Protein AF-A0A7V8ZLT6-F1 (afdb_monomer)

Foldseek 3Di:
DDDDDDDDDDPDDPPVVVVVVVVVVVVVVVVVVVVVVVVVVVVVVVVVVVVVLVVVQVLLVVLLLPDPPLQQALVRSQVSSCPPVQNPAPDVVDFARWHDDPNFIKGKAKGKAFAFDPPQFWAKAAARHHFPDNVADDPVLLCQQADQQQDGDDPPSSPPRQQQSSRHDRRRPRGGPPRGHRHTGRTPPPGGDPDHDPCRRFWMKMWMKMGTGRDIDIDIDIDGDPVQSPWKAWPDKDWPPLEAQDDFKIKIKTQIPDFFQWKFKDKVNHTQFTWDGRHGTITITMHTQDDDDPDFQDDDDPSHNAFAKIKMKMWGGHPVRRTHHIDIDIGGYFHAAFHFFPDKFWEDEDQKIKIFTHDTPHPQFQAKWKWKDDVPDDIDTQGPGDNDRMDMRNHDDLDQKMWMKMWTWGAHPVRHIDTGHIHPIYIYGNPQDWAAWWADWDWDQDPQAIKIFTHAGPDAGPDPPKGFFWKWKFKQDDDPVRTPDIGGSVDGMDGDNPPVPDKIWMWMWTAMRNGYTHDIDDTDID

Structure (mmCIF, N/CA/C/O backbone):
data_AF-A0A7V8ZLT6-F1
#
_entry.id   AF-A0A7V8ZLT6-F1
#
loop_
_atom_site.group_PDB
_atom_site.id
_atom_site.type_symbol
_atom_site.label_atom_id
_atom_site.label_alt_id
_atom_site.label_comp_id
_atom_site.label_asym_id
_atom_site.label_entity_id
_atom_site.label_seq_id
_atom_site.pdbx_PDB_ins_code
_atom_site.Cartn_x
_atom_site.Cartn_y
_atom_site.Cartn_z
_atom_site.occupancy
_atom_site.B_iso_or_equiv
_atom_site.auth_seq_id
_atom_site.auth_comp_id
_atom_site.auth_asym_id
_atom_site.auth_atom_id
_atom_site.pdbx_PDB_model_num
ATOM 1 N N . MET A 1 1 ? 41.551 -64.579 -117.688 1.00 36.84 1 MET A N 1
ATOM 2 C CA . MET A 1 1 ? 42.832 -65.202 -117.302 1.00 36.84 1 MET A CA 1
ATOM 3 C C . MET A 1 1 ? 42.989 -65.054 -115.797 1.00 36.84 1 MET A C 1
ATOM 5 O O . MET A 1 1 ? 42.899 -63.939 -115.316 1.00 36.84 1 MET A O 1
ATOM 9 N N . ALA A 1 2 ? 43.165 -66.191 -115.121 1.00 39.53 2 ALA A N 1
ATOM 10 C CA . ALA A 1 2 ? 43.756 -66.386 -113.793 1.00 39.53 2 ALA A CA 1
ATOM 11 C C . ALA A 1 2 ? 43.137 -65.718 -112.539 1.00 39.53 2 ALA A C 1
ATOM 13 O O . ALA A 1 2 ? 43.294 -64.535 -112.267 1.00 39.53 2 ALA A O 1
ATOM 14 N N . PHE A 1 3 ? 42.542 -66.605 -111.734 1.00 50.81 3 PHE A N 1
ATOM 15 C CA . PHE A 1 3 ? 42.422 -66.623 -110.272 1.00 50.81 3 PHE A CA 1
ATOM 16 C C . PHE A 1 3 ? 43.568 -65.970 -109.478 1.00 50.81 3 PHE A C 1
ATOM 18 O O . PHE A 1 3 ? 44.736 -66.182 -109.804 1.00 50.81 3 PHE A O 1
ATOM 25 N N . ARG A 1 4 ? 43.226 -65.408 -108.306 1.00 42.78 4 ARG A N 1
ATOM 26 C CA . ARG A 1 4 ? 43.938 -65.639 -107.028 1.00 42.78 4 ARG A CA 1
ATOM 27 C C . ARG A 1 4 ? 43.075 -65.181 -105.837 1.00 42.78 4 ARG A C 1
ATOM 29 O O . ARG A 1 4 ? 42.644 -64.040 -105.793 1.00 42.78 4 ARG A O 1
ATOM 36 N N . THR A 1 5 ? 42.570 -66.135 -105.048 1.00 47.22 5 THR A N 1
ATOM 37 C CA . THR A 1 5 ? 43.043 -66.559 -103.704 1.00 47.22 5 THR A CA 1
ATOM 38 C C . THR A 1 5 ? 42.457 -65.742 -102.561 1.00 47.22 5 THR A C 1
ATOM 40 O O . THR A 1 5 ? 42.765 -64.567 -102.410 1.00 47.22 5 THR A O 1
ATOM 43 N N . GLY A 1 6 ? 41.651 -66.409 -101.733 1.00 56.22 6 GLY A N 1
ATOM 44 C CA . GLY A 1 6 ? 41.234 -65.889 -100.440 1.00 56.22 6 GLY A CA 1
ATOM 45 C C . GLY A 1 6 ? 42.351 -65.945 -99.401 1.00 56.22 6 GLY A C 1
ATOM 46 O O . GLY A 1 6 ? 43.263 -66.769 -99.490 1.00 56.22 6 GLY A O 1
ATOM 47 N N . THR A 1 7 ? 42.207 -65.110 -98.379 1.00 41.62 7 THR A N 1
ATOM 48 C CA . THR A 1 7 ? 42.836 -65.275 -97.071 1.00 41.62 7 THR A CA 1
ATOM 49 C C . THR A 1 7 ? 41.828 -64.938 -95.980 1.00 41.62 7 THR A C 1
ATOM 51 O O . THR A 1 7 ? 40.993 -64.044 -96.095 1.00 41.62 7 THR A O 1
ATOM 54 N N . ARG A 1 8 ? 41.901 -65.758 -94.939 1.00 50.09 8 ARG A N 1
ATOM 55 C CA . ARG A 1 8 ? 41.089 -65.796 -93.731 1.00 50.09 8 ARG A CA 1
ATOM 56 C C . ARG A 1 8 ? 41.786 -64.927 -92.673 1.00 50.09 8 ARG A C 1
ATOM 58 O O . ARG A 1 8 ? 42.993 -65.058 -92.516 1.00 50.09 8 ARG A O 1
ATOM 65 N N . ASN A 1 9 ? 40.995 -64.117 -91.971 1.00 55.81 9 ASN A N 1
ATOM 66 C CA . ASN A 1 9 ? 41.188 -63.531 -90.636 1.00 55.81 9 ASN A CA 1
ATOM 67 C C . ASN A 1 9 ? 42.498 -62.781 -90.320 1.00 55.81 9 ASN A C 1
ATOM 69 O O . ASN A 1 9 ? 43.540 -63.379 -90.072 1.00 55.81 9 ASN A O 1
ATOM 73 N N . GLY A 1 10 ? 42.363 -61.461 -90.166 1.00 47.38 10 GLY A N 1
ATOM 74 C CA . GLY A 1 10 ? 43.268 -60.605 -89.401 1.00 47.38 10 GLY A CA 1
ATOM 75 C C . GLY A 1 10 ? 42.463 -59.730 -88.438 1.00 47.38 10 GLY A C 1
ATOM 76 O O . GLY A 1 10 ? 42.257 -58.549 -88.697 1.00 47.38 10 GLY A O 1
ATOM 77 N N . GLU A 1 11 ? 41.959 -60.320 -87.353 1.00 59.66 11 GLU A N 1
ATOM 78 C CA . GLU A 1 11 ? 41.588 -59.569 -86.150 1.00 59.66 11 GLU A CA 1
ATOM 79 C C . GLU A 1 11 ? 42.887 -59.020 -85.541 1.00 59.66 11 GLU A C 1
ATOM 81 O O . GLU A 1 11 ? 43.741 -59.790 -85.110 1.00 59.66 11 GLU A O 1
ATOM 86 N N . GLY A 1 12 ? 43.085 -57.701 -85.546 1.00 56.62 12 GLY A N 1
ATOM 87 C CA . GLY A 1 12 ? 44.275 -57.102 -84.934 1.00 56.62 12 GLY A CA 1
ATOM 88 C C . GLY A 1 12 ? 44.612 -55.731 -85.502 1.00 56.62 12 GLY A C 1
ATOM 89 O O . GLY A 1 12 ? 45.411 -55.618 -86.422 1.00 56.62 12 GLY A O 1
ATOM 90 N N . GLY A 1 13 ? 44.001 -54.680 -84.953 1.00 52.41 13 GLY A N 1
ATOM 91 C CA . GLY A 1 13 ? 44.366 -53.299 -85.297 1.00 52.41 13 GLY A CA 1
ATOM 92 C C . GLY A 1 13 ? 43.354 -52.225 -84.902 1.00 52.41 13 GLY A C 1
ATOM 93 O O . GLY A 1 13 ? 43.728 -51.064 -84.807 1.00 52.41 13 GLY A O 1
ATOM 94 N N . PHE A 1 14 ? 42.100 -52.597 -84.620 1.00 55.72 14 PHE A N 1
ATOM 95 C CA . PHE A 1 14 ? 41.045 -51.643 -84.243 1.00 55.72 14 PHE A CA 1
ATOM 96 C C . PHE A 1 14 ? 40.737 -51.589 -82.738 1.00 55.72 14 PHE A C 1
ATOM 98 O O . PHE A 1 14 ? 40.255 -50.566 -82.265 1.00 55.72 14 PHE A O 1
ATOM 105 N N . MET A 1 15 ? 41.109 -52.608 -81.948 1.00 63.31 15 MET A N 1
ATOM 106 C CA . MET A 1 15 ? 40.752 -52.634 -80.520 1.00 63.31 15 MET A CA 1
ATOM 107 C C . MET A 1 15 ? 41.446 -51.554 -79.676 1.00 63.31 15 MET A C 1
ATOM 109 O O . MET A 1 15 ? 40.832 -51.044 -78.747 1.00 63.31 15 MET A O 1
ATOM 113 N N . LEU A 1 16 ? 42.694 -51.164 -79.972 1.00 72.25 16 LEU A N 1
ATOM 114 C CA . LEU A 1 16 ? 43.407 -50.167 -79.154 1.00 72.25 16 LEU A CA 1
ATOM 115 C C . LEU A 1 16 ? 42.870 -48.746 -79.391 1.00 72.25 16 LEU A C 1
ATOM 117 O O . LEU A 1 16 ? 42.651 -48.005 -78.442 1.00 72.25 16 LEU A O 1
ATOM 121 N N . VAL A 1 17 ? 42.632 -48.362 -80.649 1.00 77.38 17 VAL A N 1
ATOM 122 C CA . VAL A 1 17 ? 42.127 -47.018 -80.977 1.00 77.38 17 VAL A CA 1
ATOM 123 C C . VAL A 1 17 ? 40.689 -46.858 -80.490 1.00 77.38 17 VAL A C 1
ATOM 125 O O . VAL A 1 17 ? 40.363 -45.839 -79.894 1.00 77.38 17 VAL A O 1
ATOM 128 N N . GLU A 1 18 ? 39.845 -47.874 -80.666 1.00 79.69 18 GLU A N 1
ATOM 129 C CA . GLU A 1 18 ? 38.453 -47.850 -80.209 1.00 79.69 18 GLU A CA 1
ATOM 130 C C . GLU A 1 18 ? 38.350 -47.840 -78.677 1.00 79.69 18 GLU A C 1
ATOM 132 O O . GLU A 1 18 ? 37.568 -47.067 -78.124 1.00 79.69 18 GLU A O 1
ATOM 137 N N . THR A 1 19 ? 39.205 -48.593 -77.970 1.00 83.69 19 THR A N 1
ATOM 138 C CA . THR A 1 19 ? 39.259 -48.537 -76.497 1.00 83.69 19 THR A CA 1
ATOM 139 C C . THR A 1 19 ? 39.827 -47.217 -75.977 1.00 83.69 19 THR A C 1
ATOM 141 O O . THR A 1 19 ? 39.296 -46.692 -75.001 1.00 83.69 19 THR A O 1
ATOM 144 N N . ILE A 1 20 ? 40.833 -46.624 -76.634 1.00 86.25 20 ILE A N 1
ATOM 145 C CA . ILE A 1 20 ? 41.354 -45.293 -76.273 1.00 86.25 20 ILE A CA 1
ATOM 146 C C . ILE A 1 20 ? 40.307 -44.201 -76.530 1.00 86.25 20 ILE A C 1
ATOM 148 O O . ILE A 1 20 ? 40.121 -43.330 -75.683 1.00 86.25 20 ILE A O 1
ATOM 152 N N . VAL A 1 21 ? 39.592 -44.242 -77.659 1.00 86.81 21 VAL A N 1
ATOM 153 C CA . VAL A 1 21 ? 38.526 -43.275 -77.970 1.00 86.81 21 VAL A CA 1
ATOM 154 C C . VAL A 1 21 ? 37.353 -43.433 -77.002 1.00 86.81 21 VAL A C 1
ATOM 156 O O . VAL A 1 21 ? 36.871 -42.434 -76.473 1.00 86.81 21 VAL A O 1
ATOM 159 N N . ALA A 1 22 ? 36.933 -44.663 -76.696 1.00 86.12 22 ALA A N 1
ATOM 160 C CA . ALA A 1 22 ? 35.900 -44.921 -75.695 1.00 86.12 22 ALA A CA 1
ATOM 161 C C . ALA A 1 22 ? 36.322 -44.435 -74.296 1.00 86.12 22 ALA A C 1
ATOM 163 O O . ALA A 1 22 ? 35.532 -43.788 -73.610 1.00 86.12 22 ALA A O 1
ATOM 164 N N . ALA A 1 23 ? 37.576 -44.671 -73.894 1.00 87.31 23 ALA A N 1
ATOM 165 C CA . ALA A 1 23 ? 38.120 -44.168 -72.634 1.00 87.31 23 ALA A CA 1
ATOM 166 C C . ALA A 1 23 ? 38.183 -42.630 -72.602 1.00 87.31 23 ALA A C 1
ATOM 168 O O . ALA A 1 23 ? 37.809 -42.028 -71.599 1.00 87.31 23 ALA A O 1
ATOM 169 N N . ALA A 1 24 ? 38.585 -41.977 -73.697 1.00 88.62 24 ALA A N 1
ATOM 170 C CA . ALA A 1 24 ? 38.607 -40.518 -73.798 1.00 88.62 24 ALA A CA 1
ATOM 171 C C . ALA A 1 24 ? 37.195 -39.913 -73.713 1.00 88.62 24 ALA A C 1
ATOM 173 O O . ALA A 1 24 ? 36.984 -38.949 -72.980 1.00 88.62 24 ALA A O 1
ATOM 174 N N . LEU A 1 25 ? 36.210 -40.505 -74.398 1.00 90.19 25 LEU A N 1
ATOM 175 C CA . LEU A 1 25 ? 34.810 -40.076 -74.321 1.00 90.19 25 LEU A CA 1
ATOM 176 C C . LEU A 1 25 ? 34.223 -40.276 -72.917 1.00 90.19 25 LEU A C 1
ATOM 178 O O . LEU A 1 25 ? 33.515 -39.397 -72.427 1.00 90.19 25 LEU A O 1
ATOM 182 N N . LEU A 1 26 ? 34.558 -41.380 -72.240 1.00 93.44 26 LEU A N 1
ATOM 183 C CA . LEU A 1 26 ? 34.177 -41.610 -70.844 1.00 93.44 26 LEU A CA 1
ATOM 184 C C . LEU A 1 26 ? 34.807 -40.581 -69.899 1.00 93.44 26 LEU A C 1
ATOM 186 O O . LEU A 1 26 ? 34.111 -40.062 -69.033 1.00 93.44 26 LEU A O 1
ATOM 190 N N . LEU A 1 27 ? 36.087 -40.241 -70.074 1.00 92.94 27 LEU A N 1
ATOM 191 C CA . LEU A 1 27 ? 36.767 -39.234 -69.251 1.00 92.94 27 LEU A CA 1
ATOM 192 C C . LEU A 1 27 ? 36.203 -37.826 -69.463 1.00 92.94 27 LEU A C 1
ATOM 194 O O . LEU A 1 27 ? 36.046 -37.082 -68.494 1.00 92.94 27 LEU A O 1
ATOM 198 N N . VAL A 1 28 ? 35.851 -37.466 -70.700 1.00 91.88 28 VAL A N 1
ATOM 199 C CA . VAL A 1 28 ? 35.180 -36.192 -71.004 1.00 91.88 28 VAL A CA 1
ATOM 200 C C . VAL A 1 28 ? 33.766 -36.179 -70.419 1.00 91.88 28 VAL A C 1
ATOM 202 O O . VAL A 1 28 ? 33.386 -35.203 -69.776 1.00 91.88 28 VAL A O 1
ATOM 205 N N . GLY A 1 29 ? 33.008 -37.272 -70.561 1.00 92.75 29 GLY A N 1
ATOM 206 C CA . GLY A 1 29 ? 31.679 -37.415 -69.962 1.00 92.75 29 GLY A CA 1
ATOM 207 C C . GLY A 1 29 ? 31.707 -37.345 -68.432 1.00 92.75 29 GLY A C 1
ATOM 208 O O . GLY A 1 29 ? 30.913 -36.625 -67.832 1.00 92.75 29 GLY A O 1
ATOM 209 N N . MET A 1 30 ? 32.667 -38.019 -67.795 1.00 92.94 30 MET A N 1
ATOM 210 C CA . MET A 1 30 ? 32.856 -37.998 -66.343 1.00 92.94 30 MET A CA 1
ATOM 211 C C . MET A 1 30 ? 33.284 -36.613 -65.849 1.00 92.94 30 MET A C 1
ATOM 213 O O . MET A 1 30 ? 32.721 -36.119 -64.876 1.00 92.94 30 MET A O 1
ATOM 217 N N . SER A 1 31 ? 34.205 -35.945 -66.551 1.00 89.50 31 SER A N 1
ATOM 218 C CA . SER A 1 31 ? 34.583 -34.554 -66.259 1.00 89.50 31 SER A CA 1
ATOM 219 C C . SER A 1 31 ? 33.388 -33.600 -66.388 1.00 89.50 31 SER A C 1
ATOM 221 O O . SER A 1 31 ? 33.180 -32.736 -65.537 1.00 89.50 31 SER A O 1
ATOM 223 N N . GLY A 1 32 ? 32.547 -33.788 -67.410 1.00 91.44 32 GLY A N 1
ATOM 224 C CA . GLY A 1 32 ? 31.303 -33.034 -67.581 1.00 91.44 32 GLY A CA 1
ATOM 225 C C . GLY A 1 32 ? 30.322 -33.239 -66.423 1.00 91.44 32 GLY A C 1
ATOM 226 O O . GLY A 1 32 ? 29.783 -32.273 -65.893 1.00 91.44 32 GLY A O 1
ATOM 227 N N . ILE A 1 33 ? 30.135 -34.478 -65.962 1.00 92.25 33 ILE A N 1
ATOM 228 C CA . ILE A 1 33 ? 29.250 -34.779 -64.825 1.00 92.25 33 ILE A CA 1
ATOM 229 C C . ILE A 1 33 ? 29.805 -34.206 -63.513 1.00 92.25 33 ILE A C 1
ATOM 231 O O . ILE A 1 33 ? 29.039 -33.641 -62.736 1.00 92.25 33 ILE A O 1
ATOM 235 N N . LEU A 1 34 ? 31.117 -34.300 -63.271 1.00 91.19 34 LEU A N 1
ATOM 236 C CA . LEU A 1 34 ? 31.748 -33.750 -62.065 1.00 91.19 34 LEU A CA 1
ATOM 237 C C . LEU A 1 34 ? 31.601 -32.225 -61.991 1.00 91.19 34 LEU A C 1
ATOM 239 O O . LEU A 1 34 ? 31.199 -31.705 -60.956 1.00 91.19 34 LEU A O 1
ATOM 243 N N . THR A 1 35 ? 31.817 -31.508 -63.099 1.00 90.19 35 THR A N 1
ATOM 244 C CA . THR A 1 35 ? 31.615 -30.045 -63.130 1.00 90.19 35 THR A CA 1
ATOM 245 C C . THR A 1 35 ? 30.152 -29.649 -62.913 1.00 90.19 35 THR A C 1
ATOM 247 O O . THR A 1 35 ? 29.874 -28.662 -62.230 1.00 90.19 35 THR A O 1
ATOM 250 N N . LEU A 1 36 ? 29.195 -30.424 -63.440 1.00 91.00 36 LEU A N 1
ATOM 251 C CA . LEU A 1 36 ? 27.770 -30.220 -63.161 1.00 91.00 36 LEU A CA 1
ATOM 252 C C . LEU A 1 36 ? 27.439 -30.473 -61.684 1.00 91.00 36 LEU A C 1
ATOM 254 O O . LEU A 1 36 ? 26.691 -29.695 -61.090 1.00 91.00 36 LEU A O 1
ATOM 258 N N . LEU A 1 37 ? 28.016 -31.514 -61.078 1.00 92.00 37 LEU A N 1
ATOM 259 C CA . LEU A 1 37 ? 27.819 -31.845 -59.666 1.00 92.00 37 LEU A CA 1
ATOM 260 C C . LEU A 1 37 ? 28.417 -30.780 -58.735 1.00 92.00 37 LEU A C 1
ATOM 262 O O . LEU A 1 37 ? 27.773 -30.403 -57.753 1.00 92.00 37 LEU A O 1
ATOM 266 N N . ASP A 1 38 ? 29.597 -30.251 -59.056 1.00 88.31 38 ASP A N 1
ATOM 267 C CA . ASP A 1 38 ? 30.244 -29.180 -58.292 1.00 88.31 38 ASP A CA 1
ATOM 268 C C . ASP A 1 38 ? 29.445 -27.876 -58.370 1.00 88.31 38 ASP A C 1
ATOM 270 O O . ASP A 1 38 ? 29.202 -27.232 -57.345 1.00 88.31 38 ASP A O 1
ATOM 274 N N . ASN A 1 39 ? 28.953 -27.518 -59.560 1.00 87.94 39 ASN A N 1
ATOM 275 C CA . ASN A 1 39 ? 28.085 -26.354 -59.744 1.00 87.94 39 ASN A CA 1
ATOM 276 C C . ASN A 1 39 ? 26.751 -26.512 -58.997 1.00 87.94 39 ASN A C 1
ATOM 278 O O . ASN A 1 39 ? 26.308 -25.581 -58.317 1.00 87.94 39 ASN A O 1
ATOM 282 N N . ALA A 1 40 ? 26.131 -27.694 -59.060 1.00 85.12 40 ALA A N 1
ATOM 283 C CA . ALA A 1 40 ? 24.901 -27.993 -58.328 1.00 85.12 40 ALA A CA 1
ATOM 284 C C . ALA A 1 40 ? 25.117 -27.933 -56.803 1.00 85.12 40 ALA A C 1
ATOM 286 O O . ALA A 1 40 ? 24.325 -27.321 -56.079 1.00 85.12 40 ALA A O 1
ATOM 287 N N . SER A 1 41 ? 26.226 -28.491 -56.312 1.00 86.69 41 SER A N 1
ATOM 288 C CA . SER A 1 41 ? 26.592 -28.482 -54.889 1.00 86.69 41 SER A CA 1
ATOM 289 C C . SER A 1 41 ? 26.954 -27.078 -54.395 1.00 86.69 41 SER A C 1
ATOM 291 O O . SER A 1 41 ? 26.605 -26.700 -53.277 1.00 86.69 41 SER A O 1
ATOM 293 N N . SER A 1 42 ? 27.630 -26.274 -55.219 1.00 86.19 42 SER A N 1
ATOM 294 C CA . SER A 1 42 ? 27.934 -24.865 -54.938 1.00 86.19 42 SER A CA 1
ATOM 295 C C . SER A 1 42 ? 26.658 -24.023 -54.832 1.00 86.19 42 SER A C 1
ATOM 297 O O . SER A 1 42 ? 26.455 -23.320 -53.842 1.00 86.19 42 SER A O 1
ATOM 299 N N . THR A 1 43 ? 25.740 -24.178 -55.790 1.00 86.56 43 THR A N 1
ATOM 300 C CA . THR A 1 43 ? 24.445 -23.476 -55.799 1.00 86.56 43 THR A CA 1
ATOM 301 C C . THR A 1 43 ? 23.591 -23.860 -54.588 1.00 86.56 43 THR A C 1
ATOM 303 O O . THR A 1 43 ? 22.999 -22.994 -53.939 1.00 86.56 43 THR A O 1
ATOM 306 N N . THR A 1 44 ? 23.568 -25.150 -54.238 1.00 87.88 44 THR A N 1
ATOM 307 C CA . THR A 1 44 ? 22.833 -25.658 -53.070 1.00 87.88 44 THR A CA 1
ATOM 308 C C . THR A 1 44 ? 23.391 -25.079 -51.772 1.00 87.88 44 THR A C 1
ATOM 310 O O . THR A 1 44 ? 22.628 -24.549 -50.967 1.00 87.88 44 THR A O 1
ATOM 313 N N . ARG A 1 45 ? 24.720 -25.101 -51.590 1.00 85.69 45 ARG A N 1
ATOM 314 C CA . ARG A 1 45 ? 25.376 -24.488 -50.423 1.00 85.69 45 ARG A CA 1
ATOM 315 C C . ARG A 1 45 ? 25.094 -22.991 -50.339 1.00 85.69 45 ARG A C 1
ATOM 317 O O . ARG A 1 45 ? 24.665 -22.527 -49.293 1.00 85.69 45 ARG A O 1
ATOM 324 N N . SER A 1 46 ? 25.238 -22.256 -51.444 1.00 87.12 46 SER A N 1
ATOM 325 C CA . SER A 1 46 ? 24.942 -20.817 -51.490 1.00 87.12 46 SER A CA 1
ATOM 326 C C . SER A 1 46 ? 23.494 -20.511 -51.091 1.00 87.12 46 SER A C 1
ATOM 328 O O . SER A 1 46 ? 23.246 -19.591 -50.311 1.00 87.12 46 SER A O 1
ATOM 330 N N . THR A 1 47 ? 22.536 -21.315 -51.561 1.00 87.62 47 THR A N 1
ATOM 331 C CA . THR A 1 47 ? 21.117 -21.171 -51.201 1.00 87.62 47 THR A CA 1
ATOM 332 C C . THR A 1 47 ? 20.897 -21.429 -49.710 1.00 87.62 47 THR A C 1
ATOM 334 O O . THR A 1 47 ? 20.288 -20.605 -49.034 1.00 87.62 47 THR A O 1
ATOM 337 N N . GLN A 1 48 ? 21.472 -22.504 -49.163 1.00 89.19 48 GLN A N 1
ATOM 338 C CA . GLN A 1 48 ? 21.385 -22.810 -47.731 1.00 89.19 48 GLN A CA 1
ATOM 339 C C . GLN A 1 48 ? 22.032 -21.728 -46.854 1.00 89.19 48 GLN A C 1
ATOM 341 O O . GLN A 1 48 ? 21.481 -21.388 -45.807 1.00 89.19 48 GLN A O 1
ATOM 346 N N . THR A 1 49 ? 23.166 -21.155 -47.270 1.00 91.25 49 THR A N 1
ATOM 347 C CA . THR A 1 49 ? 23.812 -20.039 -46.562 1.00 91.25 49 THR A CA 1
ATOM 348 C C . THR A 1 49 ? 22.933 -18.787 -46.588 1.00 91.25 49 THR A C 1
ATOM 350 O O . THR A 1 49 ? 22.788 -18.131 -45.560 1.00 91.25 49 THR A O 1
ATOM 353 N N . ARG A 1 50 ? 22.276 -18.479 -47.716 1.00 90.69 50 ARG A N 1
ATOM 354 C CA . ARG A 1 50 ? 21.322 -17.355 -47.821 1.00 90.69 50 ARG A CA 1
ATOM 355 C C . ARG A 1 50 ? 20.093 -17.544 -46.930 1.00 90.69 50 ARG A C 1
ATOM 357 O O . ARG A 1 50 ? 19.654 -16.595 -46.276 1.00 90.69 50 ARG A O 1
ATOM 364 N N . GLU A 1 51 ? 19.549 -18.757 -46.881 1.00 91.88 51 GLU A N 1
ATOM 365 C CA . GLU A 1 51 ? 18.446 -19.105 -45.979 1.00 91.88 51 GLU A CA 1
ATOM 366 C C . GLU A 1 51 ? 18.860 -18.957 -44.511 1.00 91.88 51 GLU A C 1
ATOM 368 O O . GLU A 1 51 ? 18.136 -18.337 -43.731 1.00 91.88 51 GLU A O 1
ATOM 373 N N . ALA A 1 52 ? 20.045 -19.461 -44.149 1.00 91.62 52 ALA A N 1
ATOM 374 C CA . ALA A 1 52 ? 20.594 -19.341 -42.801 1.00 91.62 52 ALA A CA 1
ATOM 375 C C . ALA A 1 52 ? 20.850 -17.877 -42.410 1.00 91.62 52 ALA A C 1
ATOM 377 O O . ALA A 1 52 ? 20.452 -17.474 -41.321 1.00 91.62 52 ALA A O 1
ATOM 378 N N . GLY A 1 53 ? 21.418 -17.064 -43.307 1.00 91.50 53 GLY A N 1
ATOM 379 C CA . GLY A 1 53 ? 21.626 -15.631 -43.078 1.00 91.50 53 GLY A CA 1
ATOM 380 C C . GLY A 1 53 ? 20.313 -14.871 -42.893 1.00 91.50 53 GLY A C 1
ATOM 381 O O . GLY A 1 53 ? 20.196 -14.039 -42.001 1.00 91.50 53 GLY A O 1
ATOM 382 N N . THR A 1 54 ? 19.279 -15.208 -43.669 1.00 91.81 54 THR A N 1
ATOM 383 C CA . THR A 1 54 ? 17.943 -14.604 -43.519 1.00 91.81 54 THR A CA 1
ATOM 384 C C . THR A 1 54 ? 17.255 -15.028 -42.220 1.00 91.81 54 THR A C 1
ATOM 386 O O . THR A 1 54 ? 16.555 -14.227 -41.602 1.00 91.81 54 THR A O 1
ATOM 389 N N . ALA A 1 55 ? 17.436 -16.276 -41.786 1.00 91.31 55 ALA A N 1
ATOM 390 C CA . ALA A 1 55 ? 16.935 -16.738 -40.495 1.00 91.31 55 ALA A CA 1
ATOM 391 C C . ALA A 1 55 ? 17.661 -16.044 -39.330 1.00 91.31 55 ALA A C 1
ATOM 393 O O . ALA A 1 55 ? 17.000 -15.546 -38.421 1.00 91.31 55 ALA A O 1
ATOM 394 N N . LEU A 1 56 ? 18.992 -15.938 -39.407 1.00 94.38 56 LEU A N 1
ATOM 395 C CA . LEU A 1 56 ? 19.824 -15.248 -38.421 1.00 94.38 56 LEU A CA 1
ATOM 396 C C . LEU A 1 56 ? 19.464 -13.761 -38.319 1.00 94.38 56 LEU A C 1
ATOM 398 O O . LEU A 1 56 ? 19.321 -13.241 -37.221 1.00 94.38 56 LEU A O 1
ATOM 402 N N . GLN A 1 57 ? 19.219 -13.091 -39.448 1.00 94.44 57 GLN A N 1
ATOM 403 C CA . GLN A 1 57 ? 18.756 -11.701 -39.470 1.00 94.44 57 GLN A CA 1
ATOM 404 C C . GLN A 1 57 ? 17.469 -11.503 -38.650 1.00 94.44 57 GLN A C 1
ATOM 406 O O . GLN A 1 57 ? 17.356 -10.552 -37.875 1.00 94.44 57 GLN A O 1
ATOM 411 N N . ARG A 1 58 ? 16.497 -12.413 -38.800 1.00 92.06 58 ARG A N 1
ATOM 412 C CA . ARG A 1 58 ? 15.244 -12.368 -38.031 1.00 92.06 58 ARG A CA 1
ATOM 413 C C . ARG A 1 58 ? 15.493 -12.616 -36.548 1.00 92.06 58 ARG A C 1
ATOM 415 O O . ARG A 1 58 ? 14.941 -11.898 -35.726 1.00 92.06 58 ARG A O 1
ATOM 422 N N . GLU A 1 59 ? 16.339 -13.590 -36.220 1.00 94.31 59 GLU A N 1
ATOM 423 C CA . GLU A 1 59 ? 16.737 -13.895 -34.842 1.00 94.31 59 GLU A CA 1
ATOM 424 C C . GLU A 1 59 ? 17.360 -12.669 -34.154 1.00 94.31 59 GLU A C 1
ATOM 426 O O . GLU A 1 59 ? 16.955 -12.319 -33.048 1.00 94.31 59 GLU A O 1
ATOM 431 N N . VAL A 1 60 ? 18.264 -11.957 -34.836 1.00 93.94 60 VAL A N 1
ATOM 432 C CA . VAL A 1 60 ? 18.907 -10.727 -34.340 1.00 93.94 60 VAL A CA 1
ATOM 433 C C . VAL A 1 60 ? 17.886 -9.613 -34.078 1.00 93.94 60 VAL A C 1
ATOM 435 O O . VAL A 1 60 ? 17.940 -8.960 -33.035 1.00 93.94 60 VAL A O 1
ATOM 438 N N . ILE A 1 61 ? 16.923 -9.404 -34.981 1.00 92.25 61 ILE A N 1
ATOM 439 C CA . ILE A 1 61 ? 15.873 -8.390 -34.796 1.00 92.25 61 ILE A CA 1
ATOM 440 C C . ILE A 1 61 ? 14.919 -8.747 -33.651 1.00 92.25 61 ILE A C 1
ATOM 442 O O . ILE A 1 61 ? 14.571 -7.875 -32.854 1.00 92.25 61 ILE A O 1
ATOM 446 N N . GLU A 1 62 ? 14.511 -10.009 -33.529 1.00 91.06 62 GLU A N 1
ATOM 447 C CA . GLU A 1 62 ? 13.658 -10.448 -32.419 1.00 91.06 62 GLU A CA 1
ATOM 448 C C . GLU A 1 62 ? 14.400 -10.377 -31.076 1.00 91.06 62 GLU A C 1
ATOM 450 O O . GLU A 1 62 ? 13.847 -9.922 -30.071 1.00 91.06 62 GLU A O 1
ATOM 455 N N . ALA A 1 63 ? 15.691 -10.710 -31.063 1.00 92.44 63 ALA A N 1
ATOM 456 C CA . ALA A 1 63 ? 16.554 -10.509 -29.908 1.00 92.44 63 ALA A CA 1
ATOM 457 C C . ALA A 1 63 ? 16.628 -9.029 -29.503 1.00 92.44 63 ALA A C 1
ATOM 459 O O . ALA A 1 63 ? 16.479 -8.721 -28.318 1.00 92.44 63 ALA A O 1
ATOM 460 N N . ALA A 1 64 ? 16.772 -8.111 -30.462 1.00 90.94 64 ALA A N 1
ATOM 461 C CA . ALA A 1 64 ? 16.765 -6.674 -30.201 1.00 90.94 64 ALA A CA 1
ATOM 462 C C . ALA A 1 64 ? 15.421 -6.180 -29.637 1.00 90.94 64 ALA A C 1
ATOM 464 O O . ALA A 1 64 ? 15.410 -5.385 -28.702 1.00 90.94 64 ALA A O 1
ATOM 465 N N . ARG A 1 65 ? 14.286 -6.693 -30.135 1.00 87.88 65 ARG A N 1
ATOM 466 C CA . ARG A 1 65 ? 12.939 -6.369 -29.619 1.00 87.88 65 ARG A CA 1
ATOM 467 C C . ARG A 1 65 ? 12.695 -6.857 -28.192 1.00 87.88 65 ARG A C 1
ATOM 469 O O . ARG A 1 65 ? 11.861 -6.299 -27.489 1.00 87.88 65 ARG A O 1
ATOM 476 N N . SER A 1 66 ? 13.420 -7.885 -27.757 1.00 84.81 66 SER A N 1
ATOM 477 C CA . SER A 1 66 ? 13.362 -8.393 -26.382 1.00 84.81 66 SER A CA 1
ATOM 478 C C . SER A 1 66 ? 14.240 -7.614 -25.391 1.00 84.81 66 SER A C 1
ATOM 480 O O . SER A 1 66 ? 14.283 -7.955 -24.204 1.00 84.81 66 SER A O 1
ATOM 482 N N . VAL A 1 67 ? 14.992 -6.609 -25.857 1.00 85.50 67 VAL A N 1
ATOM 483 C CA . VAL A 1 67 ? 15.760 -5.706 -24.991 1.00 85.50 67 VAL A CA 1
ATOM 484 C C . VAL A 1 67 ? 14.807 -4.649 -24.422 1.00 85.50 67 VAL A C 1
ATOM 486 O O . VAL A 1 67 ? 14.061 -4.039 -25.188 1.00 85.50 67 VAL A O 1
ATOM 489 N N . PRO A 1 68 ? 14.806 -4.403 -23.097 1.00 83.56 68 PRO A N 1
ATOM 490 C CA . PRO A 1 68 ? 13.997 -3.339 -22.510 1.00 83.56 68 PRO A CA 1
ATOM 491 C C . PRO A 1 68 ? 14.283 -1.991 -23.181 1.00 83.56 68 PRO A C 1
ATOM 493 O O . PRO A 1 68 ? 15.450 -1.644 -23.360 1.00 83.56 68 PRO A O 1
ATOM 496 N N . TYR A 1 69 ? 13.239 -1.219 -23.504 1.00 78.88 69 TYR A N 1
ATOM 497 C CA . TYR A 1 69 ? 13.359 0.026 -24.277 1.00 78.88 69 TYR A CA 1
ATOM 498 C C . TYR A 1 69 ? 14.428 0.974 -23.714 1.00 78.88 69 TYR A C 1
ATOM 500 O O . TYR A 1 69 ? 15.255 1.482 -24.465 1.00 78.88 69 TYR A O 1
ATOM 508 N N . GLU A 1 70 ? 14.489 1.152 -22.393 1.00 75.19 70 GLU A N 1
ATOM 509 C CA . GLU A 1 70 ? 15.476 2.011 -21.717 1.00 75.19 70 GLU A CA 1
ATOM 510 C C . GLU A 1 70 ? 16.930 1.544 -21.900 1.00 75.19 70 GLU A C 1
ATOM 512 O O . GLU A 1 70 ? 17.846 2.359 -21.952 1.00 75.19 70 GLU A O 1
ATOM 517 N N . GLN A 1 71 ? 17.153 0.239 -22.066 1.00 80.88 71 GLN A N 1
ATOM 518 C CA . GLN A 1 71 ? 18.481 -0.349 -22.265 1.00 80.88 71 GLN A CA 1
ATOM 519 C C . GLN A 1 71 ? 18.908 -0.385 -23.736 1.00 80.88 71 GLN A C 1
ATOM 521 O O . GLN A 1 71 ? 20.049 -0.739 -24.029 1.00 80.88 71 GLN A O 1
ATOM 526 N N . MET A 1 72 ? 18.027 -0.028 -24.674 1.00 85.44 72 MET A N 1
ATOM 527 C CA . MET A 1 72 ? 18.351 0.060 -26.099 1.00 85.44 72 MET A CA 1
ATOM 528 C C . MET A 1 72 ? 19.100 1.366 -26.395 1.00 85.44 72 MET A C 1
ATOM 530 O O . MET A 1 72 ? 18.520 2.314 -26.923 1.00 85.44 72 MET A O 1
ATOM 534 N N . THR A 1 73 ? 20.372 1.451 -26.022 1.00 86.12 73 THR A N 1
ATOM 535 C CA . THR A 1 73 ? 21.234 2.601 -26.341 1.00 86.12 73 THR A CA 1
ATOM 536 C C . THR A 1 73 ? 22.276 2.201 -27.390 1.00 86.12 73 THR A C 1
ATOM 538 O O . THR A 1 73 ? 22.575 1.006 -27.502 1.00 86.12 73 THR A O 1
ATOM 541 N N . PRO A 1 74 ? 22.849 3.161 -28.143 1.00 85.25 74 PRO A N 1
ATOM 542 C CA . PRO A 1 74 ? 23.874 2.872 -29.149 1.00 85.25 74 PRO A CA 1
ATOM 543 C C . PRO A 1 74 ? 25.030 2.014 -28.617 1.00 85.25 74 PRO A C 1
ATOM 545 O O . PRO A 1 74 ? 25.467 1.096 -29.296 1.00 85.25 74 PRO A O 1
ATOM 548 N N . ASN A 1 75 ? 25.449 2.245 -27.368 1.00 81.38 75 ASN A N 1
ATOM 549 C CA . ASN A 1 75 ? 26.608 1.577 -26.767 1.00 81.38 75 ASN A CA 1
ATOM 550 C C . ASN A 1 75 ? 26.280 0.227 -26.108 1.00 81.38 75 ASN A C 1
ATOM 552 O O . ASN A 1 75 ? 27.184 -0.523 -25.753 1.00 81.38 75 ASN A O 1
ATOM 556 N N . THR A 1 76 ? 25.003 -0.076 -25.862 1.00 86.25 76 THR A N 1
ATOM 557 C CA . THR A 1 76 ? 24.599 -1.263 -25.082 1.00 86.25 76 THR A CA 1
ATOM 558 C C . THR A 1 76 ? 23.938 -2.337 -25.931 1.00 86.25 76 THR A C 1
ATOM 560 O O . THR A 1 76 ? 24.004 -3.512 -25.572 1.00 86.25 76 THR A O 1
ATOM 563 N N . LEU A 1 77 ? 23.298 -1.970 -27.047 1.00 92.62 77 LEU A N 1
ATOM 564 C CA . LEU A 1 77 ? 22.457 -2.901 -27.798 1.00 92.62 77 LEU A CA 1
ATOM 565 C C . LEU A 1 77 ? 23.241 -4.104 -28.343 1.00 92.62 77 LEU A C 1
ATOM 567 O O . LEU A 1 77 ? 22.805 -5.235 -28.138 1.00 92.62 77 LEU A O 1
ATOM 571 N N . ALA A 1 78 ? 24.394 -3.882 -28.981 1.00 93.25 78 ALA A N 1
ATOM 572 C CA . ALA A 1 78 ? 25.210 -4.961 -29.546 1.00 93.25 78 ALA A CA 1
ATOM 573 C C . ALA A 1 78 ? 25.641 -5.975 -28.472 1.00 93.25 78 ALA A C 1
ATOM 575 O O . ALA A 1 78 ? 25.425 -7.178 -28.627 1.00 93.25 78 ALA A O 1
ATOM 576 N N . GLY A 1 79 ? 26.139 -5.488 -27.330 1.00 90.94 79 GLY A N 1
ATOM 577 C CA . GLY A 1 79 ? 26.539 -6.332 -26.202 1.00 90.94 79 GLY A CA 1
ATOM 578 C C . GLY A 1 79 ? 25.381 -7.100 -25.553 1.00 90.94 79 GLY A C 1
ATOM 579 O O . GLY A 1 79 ? 25.562 -8.237 -25.127 1.00 90.94 79 GLY A O 1
ATOM 580 N N . LEU A 1 80 ? 24.180 -6.516 -25.489 1.00 92.38 80 LEU A N 1
ATOM 581 C CA . LEU A 1 80 ? 22.994 -7.186 -24.937 1.00 92.38 80 LEU A CA 1
ATOM 582 C C . LEU A 1 80 ? 22.418 -8.243 -25.889 1.00 92.38 80 LEU A C 1
ATOM 584 O O . LEU A 1 80 ? 21.898 -9.265 -25.437 1.00 92.38 80 LEU A O 1
ATOM 588 N N . VAL A 1 81 ? 22.486 -8.007 -27.201 1.00 95.12 81 VAL A N 1
ATOM 589 C CA . VAL A 1 81 ? 21.982 -8.944 -28.215 1.00 95.12 81 VAL A CA 1
ATOM 590 C C . VAL A 1 81 ? 22.940 -10.120 -28.404 1.00 95.12 81 VAL A C 1
ATOM 592 O O . VAL A 1 81 ? 22.475 -11.257 -28.471 1.00 95.12 81 VAL A O 1
ATOM 595 N N . SER A 1 82 ? 24.256 -9.891 -28.411 1.00 93.06 82 SER A N 1
ATOM 596 C CA . SER A 1 82 ? 25.250 -10.967 -28.547 1.00 93.06 82 SER A CA 1
ATOM 597 C C . SER A 1 82 ? 25.239 -11.951 -27.370 1.00 93.06 82 SER A C 1
ATOM 599 O O . SER A 1 82 ? 25.601 -13.112 -27.523 1.00 93.06 82 SER A O 1
ATOM 601 N N . GLN A 1 83 ? 24.744 -11.543 -26.199 1.00 91.94 83 GLN A N 1
ATOM 602 C CA . GLN A 1 83 ? 24.577 -12.427 -25.038 1.00 91.94 83 GLN A CA 1
ATOM 603 C C . GLN A 1 83 ? 23.349 -13.348 -25.124 1.00 91.94 83 GLN A C 1
ATOM 605 O O . GLN A 1 83 ? 23.159 -14.206 -24.256 1.00 91.94 83 GLN A O 1
ATOM 610 N N . ARG A 1 84 ? 22.485 -13.195 -26.136 1.00 92.25 84 ARG A N 1
ATOM 611 C CA . ARG A 1 84 ? 21.316 -14.067 -26.286 1.00 92.25 84 ARG A CA 1
ATOM 612 C C . ARG A 1 84 ? 21.744 -15.480 -26.703 1.00 92.25 84 ARG A C 1
ATOM 614 O O . ARG A 1 84 ? 22.700 -15.635 -27.467 1.00 92.25 84 ARG A O 1
ATOM 621 N N . PRO A 1 85 ? 21.038 -16.529 -26.238 1.00 90.44 85 PRO A N 1
ATOM 622 C CA . PRO A 1 85 ? 21.346 -17.902 -26.623 1.00 90.44 85 PRO A CA 1
ATOM 623 C C . PRO A 1 85 ? 21.404 -18.053 -28.147 1.00 90.44 85 PRO A C 1
ATOM 625 O O . PRO A 1 85 ? 20.459 -17.688 -28.833 1.00 90.44 85 PRO A O 1
ATOM 628 N N . GLY A 1 86 ? 22.515 -18.584 -28.664 1.00 87.38 86 GLY A N 1
ATOM 629 C CA . GLY A 1 86 ? 22.726 -18.779 -30.102 1.00 87.38 86 GLY A CA 1
ATOM 630 C C . GLY A 1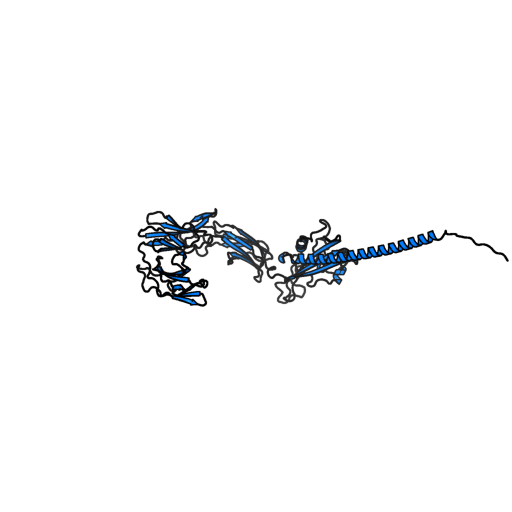 86 ? 23.357 -17.594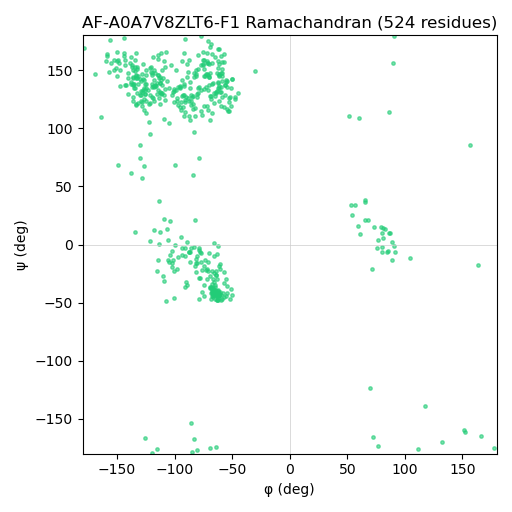 -30.843 1.00 87.38 86 GLY A C 1
ATOM 631 O O . GLY A 1 86 ? 23.831 -17.800 -31.959 1.00 87.38 86 GLY A O 1
ATOM 632 N N . LEU A 1 87 ? 23.433 -16.402 -30.245 1.00 93.06 87 LEU A N 1
ATOM 633 C CA . LEU A 1 87 ? 23.997 -15.192 -30.864 1.00 93.06 87 LEU A CA 1
ATOM 634 C C . LEU A 1 87 ? 25.382 -14.800 -30.325 1.00 93.06 87 LEU A C 1
ATOM 636 O O . LEU A 1 87 ? 25.930 -13.779 -30.737 1.00 93.06 87 LEU A O 1
ATOM 640 N N . GLY A 1 88 ? 25.955 -15.611 -29.434 1.00 91.12 88 GLY A N 1
ATOM 641 C CA . GLY A 1 88 ? 27.308 -15.410 -28.918 1.00 91.12 88 GLY A CA 1
ATOM 642 C C . GLY A 1 88 ? 28.361 -15.423 -30.020 1.00 91.12 88 GLY A C 1
ATOM 643 O O . GLY A 1 88 ? 28.220 -16.144 -31.010 1.00 91.12 88 GLY A O 1
ATOM 644 N N . ASP A 1 89 ? 29.420 -14.639 -29.821 1.00 90.56 89 ASP A N 1
ATOM 645 C CA . ASP A 1 89 ? 30.528 -14.577 -30.766 1.00 90.56 89 ASP A CA 1
ATOM 646 C C . ASP A 1 89 ? 31.219 -15.943 -30.904 1.00 90.56 89 ASP A C 1
ATOM 648 O O . ASP A 1 89 ? 31.664 -16.553 -29.928 1.00 90.56 89 ASP A O 1
ATOM 652 N N . SER A 1 90 ? 31.278 -16.435 -32.138 1.00 89.25 90 SER A N 1
ATOM 653 C CA . SER A 1 90 ? 31.840 -17.735 -32.493 1.00 89.25 90 SER A CA 1
ATOM 654 C C . SER A 1 90 ? 33.365 -17.727 -32.598 1.00 89.25 90 SER A C 1
ATOM 656 O O . SER A 1 90 ? 33.978 -18.796 -32.572 1.00 89.25 90 SER A O 1
ATOM 658 N N . GLN A 1 91 ? 33.984 -16.546 -32.687 1.00 85.50 91 GLN A N 1
ATOM 659 C CA . GLN A 1 91 ? 35.430 -16.379 -32.822 1.00 85.50 91 GLN A CA 1
ATOM 660 C C . GLN A 1 91 ? 35.975 -15.431 -31.750 1.00 85.50 91 GLN A C 1
ATOM 662 O O . GLN A 1 91 ? 36.477 -14.356 -32.055 1.00 85.50 91 GLN A O 1
ATOM 667 N N . ILE A 1 92 ? 35.935 -15.866 -30.487 1.00 71.44 92 ILE A N 1
ATOM 668 C CA . ILE A 1 92 ? 36.420 -15.079 -29.343 1.00 71.44 92 ILE A CA 1
ATOM 669 C C . ILE A 1 92 ? 37.880 -14.634 -29.566 1.00 71.44 92 ILE A C 1
ATOM 671 O O . ILE A 1 92 ? 38.786 -15.465 -29.642 1.00 71.44 92 ILE A O 1
ATOM 675 N N . GLY A 1 93 ? 38.104 -13.316 -29.642 1.00 66.00 93 GLY A N 1
ATOM 676 C CA . GLY A 1 93 ? 39.414 -12.700 -29.915 1.00 66.00 93 GLY A CA 1
ATOM 677 C C . GLY A 1 93 ? 39.733 -12.482 -31.402 1.00 66.00 93 GLY A C 1
ATOM 678 O O . GLY A 1 93 ? 40.827 -12.018 -31.725 1.00 66.00 93 GLY A O 1
ATOM 679 N N . GLY A 1 94 ? 38.802 -12.822 -32.296 1.00 71.12 94 GLY A N 1
ATOM 680 C CA . GLY A 1 94 ? 38.797 -12.435 -33.704 1.00 71.12 94 GLY A CA 1
ATOM 681 C C . GLY A 1 94 ? 38.338 -10.988 -33.912 1.00 71.12 94 GLY A C 1
ATOM 682 O O . GLY A 1 94 ? 38.045 -10.267 -32.961 1.00 71.12 94 GLY A O 1
ATOM 683 N N . LEU A 1 95 ? 38.312 -10.550 -35.172 1.00 75.88 95 LEU A N 1
ATOM 684 C CA . LEU A 1 95 ? 37.801 -9.231 -35.550 1.00 75.88 95 LEU A CA 1
ATOM 685 C C . LEU A 1 95 ? 36.302 -9.336 -35.869 1.00 75.88 95 LEU A C 1
ATOM 687 O O . LEU A 1 95 ? 35.932 -10.092 -36.769 1.00 75.88 95 LEU A O 1
ATOM 691 N N . GLY A 1 96 ? 35.465 -8.546 -35.194 1.00 85.06 96 GLY A N 1
ATOM 692 C CA . GLY A 1 96 ? 34.021 -8.497 -35.440 1.00 85.06 96 GLY A CA 1
ATOM 693 C C . GLY A 1 96 ? 33.205 -9.487 -34.619 1.00 85.06 96 GLY A C 1
ATOM 694 O O . GLY A 1 96 ? 33.682 -10.545 -34.219 1.00 85.06 96 GLY A O 1
ATOM 695 N N . TRP A 1 97 ? 31.927 -9.166 -34.427 1.00 93.31 97 TRP A N 1
ATOM 696 C CA . TRP A 1 97 ? 30.951 -10.100 -33.873 1.00 93.31 97 TRP A CA 1
ATOM 697 C C . TRP A 1 97 ? 30.546 -11.125 -34.940 1.00 93.31 97 TRP A C 1
ATOM 699 O O . TRP A 1 97 ? 29.898 -10.793 -35.940 1.00 93.31 97 TRP A O 1
ATOM 709 N N . THR A 1 98 ? 30.942 -12.386 -34.740 1.00 93.94 98 THR A N 1
ATOM 710 C CA . THR A 1 98 ? 30.712 -13.463 -35.710 1.00 93.94 98 THR A CA 1
ATOM 711 C C . THR A 1 98 ? 29.838 -14.579 -35.160 1.00 93.94 98 THR A C 1
ATOM 713 O O . THR A 1 98 ? 29.870 -14.882 -33.975 1.00 93.94 98 THR A O 1
ATOM 716 N N . VAL A 1 99 ? 29.078 -15.251 -36.019 1.00 93.69 99 VAL A N 1
ATOM 717 C CA . VAL A 1 99 ? 28.261 -16.411 -35.646 1.00 93.69 99 VAL A CA 1
ATOM 718 C C . VAL A 1 99 ? 28.408 -17.506 -36.702 1.00 93.69 99 VAL A C 1
ATOM 720 O O . VAL A 1 99 ? 28.172 -17.261 -37.884 1.00 93.69 99 VAL A O 1
ATOM 723 N N . ASP A 1 100 ? 28.746 -18.733 -36.291 1.00 91.69 100 ASP A N 1
ATOM 724 C CA . ASP A 1 100 ? 28.727 -19.906 -37.176 1.00 91.69 100 ASP A CA 1
ATOM 725 C C . ASP A 1 100 ? 27.311 -20.497 -37.254 1.00 91.69 100 ASP A C 1
ATOM 727 O O . ASP A 1 100 ? 26.660 -20.789 -36.239 1.00 91.69 100 ASP A O 1
ATOM 731 N N . ARG A 1 101 ? 26.824 -20.688 -38.483 1.00 90.00 101 ARG A N 1
ATOM 732 C CA . ARG A 1 101 ? 25.645 -21.504 -38.775 1.00 90.00 101 ARG A CA 1
ATOM 733 C C . ARG A 1 101 ? 25.957 -22.450 -39.920 1.00 90.00 101 ARG A C 1
ATOM 735 O O . ARG A 1 101 ? 26.206 -22.025 -41.046 1.00 90.00 101 ARG A O 1
ATOM 742 N N . ARG A 1 102 ? 25.819 -23.753 -39.656 1.00 81.94 102 ARG A N 1
ATOM 743 C CA . ARG A 1 102 ? 25.936 -24.814 -40.672 1.00 81.94 102 ARG A CA 1
ATOM 744 C C . ARG A 1 102 ? 27.287 -24.777 -41.416 1.00 81.94 102 ARG A C 1
ATOM 746 O O . ARG A 1 102 ? 27.330 -25.106 -42.599 1.00 81.94 102 ARG A O 1
ATOM 753 N N . GLY A 1 103 ? 28.373 -24.393 -40.733 1.00 82.88 103 GLY A N 1
ATOM 754 C CA . GLY A 1 103 ? 29.723 -24.337 -41.305 1.00 82.88 103 GLY A CA 1
ATOM 755 C C . GLY A 1 103 ? 29.990 -23.102 -42.170 1.00 82.88 103 GLY A C 1
ATOM 756 O O . GLY A 1 103 ? 30.946 -23.097 -42.944 1.00 82.88 103 GLY A O 1
ATOM 757 N N . ALA A 1 104 ? 29.139 -22.076 -42.071 1.00 88.25 104 ALA A N 1
ATOM 758 C CA . ALA A 1 104 ? 29.357 -20.755 -42.644 1.00 88.25 104 ALA A CA 1
ATOM 759 C C . ALA A 1 104 ? 29.423 -19.715 -41.520 1.00 88.25 104 ALA A C 1
ATOM 761 O O . ALA A 1 104 ? 28.593 -19.725 -40.609 1.00 88.25 104 ALA A O 1
ATOM 762 N N . VAL A 1 105 ? 30.399 -18.811 -41.610 1.00 91.19 105 VAL A N 1
ATOM 763 C CA . VAL A 1 105 ? 30.588 -17.716 -40.655 1.00 91.19 105 VAL A CA 1
ATOM 764 C C . VAL A 1 105 ? 29.842 -16.484 -41.150 1.00 91.19 105 VAL A C 1
ATOM 766 O O . VAL A 1 105 ? 30.006 -16.065 -42.299 1.00 91.19 105 VAL A O 1
ATOM 769 N N . PHE A 1 106 ? 29.028 -15.918 -40.268 1.00 92.69 106 PHE A N 1
ATOM 770 C CA . PHE A 1 106 ? 28.279 -14.692 -40.491 1.00 92.69 106 PHE A CA 1
ATOM 771 C C . PHE A 1 106 ? 28.852 -13.584 -39.615 1.00 92.69 106 PHE A C 1
ATOM 773 O O . PHE A 1 106 ? 29.110 -13.821 -38.441 1.00 92.69 106 PHE A O 1
ATOM 780 N N . THR A 1 107 ? 29.013 -12.379 -40.153 1.00 92.88 107 THR A N 1
ATOM 781 C CA . THR A 1 107 ? 29.386 -11.189 -39.373 1.00 92.88 107 THR A CA 1
ATOM 782 C C . THR A 1 107 ? 28.147 -10.345 -39.133 1.00 92.88 107 THR A C 1
ATOM 784 O O . THR A 1 107 ? 27.410 -10.063 -40.083 1.00 92.88 107 THR A O 1
ATOM 787 N N . ILE A 1 108 ? 27.923 -9.944 -37.885 1.00 94.62 108 ILE A N 1
ATOM 788 C CA . ILE A 1 108 ? 26.732 -9.210 -37.462 1.00 94.62 108 ILE A CA 1
ATOM 789 C C . ILE A 1 108 ? 27.145 -7.836 -36.945 1.00 94.62 108 ILE A C 1
ATOM 791 O O . ILE A 1 108 ? 28.098 -7.715 -36.184 1.00 94.62 108 ILE A O 1
ATOM 795 N N . SER A 1 109 ? 26.387 -6.817 -37.326 1.00 94.88 109 SER A N 1
ATOM 796 C CA . SER A 1 109 ? 26.420 -5.501 -36.696 1.00 94.88 109 SER A CA 1
ATOM 797 C C . SER A 1 109 ? 25.000 -5.029 -36.406 1.00 94.88 109 SER A C 1
ATOM 799 O O . SER A 1 109 ? 24.065 -5.299 -37.171 1.00 94.88 109 SER A O 1
ATOM 801 N N . ILE A 1 110 ? 24.812 -4.346 -35.278 1.00 96.12 110 ILE A N 1
ATOM 802 C CA . ILE A 1 110 ? 23.518 -3.796 -34.874 1.00 96.12 110 ILE A CA 1
ATOM 803 C C . ILE A 1 110 ? 23.672 -2.440 -34.190 1.00 96.12 110 ILE A C 1
ATOM 805 O O . ILE A 1 110 ? 24.535 -2.240 -33.346 1.00 96.12 110 ILE A O 1
ATOM 809 N N . GLY A 1 111 ? 22.802 -1.499 -34.531 1.00 94.94 111 GLY A N 1
ATOM 810 C CA . GLY A 1 111 ? 22.750 -0.185 -33.908 1.00 94.94 111 GLY A CA 1
ATOM 811 C C . GLY A 1 111 ? 21.327 0.257 -33.646 1.00 94.94 111 GLY A C 1
ATOM 812 O O . GLY A 1 111 ? 20.370 -0.256 -34.232 1.00 94.94 111 GLY A O 1
ATOM 813 N N . VAL A 1 112 ? 21.197 1.235 -32.758 1.00 93.94 112 VAL A N 1
ATOM 814 C CA . VAL A 1 112 ? 19.930 1.888 -32.448 1.00 93.94 112 VAL A CA 1
ATOM 815 C C . VAL A 1 112 ? 20.118 3.389 -32.360 1.00 93.94 112 VAL A C 1
ATOM 817 O O . VAL A 1 112 ? 21.144 3.866 -31.883 1.00 93.94 112 VAL A O 1
ATOM 820 N N . CYS A 1 113 ? 19.114 4.122 -32.814 1.00 91.00 113 CYS A N 1
ATOM 821 C CA . CYS A 1 113 ? 19.008 5.559 -32.639 1.00 91.00 113 CYS A CA 1
ATOM 822 C C . CYS A 1 113 ? 17.544 5.945 -32.407 1.00 91.00 113 CYS A C 1
ATOM 824 O O . CYS A 1 113 ? 16.629 5.190 -32.742 1.00 91.00 113 CYS A O 1
ATOM 826 N N . THR A 1 114 ? 17.326 7.107 -31.812 1.00 88.56 114 THR A N 1
ATOM 827 C CA . THR A 1 114 ? 15.997 7.665 -31.552 1.00 88.56 114 THR A CA 1
ATOM 828 C C . THR A 1 114 ? 15.503 8.455 -32.763 1.00 88.56 114 THR A C 1
ATOM 830 O O . THR A 1 114 ? 16.286 9.164 -33.398 1.00 88.56 114 THR A O 1
ATOM 833 N N . VAL A 1 115 ? 14.221 8.331 -33.093 1.00 87.31 115 VAL A N 1
ATOM 834 C CA . VAL A 1 115 ? 13.557 9.078 -34.163 1.00 87.31 115 VAL A CA 1
ATOM 835 C C . VAL A 1 115 ? 12.463 9.957 -33.571 1.00 87.31 115 VAL A C 1
ATOM 837 O O . VAL A 1 115 ? 11.699 9.485 -32.733 1.00 87.31 115 VAL A O 1
ATOM 840 N N . ASP A 1 116 ? 12.432 11.187 -34.072 1.00 82.94 116 ASP A N 1
ATOM 841 C CA . ASP A 1 116 ? 11.420 12.226 -33.867 1.00 82.94 116 ASP A CA 1
ATOM 842 C C . ASP A 1 116 ? 10.354 12.101 -34.982 1.00 82.94 116 ASP A C 1
ATOM 844 O O . ASP A 1 116 ? 10.714 12.049 -36.172 1.00 82.94 116 ASP A O 1
ATOM 848 N N . ASP A 1 117 ? 9.075 11.925 -34.630 1.00 80.69 117 ASP A N 1
ATOM 849 C CA . ASP A 1 117 ? 7.954 11.816 -35.569 1.00 80.69 117 ASP A CA 1
ATOM 850 C C . ASP A 1 117 ? 7.499 13.217 -36.008 1.00 80.69 117 ASP A C 1
ATOM 852 O O . ASP A 1 117 ? 6.809 13.912 -35.276 1.00 80.69 117 ASP A O 1
ATOM 856 N N . PRO A 1 118 ? 7.712 13.618 -37.274 1.00 76.62 118 PRO A N 1
ATOM 857 C CA . PRO A 1 118 ? 7.363 14.962 -37.742 1.00 76.62 118 PRO A CA 1
ATOM 858 C C . PRO A 1 118 ? 5.858 15.310 -37.685 1.00 76.62 118 PRO A C 1
ATOM 860 O O . PRO A 1 118 ? 5.464 16.395 -38.124 1.00 76.62 118 PRO A O 1
ATOM 863 N N . ARG A 1 119 ? 4.988 14.384 -37.258 1.00 75.88 119 ARG A N 1
ATOM 864 C CA . ARG A 1 119 ? 3.535 14.575 -37.148 1.00 75.88 119 ARG A CA 1
ATOM 865 C C . ARG A 1 119 ? 3.099 15.348 -35.905 1.00 75.88 119 ARG A C 1
ATOM 867 O O . ARG A 1 119 ? 2.048 15.986 -35.988 1.00 75.88 119 ARG A O 1
ATOM 874 N N . ASP A 1 120 ? 3.830 15.290 -34.797 1.00 70.38 120 ASP A N 1
ATOM 875 C CA . ASP A 1 120 ? 3.531 16.059 -33.575 1.00 70.38 120 ASP A CA 1
ATOM 876 C C . ASP A 1 120 ? 4.485 17.242 -33.360 1.00 70.38 120 ASP A C 1
ATOM 878 O O . ASP A 1 120 ? 4.149 18.197 -32.657 1.00 70.38 120 ASP A O 1
ATOM 882 N N . GLY A 1 121 ? 5.581 17.275 -34.104 1.00 72.44 121 GLY A N 1
ATOM 883 C CA . GLY A 1 121 ? 6.428 18.438 -34.294 1.00 72.44 121 GLY A CA 1
ATOM 884 C C . GLY A 1 121 ? 7.844 17.979 -34.581 1.00 72.44 121 GLY A C 1
ATOM 885 O O . GLY A 1 121 ? 8.045 16.872 -35.044 1.00 72.44 121 GLY A O 1
ATOM 886 N N . ILE A 1 122 ? 8.818 18.867 -34.406 1.00 76.31 122 ILE A N 1
ATOM 887 C CA . ILE A 1 122 ? 10.234 18.489 -34.386 1.00 76.31 122 ILE A CA 1
ATOM 888 C C . ILE A 1 122 ? 10.864 19.226 -33.212 1.00 76.31 122 ILE A C 1
ATOM 890 O O . ILE A 1 122 ? 10.605 20.426 -33.022 1.00 76.31 122 ILE A O 1
ATOM 894 N N . GLY A 1 123 ? 11.662 18.515 -32.424 1.00 75.94 123 GLY A N 1
ATOM 895 C CA . GLY A 1 123 ? 12.304 19.016 -31.219 1.00 75.94 123 GLY A CA 1
ATOM 896 C C . GLY A 1 123 ? 13.835 19.066 -31.296 1.00 75.94 123 GLY A C 1
ATOM 897 O O . GLY A 1 123 ? 14.456 18.836 -32.341 1.00 75.94 123 GLY A O 1
ATOM 898 N N . PRO A 1 124 ? 14.492 19.436 -30.184 1.00 77.00 124 PRO A N 1
ATOM 899 C CA . PRO A 1 124 ? 15.945 19.404 -30.073 1.00 77.00 124 PRO A CA 1
ATOM 900 C C . PRO A 1 124 ? 16.474 17.964 -30.031 1.00 77.00 124 PRO A C 1
ATOM 902 O O . PRO A 1 124 ? 15.971 17.121 -29.295 1.00 77.00 124 PRO A O 1
ATOM 905 N N . HIS A 1 125 ? 17.556 17.699 -30.764 1.00 81.44 125 HIS A N 1
ATOM 906 C CA . HIS A 1 125 ? 18.198 16.383 -30.817 1.00 81.44 125 HIS A CA 1
ATOM 907 C C . HIS A 1 125 ? 19.470 16.351 -29.962 1.00 81.44 125 HIS A C 1
ATOM 909 O O . HIS A 1 125 ? 20.378 17.166 -30.149 1.00 81.44 125 HIS A O 1
ATOM 915 N N . GLU A 1 126 ? 19.582 15.363 -29.076 1.00 81.31 126 GLU A N 1
ATOM 916 C CA . GLU A 1 126 ? 20.804 15.086 -28.313 1.00 81.31 126 GLU A CA 1
ATOM 917 C C . GLU A 1 126 ? 21.894 14.426 -29.184 1.00 81.31 126 GLU A C 1
ATOM 919 O O . GLU A 1 126 ? 21.615 13.614 -30.073 1.00 81.31 126 GLU A O 1
ATOM 924 N N . ALA A 1 127 ? 23.159 14.765 -28.905 1.00 82.75 127 ALA A N 1
ATOM 925 C CA . ALA A 1 127 ? 24.324 14.154 -29.540 1.00 82.75 127 ALA A CA 1
ATOM 926 C C . ALA A 1 127 ? 24.402 12.651 -29.237 1.00 82.75 127 ALA A C 1
ATOM 928 O O . ALA A 1 127 ? 24.275 12.228 -28.095 1.00 82.75 127 ALA A O 1
ATOM 929 N N . GLY A 1 128 ? 24.667 11.841 -30.255 1.00 81.25 128 GLY A N 1
ATOM 930 C CA . GLY A 1 128 ? 24.873 10.401 -30.127 1.00 81.25 128 GLY A CA 1
ATOM 931 C C . GLY A 1 128 ? 23.597 9.591 -29.909 1.00 81.25 128 GLY A C 1
ATOM 932 O O . GLY A 1 128 ? 23.680 8.372 -29.904 1.00 81.25 128 GLY A O 1
ATOM 933 N N . VAL A 1 129 ? 22.426 10.223 -29.782 1.00 84.38 129 VAL A N 1
ATOM 934 C CA . VAL A 1 129 ? 21.157 9.535 -29.485 1.00 84.38 129 VAL A CA 1
ATOM 935 C C . VAL A 1 129 ? 20.241 9.486 -30.706 1.00 84.38 129 VAL A C 1
ATOM 937 O O . VAL A 1 129 ? 19.724 8.426 -31.057 1.00 84.38 129 VAL A O 1
ATOM 940 N N . PHE A 1 130 ? 20.049 10.621 -31.375 1.00 86.94 130 PHE A N 1
ATOM 941 C CA . PHE A 1 130 ? 19.077 10.758 -32.460 1.00 86.94 130 PHE A CA 1
ATOM 942 C C . PHE A 1 130 ? 19.612 10.277 -33.801 1.00 86.94 130 PHE A C 1
ATOM 944 O O . PHE A 1 130 ? 20.781 10.485 -34.119 1.00 86.94 130 PHE A O 1
ATOM 951 N N . CYS A 1 131 ? 18.755 9.670 -34.617 1.00 89.06 131 CYS A N 1
ATOM 952 C CA . CYS A 1 131 ? 19.125 9.180 -35.936 1.00 89.06 131 CYS A CA 1
ATOM 953 C C . CYS A 1 131 ? 19.573 10.322 -36.851 1.00 89.06 131 CYS A C 1
ATOM 955 O O . CYS A 1 131 ? 18.956 11.386 -36.901 1.00 89.06 131 CYS A O 1
ATOM 957 N N . ARG A 1 132 ? 20.616 10.075 -37.652 1.00 86.56 132 ARG A N 1
ATOM 958 C CA . ARG A 1 132 ? 21.039 11.019 -38.701 1.00 86.56 132 ARG A CA 1
ATOM 959 C C . ARG A 1 132 ? 19.988 11.174 -39.806 1.00 86.56 132 ARG A C 1
ATOM 961 O O . ARG A 1 132 ? 19.867 12.244 -40.394 1.00 86.56 132 ARG A O 1
ATOM 968 N N . SER A 1 133 ? 19.247 10.103 -40.082 1.00 80.19 133 SER A N 1
ATOM 969 C CA . SER A 1 133 ? 18.122 10.061 -41.015 1.00 80.19 133 SER A CA 1
ATOM 970 C C . SER A 1 133 ? 16.950 9.324 -40.369 1.00 80.19 133 SER A C 1
ATOM 972 O O . SER A 1 133 ? 17.136 8.247 -39.802 1.00 80.19 133 SER A O 1
ATOM 974 N N . ALA A 1 134 ? 15.739 9.870 -40.478 1.00 67.00 134 ALA A N 1
ATOM 975 C CA . ALA A 1 134 ? 14.527 9.197 -40.005 1.00 67.00 134 ALA A CA 1
ATOM 976 C C . ALA A 1 134 ? 14.132 8.007 -40.904 1.00 67.00 134 ALA A C 1
ATOM 978 O O . ALA A 1 134 ? 13.566 7.025 -40.435 1.00 67.00 134 ALA A O 1
ATOM 979 N N . THR A 1 135 ? 14.461 8.068 -42.198 1.00 71.50 135 THR A N 1
ATOM 980 C CA . THR A 1 135 ? 14.014 7.105 -43.223 1.00 71.50 135 THR A CA 1
ATOM 981 C C . THR A 1 135 ? 15.081 6.083 -43.622 1.00 71.50 135 THR A C 1
ATOM 983 O O . THR A 1 135 ? 14.748 5.046 -44.194 1.00 71.50 135 THR A O 1
ATOM 986 N N . GLY A 1 136 ? 16.350 6.336 -43.285 1.00 82.19 136 GLY A N 1
ATOM 987 C CA . GLY A 1 136 ? 17.484 5.485 -43.650 1.00 82.19 136 GLY A CA 1
ATOM 988 C C . GLY A 1 136 ? 17.932 5.629 -45.112 1.00 82.19 136 GLY A C 1
ATOM 989 O O . GLY A 1 136 ? 17.465 6.497 -45.849 1.00 82.19 136 GLY A O 1
ATOM 990 N N . ALA A 1 137 ? 18.868 4.776 -45.532 1.00 86.88 137 ALA A N 1
ATOM 991 C CA . ALA A 1 137 ? 19.412 4.725 -46.886 1.00 86.88 137 ALA A CA 1
ATOM 992 C C . ALA A 1 137 ? 18.735 3.613 -47.702 1.00 86.88 137 ALA A C 1
ATOM 994 O O . ALA A 1 137 ? 18.316 2.585 -47.172 1.00 86.88 137 ALA A O 1
ATOM 995 N N . SER A 1 138 ? 18.635 3.803 -49.017 1.00 86.44 138 SER A N 1
ATOM 996 C CA . SER A 1 138 ? 18.080 2.793 -49.923 1.00 86.44 138 SER A CA 1
ATOM 997 C C . SER A 1 138 ? 19.029 1.604 -50.116 1.00 86.44 138 SER A C 1
ATOM 999 O O . SER A 1 138 ? 20.251 1.735 -50.036 1.00 86.44 138 SER A O 1
ATOM 1001 N N . THR A 1 139 ? 18.478 0.446 -50.489 1.00 82.38 139 THR A N 1
ATOM 1002 C CA . THR A 1 139 ? 19.256 -0.764 -50.814 1.00 82.38 139 THR A CA 1
ATOM 1003 C C . THR A 1 139 ? 20.314 -0.508 -51.893 1.00 82.38 139 THR A C 1
ATOM 1005 O O . THR A 1 139 ? 21.412 -1.050 -51.816 1.00 82.38 139 THR A O 1
ATOM 1008 N N . ALA A 1 140 ? 20.016 0.351 -52.875 1.00 85.69 140 ALA A N 1
ATOM 1009 C CA . ALA A 1 140 ? 20.958 0.719 -53.931 1.00 85.69 140 ALA A CA 1
ATOM 1010 C C . ALA A 1 140 ? 22.140 1.551 -53.404 1.00 85.69 140 ALA A C 1
ATOM 1012 O O . ALA A 1 140 ? 23.265 1.365 -53.860 1.00 85.69 140 ALA A O 1
ATOM 1013 N N . GLN A 1 141 ? 21.899 2.438 -52.432 1.00 89.06 141 GLN A N 1
ATOM 1014 C CA . GLN A 1 141 ? 22.960 3.193 -51.762 1.00 89.06 141 GLN A CA 1
ATOM 1015 C C . GLN A 1 141 ? 23.821 2.261 -50.908 1.00 89.06 141 GLN A C 1
ATOM 1017 O O . GLN A 1 141 ? 25.041 2.275 -51.032 1.00 89.06 141 GLN A O 1
ATOM 1022 N N . CYS A 1 142 ? 23.200 1.389 -50.110 1.00 89.56 142 CYS A N 1
ATOM 1023 C CA . CYS A 1 142 ? 23.940 0.456 -49.261 1.00 89.56 142 CYS A CA 1
ATOM 1024 C C . CYS A 1 142 ? 24.723 -0.595 -50.051 1.00 89.56 142 CYS A C 1
ATOM 1026 O O . CYS A 1 142 ? 25.804 -0.986 -49.625 1.00 89.56 142 CYS A O 1
ATOM 1028 N N . GLY A 1 143 ? 24.254 -0.976 -51.243 1.00 88.19 143 GLY A N 1
ATOM 1029 C CA . GLY A 1 143 ? 24.996 -1.843 -52.159 1.00 88.19 143 GLY A CA 1
ATOM 1030 C C . GLY A 1 143 ? 26.375 -1.300 -52.555 1.00 88.19 143 GLY A C 1
ATOM 1031 O O . GLY A 1 143 ? 27.251 -2.091 -52.879 1.00 88.19 143 GLY A O 1
ATOM 1032 N N . GLN A 1 144 ? 26.603 0.018 -52.473 1.00 89.44 144 GLN A N 1
ATOM 1033 C CA . GLN A 1 144 ? 27.900 0.637 -52.783 1.00 89.44 144 GLN A CA 1
ATOM 1034 C C . GLN A 1 144 ? 28.982 0.346 -51.736 1.00 89.44 144 GLN A C 1
ATOM 1036 O O . GLN A 1 144 ? 30.156 0.570 -52.009 1.00 89.44 144 GLN A O 1
ATOM 1041 N N . TRP A 1 145 ? 28.609 -0.147 -50.551 1.00 88.00 145 TRP A N 1
ATOM 1042 C CA . TRP A 1 145 ? 29.562 -0.598 -49.534 1.00 88.00 145 TRP A CA 1
ATOM 1043 C C . TRP A 1 145 ? 30.096 -2.006 -49.795 1.00 88.00 145 TRP A C 1
ATOM 1045 O O . TRP A 1 145 ? 31.041 -2.421 -49.128 1.00 88.00 145 TRP A O 1
ATOM 1055 N N . PHE A 1 146 ? 29.517 -2.736 -50.751 1.00 87.50 146 PHE A N 1
ATOM 1056 C CA . PHE A 1 146 ? 29.831 -4.139 -50.984 1.00 87.50 146 PHE A CA 1
ATOM 1057 C C . PHE A 1 146 ? 30.408 -4.373 -52.378 1.00 87.50 146 PHE A C 1
ATOM 1059 O O . PHE A 1 146 ? 29.969 -3.793 -53.372 1.00 87.50 146 PHE A O 1
ATOM 1066 N N . SER A 1 147 ? 31.385 -5.270 -52.466 1.00 83.25 147 SER A N 1
ATOM 1067 C CA . SER A 1 147 ? 31.878 -5.787 -53.740 1.00 83.25 147 SER A CA 1
ATOM 1068 C C . SER A 1 147 ? 30.825 -6.674 -54.426 1.00 83.25 147 SER A C 1
ATOM 1070 O O . SER A 1 147 ? 29.840 -7.103 -53.820 1.00 83.25 147 SER A O 1
ATOM 1072 N N . ALA A 1 148 ? 31.066 -7.051 -55.688 1.00 73.56 148 ALA A N 1
ATOM 1073 C CA . ALA A 1 148 ? 30.248 -8.057 -56.378 1.00 73.56 148 ALA A CA 1
ATOM 1074 C C . ALA A 1 148 ? 30.269 -9.440 -55.684 1.00 73.56 148 ALA A C 1
ATOM 1076 O O . ALA A 1 148 ? 29.357 -10.239 -55.889 1.00 73.56 148 ALA A O 1
ATOM 1077 N N . SER A 1 149 ? 31.285 -9.714 -54.855 1.00 69.75 149 SER A N 1
ATOM 1078 C CA . SER A 1 149 ? 31.385 -10.903 -53.998 1.00 69.75 149 SER A CA 1
ATOM 1079 C C . SER A 1 149 ? 30.751 -10.716 -52.610 1.00 69.75 149 SER A C 1
ATOM 1081 O O . SER A 1 149 ? 30.771 -11.649 -51.811 1.00 69.75 149 SER A O 1
ATOM 1083 N N . GLY A 1 150 ? 30.147 -9.557 -52.319 1.00 69.94 150 GLY A N 1
ATOM 1084 C CA . GLY A 1 150 ? 29.453 -9.273 -51.057 1.00 69.94 150 GLY A CA 1
ATOM 1085 C C . GLY A 1 150 ? 30.369 -8.891 -49.890 1.00 69.94 150 GLY A C 1
ATOM 1086 O O . GLY A 1 150 ? 29.902 -8.810 -48.757 1.00 69.94 150 GLY A O 1
ATOM 1087 N N . GLU A 1 151 ? 31.654 -8.654 -50.147 1.00 78.81 151 GLU A N 1
ATOM 1088 C CA . GLU A 1 151 ? 32.625 -8.233 -49.132 1.00 78.81 151 GLU A CA 1
ATOM 1089 C C . GLU A 1 151 ? 32.559 -6.723 -48.906 1.00 78.81 151 GLU A C 1
ATOM 1091 O O . GLU A 1 151 ? 32.286 -5.966 -49.838 1.00 78.81 151 GLU A O 1
ATOM 1096 N N . LEU A 1 152 ? 32.830 -6.281 -47.675 1.00 82.94 152 LEU A N 1
ATOM 1097 C CA . LEU A 1 152 ? 32.863 -4.857 -47.345 1.00 82.94 152 LEU A CA 1
ATOM 1098 C C . LEU A 1 152 ? 34.059 -4.184 -48.027 1.00 82.94 152 LEU A C 1
ATOM 1100 O O . LEU A 1 152 ? 35.197 -4.632 -47.891 1.00 82.94 152 LEU A O 1
ATOM 1104 N N . LEU A 1 153 ? 33.798 -3.099 -48.748 1.00 82.25 153 LEU A N 1
ATOM 1105 C CA . LEU A 1 153 ? 34.835 -2.296 -49.382 1.00 82.25 153 LEU A CA 1
ATOM 1106 C C . LEU A 1 153 ? 35.549 -1.404 -48.356 1.00 82.25 153 LEU A C 1
ATOM 1108 O O . LEU A 1 153 ? 34.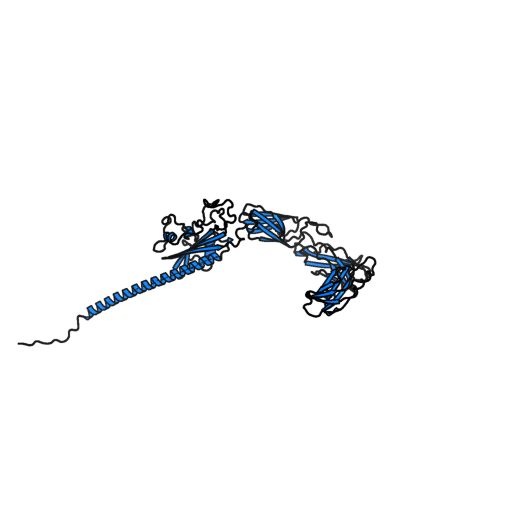990 -1.034 -47.325 1.00 82.25 153 LEU A O 1
ATOM 1112 N N . ALA A 1 154 ? 36.796 -1.033 -48.658 1.00 74.31 154 ALA A N 1
ATOM 1113 C CA . ALA A 1 154 ? 37.597 -0.189 -47.777 1.00 74.31 154 ALA A CA 1
ATOM 1114 C C . ALA A 1 154 ? 36.913 1.171 -47.500 1.00 74.31 154 ALA A C 1
ATOM 1116 O O . ALA A 1 154 ? 36.298 1.742 -48.417 1.00 74.31 154 ALA A O 1
ATOM 1117 N N . PRO A 1 155 ? 37.063 1.728 -46.281 1.00 64.50 155 PRO A N 1
ATOM 1118 C CA . PRO A 1 155 ? 36.503 3.029 -45.924 1.00 64.50 155 PRO A CA 1
ATOM 1119 C C . PRO A 1 155 ? 36.897 4.117 -46.939 1.00 64.50 155 PRO A C 1
ATOM 1121 O O . PRO A 1 155 ? 38.074 4.283 -47.252 1.00 64.50 155 PRO A O 1
ATOM 1124 N N . GLY A 1 156 ? 35.910 4.847 -47.474 1.00 63.53 156 GLY A N 1
ATOM 1125 C CA . GLY A 1 156 ? 36.112 5.944 -48.438 1.00 63.53 156 GLY A CA 1
ATOM 1126 C C . GLY A 1 156 ? 35.773 5.626 -49.902 1.00 63.53 156 GLY A C 1
ATOM 1127 O O . GLY A 1 156 ? 35.647 6.550 -50.702 1.00 63.53 156 GLY A O 1
ATOM 1128 N N . THR A 1 157 ? 35.552 4.356 -50.256 1.00 65.00 157 THR A N 1
ATOM 1129 C CA . THR A 1 157 ? 35.081 3.947 -51.602 1.00 65.00 157 THR A CA 1
ATOM 1130 C C . THR A 1 157 ? 33.611 4.302 -51.876 1.00 65.00 157 THR A C 1
ATOM 1132 O O . THR A 1 157 ? 33.206 4.453 -53.025 1.00 65.00 157 THR A O 1
ATOM 1135 N N . SER A 1 158 ? 32.836 4.513 -50.816 1.00 65.12 158 SER A N 1
ATOM 1136 C CA . SER A 1 158 ? 31.399 4.814 -50.771 1.00 65.12 158 SER A CA 1
ATOM 1137 C C . SER A 1 158 ? 31.134 6.233 -50.233 1.00 65.12 158 SER A C 1
ATOM 1139 O O . SER A 1 158 ? 30.205 6.472 -49.457 1.00 65.12 158 SER A O 1
ATOM 1141 N N . ALA A 1 159 ? 31.993 7.194 -50.596 1.00 68.50 159 ALA A N 1
ATOM 1142 C CA . ALA A 1 159 ? 31.934 8.568 -50.100 1.00 68.50 159 ALA A CA 1
ATOM 1143 C C . ALA A 1 159 ? 30.537 9.195 -50.295 1.00 68.50 159 ALA A C 1
ATOM 1145 O O . ALA A 1 159 ? 30.023 9.275 -51.409 1.00 68.50 159 ALA A O 1
ATOM 1146 N N . GLY A 1 160 ? 29.928 9.652 -49.197 1.00 71.75 160 GLY A N 1
ATOM 1147 C CA . GLY A 1 160 ? 28.585 10.242 -49.192 1.00 71.75 160 GLY A CA 1
ATOM 1148 C C . GLY A 1 160 ? 27.437 9.256 -48.934 1.00 71.75 160 GLY A C 1
ATOM 1149 O O . GLY A 1 160 ? 26.308 9.703 -48.739 1.00 71.75 160 GLY A O 1
ATOM 1150 N N . VAL A 1 161 ? 27.697 7.945 -48.864 1.00 81.94 161 VAL A N 1
ATOM 1151 C CA . VAL A 1 161 ? 26.705 6.956 -48.415 1.00 81.94 161 VAL A CA 1
ATOM 1152 C C . VAL A 1 161 ? 26.721 6.866 -46.882 1.00 81.94 161 VAL A C 1
ATOM 1154 O O . VAL A 1 161 ? 27.789 6.644 -46.306 1.00 81.94 161 VAL A O 1
ATOM 1157 N N . PRO A 1 162 ? 25.576 7.007 -46.188 1.00 85.00 162 PRO A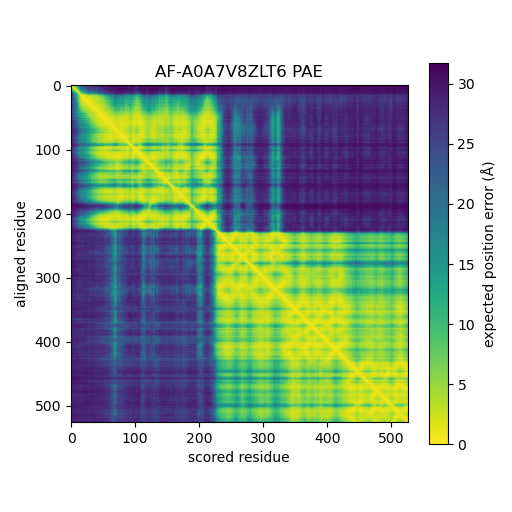 N 1
ATOM 1158 C CA . PRO A 1 162 ? 25.550 6.953 -44.729 1.00 85.00 162 PRO A CA 1
ATOM 1159 C C . PRO A 1 162 ? 25.849 5.534 -44.219 1.00 85.00 162 PRO A C 1
ATOM 1161 O O . PRO A 1 162 ? 25.007 4.644 -44.321 1.00 85.00 162 PRO A O 1
ATOM 1164 N N . ALA A 1 163 ? 27.047 5.330 -43.661 1.00 88.31 163 ALA A N 1
ATOM 1165 C CA . ALA A 1 163 ? 27.496 4.052 -43.094 1.00 88.31 163 ALA A CA 1
ATOM 1166 C C . ALA A 1 163 ? 26.484 3.487 -42.081 1.00 88.31 163 ALA A C 1
ATOM 1168 O O . ALA A 1 163 ? 26.060 2.336 -42.195 1.00 88.31 163 ALA A O 1
ATOM 1169 N N . GLY A 1 164 ? 26.007 4.343 -41.175 1.00 89.69 164 GLY A N 1
ATOM 1170 C CA . GLY A 1 164 ? 25.082 3.940 -40.125 1.00 89.69 164 GLY A CA 1
ATOM 1171 C C . GLY A 1 164 ? 23.727 3.467 -40.637 1.00 89.69 164 GLY A C 1
ATOM 1172 O O . GLY A 1 164 ? 23.207 2.451 -40.186 1.00 89.69 164 GLY A O 1
ATOM 1173 N N . ASP A 1 165 ? 23.172 4.131 -41.652 1.00 91.62 165 ASP A N 1
ATOM 1174 C CA . ASP A 1 165 ? 21.902 3.689 -42.234 1.00 91.62 165 ASP A CA 1
ATOM 1175 C C . ASP A 1 165 ? 22.014 2.348 -42.969 1.00 91.62 165 ASP A C 1
ATOM 1177 O O . ASP A 1 165 ? 21.014 1.647 -43.121 1.00 91.62 165 ASP A O 1
ATOM 1181 N N . CYS A 1 166 ? 23.226 1.992 -43.391 1.00 92.19 166 CYS A N 1
ATOM 1182 C CA . CYS A 1 166 ? 23.546 0.735 -44.051 1.00 92.19 166 CYS A CA 1
ATOM 1183 C C . CYS A 1 166 ? 24.040 -0.354 -43.091 1.00 92.19 166 CYS A C 1
ATOM 1185 O O . CYS A 1 166 ? 24.436 -1.425 -43.550 1.00 92.19 166 CYS A O 1
ATOM 1187 N N . GLY A 1 167 ? 24.010 -0.101 -41.777 1.00 92.25 167 GLY A N 1
ATOM 1188 C CA . GLY A 1 167 ? 24.442 -1.057 -40.761 1.00 92.25 167 GLY A CA 1
ATOM 1189 C C . GLY A 1 167 ? 25.946 -1.328 -40.775 1.00 92.25 167 GLY A C 1
ATOM 1190 O O . GLY A 1 167 ? 26.367 -2.388 -40.328 1.00 92.25 167 GLY A O 1
ATOM 1191 N N . ILE A 1 168 ? 26.756 -0.429 -41.334 1.00 92.50 168 ILE A N 1
ATOM 1192 C CA . ILE A 1 168 ? 28.196 -0.650 -41.456 1.00 92.50 168 ILE A CA 1
ATOM 1193 C C . ILE A 1 168 ? 28.864 -0.484 -40.093 1.00 92.50 168 ILE A C 1
ATOM 1195 O O . ILE A 1 168 ? 28.603 0.476 -39.377 1.00 92.50 168 ILE A O 1
ATOM 1199 N N . ASP A 1 169 ? 29.730 -1.438 -39.797 1.00 90.81 169 ASP A N 1
ATOM 1200 C CA . ASP A 1 169 ? 30.594 -1.517 -38.629 1.00 90.81 169 ASP A CA 1
ATOM 1201 C C . ASP A 1 169 ? 32.029 -1.608 -39.168 1.00 90.81 169 ASP A C 1
ATOM 1203 O O . ASP A 1 169 ? 32.393 -2.599 -39.819 1.00 90.81 169 ASP A O 1
ATOM 1207 N N . VAL A 1 170 ? 32.772 -0.507 -39.059 1.00 86.19 170 VAL A N 1
ATOM 1208 C CA . VAL A 1 170 ? 34.119 -0.343 -39.617 1.00 86.19 170 VAL A CA 1
ATOM 1209 C C . VAL A 1 170 ? 35.178 -0.752 -38.602 1.00 86.19 170 VAL A C 1
ATOM 1211 O O . VAL A 1 170 ? 36.206 -1.300 -39.009 1.00 86.19 170 VAL A O 1
ATOM 1214 N N . ASP A 1 171 ? 34.957 -0.480 -37.316 1.00 86.25 171 ASP A N 1
ATOM 1215 C CA . ASP A 1 171 ? 35.887 -0.829 -36.239 1.00 86.25 171 ASP A CA 1
ATOM 1216 C C . ASP A 1 171 ? 35.692 -2.254 -35.693 1.00 86.25 171 ASP A C 1
ATOM 1218 O O . ASP A 1 171 ? 36.571 -2.769 -34.996 1.00 86.25 171 ASP A O 1
ATOM 1222 N N . LEU A 1 172 ? 34.644 -2.936 -36.159 1.00 87.00 172 LEU A N 1
ATOM 1223 C CA . LEU A 1 172 ? 34.343 -4.343 -35.927 1.00 87.00 172 LEU A CA 1
ATOM 1224 C C . LEU A 1 172 ? 34.038 -4.643 -34.455 1.00 87.00 172 LEU A C 1
ATOM 1226 O O . LEU A 1 172 ? 34.406 -5.708 -33.948 1.00 87.00 172 LEU A O 1
ATOM 1230 N N . ASP A 1 173 ? 33.360 -3.724 -33.770 1.00 87.12 173 ASP A N 1
ATOM 1231 C CA . ASP A 1 173 ? 32.906 -3.902 -32.388 1.00 87.12 173 ASP A CA 1
ATOM 1232 C C . ASP A 1 173 ? 31.486 -4.508 -32.282 1.00 87.12 173 ASP A C 1
ATOM 1234 O O . ASP A 1 173 ? 31.009 -4.838 -31.191 1.00 87.12 173 ASP A O 1
ATOM 1238 N N . GLY A 1 174 ? 30.823 -4.730 -33.424 1.00 90.25 174 GLY A N 1
ATOM 1239 C CA . GLY A 1 174 ? 29.455 -5.230 -33.529 1.00 90.25 174 GLY A CA 1
ATOM 1240 C C . GLY A 1 174 ? 28.384 -4.138 -33.426 1.00 90.25 174 GLY A C 1
ATOM 1241 O O . GLY A 1 174 ? 27.199 -4.437 -33.627 1.00 90.25 174 GLY A O 1
ATOM 1242 N N . ALA A 1 175 ? 28.761 -2.893 -33.136 1.00 92.75 175 ALA A N 1
ATOM 1243 C CA . ALA A 1 175 ? 27.904 -1.721 -33.185 1.00 92.75 175 ALA A CA 1
ATOM 1244 C C . ALA A 1 175 ? 27.940 -1.076 -34.578 1.00 92.75 175 ALA A C 1
ATOM 1246 O O . ALA A 1 175 ? 28.851 -1.252 -35.375 1.00 92.75 175 ALA A O 1
ATOM 1247 N N . VAL A 1 176 ? 26.874 -0.357 -34.926 1.00 93.44 176 VAL A N 1
ATOM 1248 C CA . VAL A 1 176 ? 26.788 0.324 -36.224 1.00 93.44 176 VAL A CA 1
ATOM 1249 C C . VAL A 1 176 ? 27.350 1.739 -36.120 1.00 93.44 176 VAL A C 1
ATOM 1251 O O . VAL A 1 176 ? 26.855 2.562 -35.344 1.00 93.44 176 VAL A O 1
ATOM 1254 N N . ASP A 1 177 ? 28.289 2.059 -37.002 1.00 89.69 177 ASP A N 1
ATOM 1255 C CA . ASP A 1 177 ? 28.999 3.330 -37.013 1.00 89.69 177 ASP A CA 1
ATOM 1256 C C . ASP A 1 177 ? 28.181 4.484 -37.585 1.00 89.69 177 ASP A C 1
ATOM 1258 O O . ASP A 1 177 ? 27.621 4.428 -38.682 1.00 89.69 177 ASP A O 1
ATOM 1262 N N . GLY A 1 178 ? 28.182 5.616 -36.879 1.00 87.88 178 GLY A N 1
ATOM 1263 C CA . GLY A 1 178 ? 27.645 6.875 -37.401 1.00 87.88 178 GLY A CA 1
ATOM 1264 C C . GLY A 1 178 ? 26.134 6.874 -37.664 1.00 87.88 178 GLY A C 1
ATOM 1265 O O . GLY A 1 178 ? 25.659 7.709 -38.440 1.00 87.88 178 GLY A O 1
ATOM 1266 N N . LEU A 1 179 ? 25.388 5.961 -37.029 1.00 90.56 179 LEU A N 1
ATOM 1267 C CA . LEU A 1 179 ? 23.925 5.880 -37.103 1.00 90.56 179 LEU A CA 1
ATOM 1268 C C . LEU A 1 179 ? 23.241 7.092 -36.446 1.00 90.56 179 LEU A C 1
ATOM 1270 O O . LEU A 1 179 ? 22.248 7.610 -36.967 1.00 90.56 179 LEU A O 1
ATOM 1274 N N . ALA A 1 180 ? 23.804 7.577 -35.339 1.00 89.75 180 ALA A N 1
ATOM 1275 C CA . ALA A 1 180 ? 23.319 8.759 -34.641 1.00 89.75 180 ALA A CA 1
ATOM 1276 C C . ALA A 1 180 ? 24.030 10.055 -35.085 1.00 89.75 180 ALA A C 1
ATOM 1278 O O . ALA A 1 180 ? 25.143 10.040 -35.628 1.00 89.75 180 ALA A O 1
ATOM 1279 N N . VAL A 1 181 ? 23.382 11.201 -34.863 1.00 85.06 181 VAL A N 1
ATOM 1280 C CA . VAL A 1 181 ? 23.979 12.527 -35.074 1.00 85.06 181 VAL A CA 1
ATOM 1281 C C . VAL A 1 181 ? 25.125 12.744 -34.079 1.00 85.06 181 VAL A C 1
ATOM 1283 O O . VAL A 1 181 ? 24.938 12.529 -32.889 1.00 85.06 181 VAL A O 1
ATOM 1286 N N . PRO A 1 182 ? 26.322 13.174 -34.509 1.00 80.94 182 PRO A N 1
ATOM 1287 C CA . PRO A 1 182 ? 27.474 13.294 -33.609 1.00 80.94 182 PRO A CA 1
ATOM 1288 C C . PRO A 1 182 ? 27.417 14.539 -32.712 1.00 80.94 182 PRO A C 1
ATOM 1290 O O . PRO A 1 182 ? 28.170 14.650 -31.751 1.00 80.94 182 PRO A O 1
ATOM 1293 N N . THR A 1 183 ? 26.550 15.496 -33.036 1.00 79.56 183 THR A N 1
ATOM 1294 C CA . THR A 1 183 ? 26.441 16.783 -32.350 1.00 79.56 183 THR A CA 1
ATOM 1295 C C . THR A 1 183 ? 25.000 17.050 -31.967 1.00 79.56 183 THR A C 1
ATOM 1297 O O . THR A 1 183 ? 24.089 16.801 -32.760 1.00 79.56 183 THR A O 1
ATOM 1300 N N . ALA A 1 184 ? 24.809 17.612 -30.775 1.00 75.88 184 ALA A N 1
ATOM 1301 C CA . ALA A 1 184 ? 23.504 18.071 -30.343 1.00 75.88 184 ALA A CA 1
ATOM 1302 C C . ALA A 1 184 ? 23.040 19.170 -31.299 1.00 75.88 184 ALA A C 1
ATOM 1304 O O . ALA A 1 184 ? 23.815 20.059 -31.664 1.00 75.88 184 ALA A O 1
ATOM 1305 N N . THR A 1 185 ? 21.788 19.092 -31.723 1.00 69.38 185 THR A N 1
ATOM 1306 C CA . THR A 1 185 ? 21.208 20.069 -32.635 1.00 69.38 185 THR A CA 1
ATOM 1307 C C . THR A 1 185 ? 20.054 20.741 -31.917 1.00 69.38 185 THR A C 1
ATOM 1309 O O . THR A 1 185 ? 19.139 20.063 -31.461 1.00 69.38 185 THR A O 1
ATOM 1312 N N . ALA A 1 186 ? 20.091 22.074 -31.818 1.00 61.62 186 ALA A N 1
ATOM 1313 C CA . ALA A 1 186 ? 19.010 22.839 -31.197 1.00 61.62 186 ALA A CA 1
ATOM 1314 C C . ALA A 1 186 ? 17.659 22.566 -31.879 1.00 61.62 186 ALA A C 1
ATOM 1316 O O . ALA A 1 186 ? 16.651 22.567 -31.192 1.00 61.62 186 ALA A O 1
ATOM 1317 N N . CYS A 1 187 ? 17.698 22.317 -33.196 1.00 63.50 187 CYS A N 1
ATOM 1318 C CA . CYS A 1 187 ? 16.658 21.804 -34.090 1.00 63.50 187 CYS A CA 1
ATOM 1319 C C . CYS A 1 187 ? 17.325 21.448 -35.437 1.00 63.50 187 CYS A C 1
ATOM 1321 O O . CYS A 1 187 ? 18.245 22.177 -35.833 1.00 63.50 187 CYS A O 1
ATOM 1323 N N . PRO A 1 188 ? 16.888 20.425 -36.197 1.00 57.59 188 PRO A N 1
ATOM 1324 C CA . PRO A 1 188 ? 17.354 20.221 -37.572 1.00 57.59 188 PRO A CA 1
ATOM 1325 C C . PRO A 1 188 ? 17.235 21.518 -38.407 1.00 57.59 188 PRO A C 1
ATOM 1327 O O . PRO A 1 188 ? 16.264 22.265 -38.223 1.00 57.59 188 PRO A O 1
ATOM 1330 N N . PRO A 1 189 ? 18.187 21.834 -39.315 1.00 46.06 189 PRO A N 1
ATOM 1331 C CA . PRO A 1 189 ? 18.183 23.099 -40.053 1.00 46.06 189 PRO A CA 1
ATOM 1332 C C . PRO A 1 189 ? 16.844 23.358 -40.764 1.00 46.06 189 PRO A C 1
ATOM 1334 O O . PRO A 1 189 ? 16.461 22.620 -41.667 1.00 46.06 189 PRO A O 1
ATOM 1337 N N . GLY A 1 190 ? 16.131 24.412 -40.343 1.00 56.62 190 GLY A N 1
ATOM 1338 C CA . GLY A 1 190 ? 14.881 24.884 -40.956 1.00 56.62 190 GLY A CA 1
ATOM 1339 C C . GLY A 1 190 ? 13.573 24.245 -40.467 1.00 56.62 190 GLY A C 1
ATOM 1340 O O . GLY A 1 190 ? 12.549 24.486 -41.098 1.00 56.62 190 GLY A O 1
ATOM 1341 N N . SER A 1 191 ? 13.580 23.449 -39.389 1.00 62.47 191 SER A N 1
ATOM 1342 C CA . SER A 1 191 ? 12.460 22.528 -39.100 1.00 62.47 191 SER A CA 1
ATOM 1343 C C . SER A 1 191 ? 11.636 22.798 -37.832 1.00 62.47 191 SER A C 1
ATOM 1345 O O . SER A 1 191 ? 10.541 22.263 -37.712 1.00 62.47 191 SER A O 1
ATOM 1347 N N . CYS A 1 192 ? 12.086 23.644 -36.904 1.00 61.19 192 CYS A N 1
ATOM 1348 C CA . CYS A 1 192 ? 11.271 23.972 -35.730 1.00 61.19 192 CYS A CA 1
ATOM 1349 C C . CYS A 1 192 ? 10.336 25.151 -36.003 1.00 61.19 192 CYS A C 1
ATOM 1351 O O . CYS A 1 192 ? 10.781 26.245 -36.355 1.00 61.19 192 CYS A O 1
ATOM 1353 N N . GLY A 1 193 ? 9.034 24.928 -35.809 1.00 61.34 193 GLY A N 1
ATOM 1354 C CA . GLY A 1 193 ? 8.043 25.999 -35.728 1.00 61.34 193 GLY A CA 1
ATOM 1355 C C . GLY A 1 193 ? 8.195 26.835 -34.449 1.00 61.34 193 GLY A C 1
ATOM 1356 O O . GLY A 1 193 ? 9.090 26.618 -33.635 1.00 61.34 193 GLY A O 1
ATOM 1357 N N . SER A 1 194 ? 7.281 27.784 -34.222 1.00 63.00 194 SER A N 1
ATOM 1358 C CA . SER A 1 194 ? 7.244 28.597 -32.990 1.00 63.00 194 SER A CA 1
ATOM 1359 C C . SER A 1 194 ? 6.922 27.795 -31.718 1.00 63.00 194 SER A C 1
ATOM 1361 O O . SER A 1 194 ? 7.048 28.321 -30.614 1.00 63.00 194 SER A O 1
ATOM 1363 N N . THR A 1 195 ? 6.513 26.534 -31.866 1.00 64.56 195 THR A N 1
ATOM 1364 C CA . THR A 1 195 ? 6.287 25.557 -30.794 1.00 64.56 195 THR A CA 1
ATOM 1365 C C . THR A 1 195 ? 7.028 24.265 -31.157 1.00 64.56 195 THR A C 1
ATOM 1367 O O . THR A 1 195 ? 6.435 23.411 -31.814 1.00 64.56 195 THR A O 1
ATOM 1370 N N . PRO A 1 196 ? 8.328 24.152 -30.827 1.00 67.62 196 PRO A N 1
ATOM 1371 C CA . PRO A 1 196 ? 9.096 22.928 -31.037 1.00 67.62 196 PRO A CA 1
ATOM 1372 C C . PRO A 1 196 ? 8.465 21.763 -30.287 1.00 67.62 196 PRO A C 1
ATOM 1374 O O . PRO A 1 196 ? 7.907 21.977 -29.201 1.00 67.62 196 PRO A O 1
ATOM 1377 N N . ASP A 1 197 ? 8.587 20.565 -30.854 1.00 69.38 197 ASP A N 1
ATOM 1378 C CA . ASP A 1 197 ? 8.226 19.371 -30.116 1.00 69.38 197 ASP A CA 1
ATOM 1379 C C . ASP A 1 197 ? 9.132 19.235 -28.884 1.00 69.38 197 ASP A C 1
ATOM 1381 O O . ASP A 1 197 ? 10.308 19.614 -28.834 1.00 69.38 197 ASP A O 1
ATOM 1385 N N . ARG A 1 198 ? 8.465 18.833 -27.824 1.00 67.75 198 ARG A N 1
ATOM 1386 C CA . ARG A 1 198 ? 8.884 18.831 -26.444 1.00 67.75 198 ARG A CA 1
ATOM 1387 C C . ARG A 1 198 ? 9.231 17.410 -25.990 1.00 67.75 198 ARG A C 1
ATOM 1389 O O . ARG A 1 198 ? 9.939 17.273 -24.990 1.00 67.75 198 ARG A O 1
ATOM 1396 N N . GLU A 1 199 ? 8.815 16.403 -26.758 1.00 66.88 199 GLU A N 1
ATOM 1397 C CA . GLU A 1 199 ? 9.108 14.986 -26.564 1.00 66.88 199 GLU A CA 1
ATOM 1398 C C . GLU A 1 199 ? 9.674 14.337 -27.847 1.00 66.88 199 GLU A C 1
ATOM 1400 O O . GLU A 1 199 ? 9.161 13.304 -28.255 1.00 66.88 199 GLU A O 1
ATOM 1405 N N . PRO A 1 200 ? 10.797 14.824 -28.428 1.00 75.25 200 PRO A N 1
ATOM 1406 C CA . PRO A 1 200 ? 11.255 14.389 -29.763 1.00 75.25 200 PRO A CA 1
ATOM 1407 C C . PRO A 1 200 ? 11.682 12.912 -29.848 1.00 75.25 200 PRO A C 1
ATOM 1409 O O . PRO A 1 200 ? 12.176 12.437 -30.864 1.00 75.25 200 PRO A O 1
ATOM 1412 N N . ALA A 1 201 ? 11.582 12.164 -28.751 1.00 77.94 201 ALA A N 1
ATOM 1413 C CA . ALA A 1 201 ? 12.001 10.779 -28.640 1.00 77.94 201 ALA A CA 1
ATOM 1414 C C . ALA A 1 201 ? 10.828 9.790 -28.768 1.00 77.94 201 ALA A C 1
ATOM 1416 O O . ALA A 1 201 ? 10.512 9.070 -27.815 1.00 77.94 201 ALA A O 1
ATOM 1417 N N . ASP A 1 202 ? 10.242 9.682 -29.959 1.00 76.12 202 ASP A N 1
ATOM 1418 C CA . ASP A 1 202 ? 9.011 8.911 -30.188 1.00 76.12 202 ASP A CA 1
ATOM 1419 C C . ASP A 1 202 ? 9.224 7.403 -30.290 1.00 76.12 202 ASP A C 1
ATOM 1421 O O . ASP A 1 202 ? 8.517 6.585 -29.684 1.00 76.12 202 ASP A O 1
ATOM 1425 N N . TYR A 1 203 ? 10.217 6.998 -31.077 1.00 84.19 203 TYR A N 1
ATOM 1426 C CA . TYR A 1 203 ? 10.533 5.590 -31.274 1.00 84.19 203 TYR A CA 1
ATOM 1427 C C . TYR A 1 203 ? 12.019 5.367 -31.507 1.00 84.19 203 TYR A C 1
ATOM 1429 O O . TYR A 1 203 ? 12.763 6.228 -31.973 1.00 84.19 203 TYR A O 1
ATOM 1437 N N . LYS A 1 204 ? 12.469 4.152 -31.203 1.00 88.50 204 LYS A N 1
ATOM 1438 C CA . LYS A 1 204 ? 13.823 3.700 -31.504 1.00 88.50 204 LYS A CA 1
ATOM 1439 C C . LYS A 1 204 ? 13.841 2.984 -32.839 1.00 88.50 204 LYS A C 1
ATOM 1441 O O . LYS A 1 204 ? 13.091 2.035 -33.056 1.00 88.50 204 LYS A O 1
ATOM 1446 N N . ARG A 1 205 ? 14.733 3.400 -33.728 1.00 91.31 205 ARG A N 1
ATOM 1447 C CA . ARG A 1 205 ? 15.042 2.702 -34.971 1.00 91.31 205 ARG A CA 1
ATOM 1448 C C . ARG A 1 205 ? 16.252 1.812 -34.744 1.00 91.31 205 ARG A C 1
ATOM 1450 O O . ARG A 1 205 ? 17.342 2.296 -34.460 1.00 91.31 205 ARG A O 1
ATOM 1457 N N . VAL A 1 206 ? 16.054 0.512 -34.910 1.00 94.12 206 VAL A N 1
ATOM 1458 C CA . VAL A 1 206 ? 17.123 -0.485 -34.914 1.00 94.12 206 VAL A CA 1
ATOM 1459 C C . VAL A 1 206 ? 17.536 -0.748 -36.358 1.00 94.12 206 VAL A C 1
ATOM 1461 O O . VAL A 1 206 ? 16.681 -0.920 -37.233 1.00 94.12 206 VAL A O 1
ATOM 1464 N N . VAL A 1 207 ? 18.841 -0.785 -36.609 1.00 94.62 207 VAL A N 1
ATOM 1465 C CA . VAL A 1 207 ? 19.452 -1.165 -37.888 1.00 94.62 207 VAL A CA 1
ATOM 1466 C C . VAL A 1 207 ? 20.366 -2.347 -37.623 1.00 94.62 207 VAL A C 1
ATOM 1468 O O . VAL A 1 207 ? 21.185 -2.291 -36.716 1.00 94.62 207 VAL A O 1
ATOM 1471 N N . SER A 1 208 ? 20.220 -3.419 -38.392 1.00 94.81 208 SER A N 1
ATOM 1472 C CA . SER A 1 208 ? 21.027 -4.631 -38.236 1.00 94.81 208 SER A CA 1
ATOM 1473 C C . SER A 1 208 ? 21.449 -5.172 -39.591 1.00 94.81 208 SER A C 1
ATOM 1475 O O . SER A 1 208 ? 20.636 -5.223 -40.517 1.00 94.81 208 SER A O 1
ATOM 1477 N N . LEU A 1 209 ? 22.699 -5.600 -39.689 1.00 94.44 209 LEU A N 1
ATOM 1478 C CA . LEU A 1 209 ? 23.298 -6.119 -40.907 1.00 94.44 209 LEU A CA 1
ATOM 1479 C C . LEU A 1 209 ? 23.949 -7.473 -40.612 1.00 94.44 209 LEU A C 1
ATOM 1481 O O . LEU A 1 209 ? 24.834 -7.575 -39.767 1.00 94.44 209 LEU A O 1
ATOM 1485 N N . VAL A 1 210 ? 23.525 -8.505 -41.338 1.00 94.06 210 VAL A N 1
ATOM 1486 C CA . VAL A 1 210 ? 24.154 -9.831 -41.340 1.00 94.06 210 VAL A CA 1
ATOM 1487 C C . VAL A 1 210 ? 24.863 -10.033 -42.675 1.00 94.06 210 VAL A C 1
ATOM 1489 O O . VAL A 1 210 ? 24.249 -9.932 -43.738 1.00 94.06 210 VAL A O 1
ATOM 1492 N N . ARG A 1 211 ? 26.162 -10.337 -42.637 1.00 91.81 211 ARG A N 1
ATOM 1493 C CA . ARG A 1 211 ? 27.022 -10.522 -43.819 1.00 91.81 211 ARG A CA 1
ATOM 1494 C C . ARG A 1 211 ? 27.610 -11.922 -43.861 1.00 91.81 211 ARG A C 1
ATOM 1496 O O . ARG A 1 211 ? 27.912 -12.490 -42.818 1.00 91.81 211 ARG A O 1
ATOM 1503 N N . TRP A 1 212 ? 27.812 -12.455 -45.061 1.00 90.25 212 TRP A N 1
ATOM 1504 C CA . TRP A 1 212 ? 28.508 -13.719 -45.305 1.00 90.25 212 TRP A CA 1
ATOM 1505 C C . TRP A 1 212 ? 29.204 -13.684 -46.677 1.00 90.25 212 TRP A C 1
ATOM 1507 O O . TRP A 1 212 ? 28.889 -12.835 -47.513 1.00 90.25 212 TRP A O 1
ATOM 1517 N N . PRO A 1 213 ? 30.129 -14.611 -46.971 1.00 84.50 213 PRO A N 1
ATOM 1518 C CA . PRO A 1 213 ? 30.742 -14.682 -48.295 1.00 84.50 213 PRO A CA 1
ATOM 1519 C C . PRO A 1 213 ? 29.685 -14.850 -49.403 1.00 84.50 213 PRO A C 1
ATOM 1521 O O . PRO A 1 213 ? 28.949 -15.838 -49.431 1.00 84.50 213 PRO A O 1
ATOM 1524 N N . GLY A 1 214 ? 29.592 -13.892 -50.328 1.00 80.88 214 GLY A N 1
ATOM 1525 C CA . GLY A 1 214 ? 28.617 -13.922 -51.424 1.00 80.88 214 GLY A CA 1
ATOM 1526 C C . GLY A 1 214 ? 27.236 -13.334 -51.105 1.00 80.88 214 GLY A C 1
ATOM 1527 O O . GLY A 1 214 ? 26.318 -13.505 -51.920 1.00 80.88 214 GLY A O 1
ATOM 1528 N N . GLY A 1 215 ? 27.044 -12.663 -49.960 1.00 88.31 215 GLY A N 1
ATOM 1529 C CA . GLY A 1 215 ? 25.787 -11.968 -49.678 1.00 88.31 215 GLY A CA 1
ATOM 1530 C C . GLY A 1 215 ? 25.707 -11.213 -48.351 1.00 88.31 215 GLY A C 1
ATOM 1531 O O . GLY A 1 215 ? 26.540 -11.337 -47.460 1.00 88.31 215 GLY A O 1
ATOM 1532 N N . TRP A 1 216 ? 24.657 -10.412 -48.229 1.00 91.06 216 TRP A N 1
ATOM 1533 C CA . TRP A 1 216 ? 24.345 -9.639 -47.034 1.00 91.06 216 TRP A CA 1
ATOM 1534 C C . TRP A 1 216 ? 22.832 -9.470 -46.909 1.00 91.06 216 TRP A C 1
ATOM 1536 O O . TRP A 1 216 ? 22.089 -9.602 -47.886 1.00 91.06 216 TRP A O 1
ATOM 1546 N N . ASN A 1 217 ? 22.376 -9.187 -45.696 1.00 91.25 217 ASN A N 1
ATOM 1547 C CA . ASN A 1 217 ? 20.993 -8.876 -45.383 1.00 91.25 217 ASN A CA 1
ATOM 1548 C C . ASN A 1 217 ? 20.971 -7.677 -44.433 1.00 91.25 217 ASN A C 1
ATOM 1550 O O . ASN A 1 217 ? 21.622 -7.706 -43.396 1.00 91.25 217 ASN A O 1
ATOM 1554 N N . LEU A 1 218 ? 20.270 -6.613 -44.819 1.00 91.56 218 LEU A N 1
ATOM 1555 C CA . LEU A 1 218 ? 20.105 -5.399 -44.024 1.00 91.56 218 LEU A CA 1
ATOM 1556 C C . LEU A 1 218 ? 18.637 -5.294 -43.629 1.00 91.56 218 LEU A C 1
ATOM 1558 O O . LEU A 1 218 ? 17.761 -5.279 -44.496 1.00 91.56 218 LEU A O 1
ATOM 1562 N N . GLN A 1 219 ? 18.373 -5.165 -42.333 1.00 91.50 219 GLN A N 1
ATOM 1563 C CA . GLN A 1 219 ? 17.025 -4.977 -41.820 1.00 91.50 219 GLN A CA 1
ATOM 1564 C C . GLN A 1 219 ? 16.967 -3.794 -40.861 1.00 91.50 219 GLN A C 1
ATOM 1566 O O . GLN A 1 219 ? 17.864 -3.576 -40.045 1.00 91.50 219 GLN A O 1
ATOM 1571 N N . THR A 1 220 ? 15.857 -3.063 -40.931 1.00 89.75 220 THR A N 1
ATOM 1572 C CA . THR A 1 220 ? 15.512 -2.025 -39.966 1.00 89.75 220 THR A CA 1
ATOM 1573 C C . THR A 1 220 ? 14.135 -2.287 -39.362 1.00 89.75 220 THR A C 1
ATOM 1575 O O . THR A 1 220 ? 13.251 -2.835 -40.023 1.00 89.75 220 THR A O 1
ATOM 1578 N N . THR A 1 221 ? 13.955 -1.935 -38.090 1.00 89.50 221 THR A N 1
ATOM 1579 C CA . THR A 1 221 ? 12.658 -1.965 -37.402 1.00 89.50 221 THR A CA 1
ATOM 1580 C C . THR A 1 221 ? 12.537 -0.754 -36.492 1.00 89.50 221 THR A C 1
ATOM 1582 O O . THR A 1 221 ? 13.528 -0.312 -35.913 1.00 89.50 221 THR A O 1
ATOM 1585 N N . ALA A 1 222 ? 11.316 -0.257 -36.329 1.00 88.50 222 ALA A N 1
ATOM 1586 C CA . ALA A 1 222 ? 10.980 0.664 -35.254 1.00 88.50 222 ALA A CA 1
ATOM 1587 C C . ALA A 1 222 ? 10.559 -0.123 -34.003 1.00 88.50 222 ALA A C 1
ATOM 1589 O O . ALA A 1 222 ? 9.997 -1.219 -34.109 1.00 88.50 222 ALA A O 1
ATOM 1590 N N . VAL A 1 223 ? 10.846 0.440 -32.836 1.00 85.19 223 VAL A N 1
ATOM 1591 C CA . VAL A 1 223 ? 10.363 0.019 -31.523 1.00 85.19 223 VAL A CA 1
ATOM 1592 C C . VAL A 1 223 ? 9.749 1.253 -30.881 1.00 85.19 223 VAL A C 1
ATOM 1594 O O . VAL A 1 223 ? 10.451 2.236 -30.659 1.00 85.19 223 VAL A O 1
ATOM 1597 N N . ASN A 1 224 ? 8.445 1.223 -30.627 1.00 79.31 224 ASN A N 1
ATOM 1598 C CA . ASN A 1 224 ? 7.730 2.373 -30.077 1.00 79.31 224 ASN A CA 1
ATOM 1599 C C . ASN A 1 224 ? 8.125 2.617 -28.618 1.00 79.31 224 ASN A C 1
ATOM 1601 O O . ASN A 1 224 ? 8.323 1.661 -27.861 1.00 79.31 224 ASN A O 1
ATOM 1605 N N . SER A 1 225 ? 8.187 3.889 -28.223 1.00 65.50 225 SER A N 1
ATOM 1606 C CA . SER A 1 225 ? 8.275 4.268 -26.817 1.00 65.50 225 SER A CA 1
ATOM 1607 C C . SER A 1 225 ? 7.040 3.774 -26.063 1.00 65.50 225 SER A C 1
ATOM 1609 O O . SER A 1 225 ? 5.909 3.912 -26.526 1.00 65.50 225 SER A O 1
ATOM 1611 N N . THR A 1 226 ? 7.228 3.203 -24.873 1.00 57.03 226 THR A N 1
ATOM 1612 C CA . THR A 1 226 ? 6.118 2.814 -23.986 1.00 57.03 226 THR A CA 1
ATOM 1613 C C . THR A 1 226 ? 5.594 3.990 -23.149 1.00 57.03 226 THR A C 1
ATOM 1615 O O . THR A 1 226 ? 5.003 3.770 -22.095 1.00 57.03 226 THR A O 1
ATOM 1618 N N . GLY A 1 227 ? 5.831 5.239 -23.572 1.00 49.91 227 GLY A N 1
ATOM 1619 C CA . GLY A 1 227 ? 5.275 6.469 -22.984 1.00 49.91 227 GLY A CA 1
ATOM 1620 C C . GLY A 1 227 ? 5.822 6.880 -21.609 1.00 49.91 227 GLY A C 1
ATOM 1621 O O . GLY A 1 227 ? 5.755 8.044 -21.260 1.00 49.91 227 GLY A O 1
ATOM 1622 N N . SER A 1 228 ? 6.407 5.970 -20.822 1.00 53.19 228 SER A N 1
ATOM 1623 C CA . SER A 1 228 ? 7.004 6.284 -19.502 1.00 53.19 228 SER A CA 1
ATOM 1624 C C . SER A 1 228 ? 8.528 6.115 -19.440 1.00 53.19 228 SER A C 1
ATOM 1626 O O . SER A 1 228 ? 9.123 6.332 -18.392 1.00 53.19 228 SER A O 1
ATOM 1628 N N . ALA A 1 229 ? 9.170 5.714 -20.541 1.00 53.66 229 ALA A N 1
ATOM 1629 C CA . ALA A 1 229 ? 10.588 5.334 -20.571 1.00 53.66 229 ALA A CA 1
ATOM 1630 C C . ALA A 1 229 ? 11.559 6.493 -20.894 1.00 53.66 229 ALA A C 1
ATOM 1632 O O . ALA A 1 229 ? 12.771 6.313 -20.802 1.00 53.66 229 ALA A O 1
ATO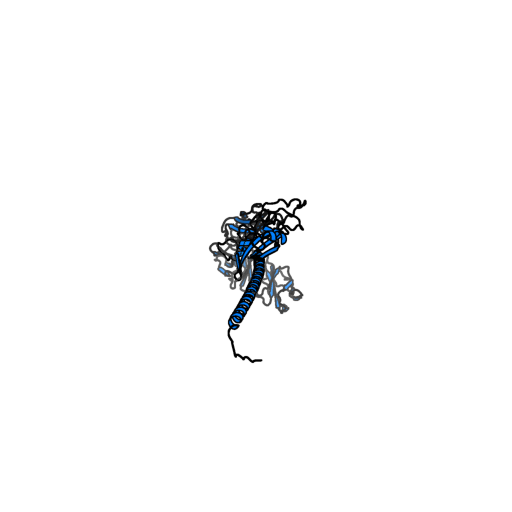M 1633 N N . ALA A 1 230 ? 11.047 7.660 -21.306 1.00 62.69 230 ALA A N 1
ATOM 1634 C CA . ALA A 1 230 ? 11.848 8.866 -21.559 1.00 62.69 230 ALA A CA 1
ATOM 1635 C C . ALA A 1 230 ? 11.841 9.848 -20.372 1.00 62.69 230 ALA A C 1
ATOM 1637 O O . ALA A 1 230 ? 12.754 10.666 -20.238 1.00 62.69 230 ALA A O 1
ATOM 1638 N N . ALA A 1 231 ? 10.841 9.748 -19.492 1.00 74.94 231 ALA A N 1
ATOM 1639 C CA . ALA A 1 231 ? 10.766 10.558 -18.288 1.00 74.94 231 ALA A CA 1
ATOM 1640 C C . ALA A 1 231 ? 11.866 10.150 -17.283 1.00 74.94 231 ALA A C 1
ATOM 1642 O O . ALA A 1 231 ? 12.225 8.971 -17.199 1.00 74.94 231 ALA A O 1
ATOM 1643 N N . PRO A 1 232 ? 12.394 11.095 -16.485 1.00 85.06 232 PRO A N 1
ATOM 1644 C CA . PRO A 1 232 ? 13.378 10.827 -15.444 1.00 85.06 232 PRO A CA 1
ATOM 1645 C C . PRO A 1 232 ? 12.984 9.645 -14.556 1.00 85.06 232 PRO A C 1
ATOM 1647 O O . PRO A 1 232 ? 11.897 9.603 -13.981 1.00 85.06 232 PRO A O 1
ATOM 1650 N N . ALA A 1 233 ? 13.890 8.684 -14.423 1.00 86.62 233 ALA A N 1
ATOM 1651 C CA . ALA A 1 233 ? 13.692 7.478 -13.639 1.00 86.62 233 ALA A CA 1
ATOM 1652 C C . ALA A 1 233 ? 14.582 7.485 -12.394 1.00 86.62 233 ALA A C 1
ATOM 1654 O O . ALA A 1 233 ? 15.687 8.033 -12.379 1.00 86.62 233 ALA A O 1
ATOM 1655 N N . VAL A 1 234 ? 14.104 6.829 -11.340 1.00 90.38 234 VAL A N 1
ATOM 1656 C CA . VAL A 1 234 ? 14.860 6.557 -10.120 1.00 90.38 234 VAL A CA 1
ATOM 1657 C C . VAL A 1 234 ? 15.487 5.170 -10.239 1.00 90.38 234 VAL A C 1
ATOM 1659 O O . VAL A 1 234 ? 14.787 4.159 -10.282 1.00 90.38 234 VAL A O 1
ATOM 1662 N N . SER A 1 235 ? 16.816 5.090 -10.263 1.00 87.44 235 SER A N 1
ATOM 1663 C CA . SER A 1 235 ? 17.534 3.811 -10.332 1.00 87.44 235 SER A CA 1
ATOM 1664 C C . SER A 1 235 ? 17.829 3.239 -8.945 1.00 87.44 235 SER A C 1
ATOM 1666 O O . SER A 1 235 ? 17.719 2.024 -8.756 1.00 87.44 235 SER A O 1
ATOM 1668 N N . SER A 1 236 ? 18.107 4.103 -7.963 1.00 93.00 236 SER A N 1
ATOM 1669 C CA . SER A 1 236 ? 18.356 3.739 -6.563 1.00 93.00 236 SER A CA 1
ATOM 1670 C C . SER A 1 236 ? 17.632 4.682 -5.598 1.00 93.00 236 SER A C 1
ATOM 1672 O O . SER A 1 236 ? 17.416 5.852 -5.914 1.00 93.00 236 SER A O 1
ATOM 1674 N N . LEU A 1 237 ? 17.262 4.170 -4.424 1.00 96.00 237 LEU A N 1
ATOM 1675 C CA . LEU A 1 237 ? 16.743 4.953 -3.305 1.00 96.00 237 LEU A CA 1
ATOM 1676 C C . LEU A 1 237 ? 17.326 4.393 -2.008 1.00 96.00 237 LEU A C 1
ATOM 1678 O O . LEU A 1 237 ? 17.263 3.190 -1.770 1.00 96.00 237 LEU A O 1
ATOM 1682 N N . ILE A 1 238 ? 17.878 5.272 -1.180 1.00 96.31 238 ILE A N 1
ATOM 1683 C CA . ILE A 1 238 ? 18.448 4.954 0.127 1.00 96.31 238 ILE A CA 1
ATOM 1684 C C . ILE A 1 238 ? 17.771 5.849 1.164 1.00 96.31 238 ILE A C 1
ATOM 1686 O O . ILE A 1 238 ? 17.667 7.061 0.969 1.00 96.31 238 ILE A O 1
ATOM 1690 N N . ALA A 1 239 ? 17.336 5.248 2.270 1.00 97.19 239 ALA A N 1
ATOM 1691 C CA . ALA A 1 239 ? 16.874 5.952 3.459 1.00 97.19 239 ALA A CA 1
ATOM 1692 C C . ALA A 1 239 ? 17.866 5.717 4.603 1.00 97.19 239 ALA A C 1
ATOM 1694 O O . ALA A 1 239 ? 18.250 4.576 4.866 1.00 97.19 239 ALA A O 1
ATOM 1695 N N . SER A 1 240 ? 18.298 6.792 5.261 1.00 96.06 240 SER A N 1
ATOM 1696 C CA . SER A 1 240 ? 19.280 6.741 6.341 1.00 96.06 240 SER A CA 1
ATOM 1697 C C . SER A 1 240 ? 18.835 7.578 7.550 1.00 96.06 240 SER A C 1
ATOM 1699 O O . SER A 1 240 ? 18.660 8.793 7.414 1.00 96.06 240 SER A O 1
ATOM 1701 N N . PRO A 1 241 ? 18.679 6.967 8.736 1.00 95.94 241 PRO A N 1
ATOM 1702 C CA . PRO A 1 241 ? 18.743 5.523 8.969 1.00 95.94 241 PRO A CA 1
ATOM 1703 C C . PRO A 1 241 ? 17.509 4.801 8.387 1.00 95.94 241 PRO A C 1
ATOM 1705 O O . PRO A 1 241 ? 16.447 5.400 8.234 1.00 95.94 241 PRO A O 1
ATOM 1708 N N . SER A 1 242 ? 17.634 3.507 8.079 1.00 92.38 242 SER A N 1
ATOM 1709 C CA . SER A 1 242 ? 16.498 2.661 7.662 1.00 92.38 242 SER A CA 1
ATOM 1710 C C . SER A 1 242 ? 15.665 2.149 8.845 1.00 92.38 242 SER A C 1
ATOM 1712 O O . SER A 1 242 ? 14.537 1.705 8.654 1.00 92.38 242 SER A O 1
ATOM 1714 N N . THR A 1 243 ? 16.213 2.232 10.060 1.00 94.56 243 THR A N 1
ATOM 1715 C CA . THR A 1 243 ? 15.516 1.976 11.325 1.00 94.56 243 THR A CA 1
ATOM 1716 C C . THR A 1 243 ? 15.737 3.168 12.246 1.00 94.56 243 THR A C 1
ATOM 1718 O O . THR A 1 243 ? 16.875 3.489 12.587 1.00 94.56 243 THR A O 1
ATOM 1721 N N . VAL A 1 244 ? 14.659 3.835 12.642 1.00 95.69 244 VAL A N 1
ATOM 1722 C CA . VAL A 1 244 ? 14.687 5.037 13.472 1.00 95.69 244 VAL A CA 1
ATOM 1723 C C . VAL A 1 244 ? 14.252 4.677 14.882 1.00 95.69 244 VAL A C 1
ATOM 1725 O O . VAL A 1 244 ? 13.065 4.507 15.138 1.00 95.69 244 VAL A O 1
ATOM 1728 N N . THR A 1 245 ? 15.209 4.600 15.802 1.00 94.75 245 THR A N 1
ATOM 1729 C CA . THR A 1 245 ? 14.928 4.366 17.229 1.00 94.75 245 THR A CA 1
ATOM 1730 C C . THR A 1 245 ? 14.996 5.636 18.070 1.00 94.75 245 THR A C 1
ATOM 1732 O O . THR A 1 245 ? 14.598 5.654 19.229 1.00 94.75 245 THR A O 1
ATOM 1735 N N . SER A 1 246 ? 15.547 6.709 17.504 1.00 89.19 246 SER A N 1
ATOM 1736 C CA . SER A 1 246 ? 15.626 8.033 18.111 1.00 89.19 246 SER A CA 1
ATOM 1737 C C . SER A 1 246 ? 15.824 9.098 17.028 1.00 89.19 246 SER A C 1
ATOM 1739 O O . SER A 1 246 ? 16.215 8.798 15.898 1.00 89.19 246 SER A O 1
ATOM 1741 N N . GLY A 1 247 ? 15.545 10.356 17.373 1.00 87.75 247 GLY A N 1
ATOM 1742 C CA . GLY A 1 247 ? 15.654 11.491 16.457 1.00 87.75 247 GLY A CA 1
ATOM 1743 C C . GLY A 1 247 ? 14.368 11.801 15.687 1.00 87.75 247 GLY A C 1
ATOM 1744 O O . GLY A 1 247 ? 13.328 11.160 15.851 1.00 87.75 247 GLY A O 1
ATOM 1745 N N . SER A 1 248 ? 14.450 12.842 14.858 1.00 91.38 248 SER A N 1
ATOM 1746 C CA . SER A 1 248 ? 13.286 13.434 14.182 1.00 91.38 248 SER A CA 1
ATOM 1747 C C . SER A 1 248 ? 13.396 13.432 12.663 1.00 91.38 248 SER A C 1
ATOM 1749 O O . SER A 1 248 ? 12.524 13.984 12.010 1.00 91.38 248 SER A O 1
ATOM 1751 N N . ASN A 1 249 ? 14.453 12.861 12.080 1.00 94.69 249 ASN A N 1
ATOM 1752 C CA . ASN A 1 249 ? 14.694 12.977 10.644 1.00 94.69 249 ASN A CA 1
ATOM 1753 C C . ASN A 1 249 ? 15.209 11.679 10.028 1.00 94.69 249 ASN A C 1
ATOM 1755 O O . ASN A 1 249 ? 16.058 11.004 10.611 1.00 94.69 249 ASN A O 1
ATOM 1759 N N . VAL A 1 250 ? 14.761 11.416 8.802 1.00 97.50 250 VAL A N 1
ATOM 1760 C CA . VAL A 1 250 ? 15.311 10.401 7.901 1.00 97.50 250 VAL A CA 1
ATOM 1761 C C . VAL A 1 250 ? 15.817 11.099 6.646 1.00 97.50 250 VAL A C 1
ATOM 1763 O O . VAL A 1 250 ? 15.085 11.844 5.990 1.00 97.50 250 VAL A O 1
ATOM 1766 N N . TRP A 1 251 ? 17.078 10.865 6.303 1.00 97.12 251 TRP A N 1
ATOM 1767 C CA . TRP A 1 251 ? 17.684 11.379 5.082 1.00 97.12 251 TRP A CA 1
ATOM 1768 C C . TRP A 1 251 ? 17.396 10.437 3.922 1.00 97.12 251 TRP A C 1
ATOM 1770 O O . TRP A 1 251 ? 17.634 9.235 4.013 1.00 97.12 251 TRP A O 1
ATOM 1780 N N . LEU A 1 252 ? 16.894 10.993 2.827 1.00 97.69 252 LEU A N 1
ATOM 1781 C CA . LEU A 1 252 ? 16.506 10.266 1.629 1.00 97.69 252 LEU A CA 1
ATOM 1782 C C . LEU A 1 252 ? 17.444 10.652 0.499 1.00 97.69 252 LEU A C 1
ATOM 1784 O O . LEU A 1 252 ? 17.704 11.831 0.280 1.00 97.69 252 LEU A O 1
ATOM 1788 N N . THR A 1 253 ? 17.982 9.667 -0.207 1.00 96.81 253 THR A N 1
ATOM 1789 C CA . THR A 1 253 ? 18.885 9.889 -1.339 1.00 96.81 253 THR A CA 1
ATOM 1790 C C . THR A 1 253 ? 18.462 9.000 -2.493 1.00 96.81 253 THR A C 1
ATOM 1792 O O . THR A 1 253 ? 18.440 7.779 -2.358 1.00 96.81 253 THR A O 1
ATOM 1795 N N . ALA A 1 254 ? 18.116 9.610 -3.621 1.00 95.62 254 ALA A N 1
ATOM 1796 C CA . ALA A 1 254 ? 17.754 8.927 -4.853 1.00 95.62 254 ALA A CA 1
ATOM 1797 C C . ALA A 1 254 ? 18.839 9.129 -5.914 1.00 95.62 254 ALA A C 1
ATOM 1799 O O . ALA A 1 254 ? 19.411 10.212 -6.023 1.00 95.62 254 ALA A O 1
ATOM 1800 N N . THR A 1 255 ? 19.097 8.109 -6.729 1.00 93.62 255 THR A N 1
ATOM 1801 C CA . THR A 1 255 ? 19.8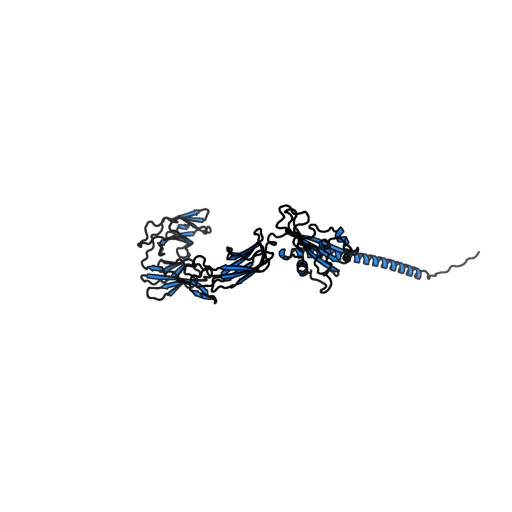59 8.267 -7.976 1.00 93.62 255 THR A CA 1
ATOM 1802 C C . THR A 1 255 ? 18.887 8.389 -9.139 1.00 93.62 255 THR A C 1
ATOM 1804 O O . THR A 1 255 ? 18.056 7.500 -9.329 1.00 93.62 255 THR A O 1
ATOM 1807 N N . VAL A 1 256 ? 18.990 9.479 -9.898 1.00 89.06 256 VAL A N 1
ATOM 1808 C CA . VAL A 1 256 ? 18.037 9.855 -10.949 1.00 89.06 256 VAL A CA 1
ATOM 1809 C C . VAL A 1 256 ? 18.727 10.088 -12.289 1.00 89.06 256 VAL A C 1
ATOM 1811 O O . VAL A 1 256 ? 19.802 10.689 -12.341 1.00 89.06 256 VAL A O 1
ATOM 1814 N N . ALA A 1 257 ? 18.119 9.604 -13.368 1.00 80.81 257 ALA A N 1
ATOM 1815 C CA . ALA A 1 257 ? 18.549 9.862 -14.742 1.00 80.81 257 ALA A CA 1
ATOM 1816 C C . ALA A 1 257 ? 17.373 9.661 -15.721 1.00 80.81 257 ALA A C 1
ATOM 1818 O O . ALA A 1 257 ? 16.543 8.787 -15.466 1.00 80.81 257 ALA A O 1
ATOM 1819 N N . PRO A 1 258 ? 17.307 10.399 -16.846 1.00 77.75 258 PRO A N 1
ATOM 1820 C CA . PRO A 1 258 ? 18.088 11.604 -17.175 1.00 77.75 258 PRO A CA 1
ATOM 1821 C C . PRO A 1 258 ? 17.789 12.783 -16.220 1.00 77.75 258 PRO A C 1
ATOM 1823 O O . PRO A 1 258 ? 17.119 12.606 -15.203 1.00 77.75 258 PRO A O 1
ATOM 1826 N N . SER A 1 259 ? 18.342 13.974 -16.486 1.00 82.81 259 SER A N 1
ATOM 1827 C CA . SER A 1 259 ? 18.179 15.165 -15.634 1.00 82.81 259 SER A CA 1
ATOM 1828 C C . SER A 1 259 ? 16.703 15.446 -15.310 1.00 82.81 259 SER A C 1
ATOM 1830 O O . SER A 1 259 ? 15.928 15.710 -16.230 1.00 82.81 259 SER A O 1
ATOM 1832 N N . PRO A 1 260 ? 16.294 15.442 -14.029 1.00 85.69 260 PRO A N 1
ATOM 1833 C CA . PRO A 1 260 ? 14.905 15.688 -13.666 1.00 85.69 260 PRO A CA 1
ATOM 1834 C C . PRO A 1 260 ? 14.573 17.179 -13.632 1.00 85.69 260 PRO A C 1
ATOM 1836 O O . PRO A 1 260 ? 15.392 17.986 -13.201 1.00 85.69 260 PRO A O 1
ATOM 1839 N N . ALA A 1 261 ? 13.346 17.558 -13.982 1.00 84.25 261 ALA A N 1
ATOM 1840 C CA . ALA A 1 261 ? 12.817 18.886 -13.667 1.00 84.25 261 ALA A CA 1
ATOM 1841 C C . ALA A 1 261 ? 12.371 18.993 -12.198 1.00 84.25 261 ALA A C 1
ATOM 1843 O O . ALA A 1 261 ? 12.442 20.071 -11.612 1.00 84.25 261 ALA A O 1
ATOM 1844 N N . ALA A 1 262 ? 11.954 17.882 -11.584 1.00 89.69 262 ALA A N 1
ATOM 1845 C CA . ALA A 1 262 ? 11.672 17.804 -10.153 1.00 89.69 262 ALA A CA 1
ATOM 1846 C C . ALA A 1 262 ? 11.922 16.393 -9.609 1.00 89.69 262 ALA A C 1
ATOM 1848 O O . ALA A 1 262 ? 11.774 15.406 -10.321 1.00 89.69 262 ALA A O 1
ATOM 1849 N N . VAL A 1 263 ? 12.263 16.281 -8.326 1.00 94.81 263 VAL A N 1
ATOM 1850 C CA . VAL A 1 263 ? 12.321 14.997 -7.614 1.00 94.81 263 VAL A CA 1
ATOM 1851 C C . VAL A 1 263 ? 11.468 15.117 -6.362 1.00 94.81 263 VAL A C 1
ATOM 1853 O O . VAL A 1 263 ? 11.698 16.017 -5.556 1.00 94.81 263 VAL A O 1
ATOM 1856 N N . SER A 1 264 ? 10.512 14.211 -6.178 1.00 95.75 264 SER A N 1
ATOM 1857 C CA . SER A 1 264 ? 9.686 14.147 -4.971 1.00 95.75 264 SER A CA 1
ATOM 1858 C C . SER A 1 264 ? 9.961 12.865 -4.209 1.00 95.75 264 SER A C 1
ATOM 1860 O O . SER A 1 264 ? 9.940 11.771 -4.775 1.00 95.75 264 SER A O 1
ATOM 1862 N N . PHE A 1 265 ? 10.145 13.007 -2.902 1.00 97.00 265 PHE A N 1
ATOM 1863 C CA . PHE A 1 265 ? 10.165 11.900 -1.962 1.00 97.00 265 PHE A CA 1
ATOM 1864 C C . PHE A 1 265 ? 8.823 11.819 -1.257 1.00 97.00 265 PHE A C 1
ATOM 1866 O O . PHE A 1 265 ? 8.306 12.831 -0.776 1.00 97.00 265 PHE A O 1
ATOM 1873 N N . LEU A 1 266 ? 8.262 10.618 -1.196 1.00 94.19 266 LEU A N 1
ATOM 1874 C CA . LEU A 1 266 ? 6.933 10.376 -0.669 1.00 94.19 266 LEU A CA 1
ATOM 1875 C C . LEU A 1 266 ? 6.970 9.295 0.401 1.00 94.19 266 LEU A C 1
ATOM 1877 O O . LEU A 1 266 ? 7.670 8.299 0.249 1.00 94.19 266 LEU A O 1
ATOM 1881 N N . VAL A 1 267 ? 6.159 9.464 1.436 1.00 92.12 267 VAL A N 1
ATOM 1882 C CA . VAL A 1 267 ? 5.864 8.436 2.435 1.00 92.12 267 VAL A CA 1
ATOM 1883 C C . VAL A 1 267 ? 4.404 8.071 2.259 1.00 92.12 267 VAL A C 1
ATOM 1885 O O . VAL A 1 267 ? 3.550 8.954 2.290 1.00 92.12 267 VAL A O 1
ATOM 1888 N N . GLU A 1 268 ? 4.132 6.797 1.973 1.00 85.25 268 GLU A N 1
ATOM 1889 C CA . GLU A 1 268 ? 2.762 6.290 1.770 1.00 85.25 268 GLU A CA 1
ATOM 1890 C C . GLU A 1 268 ? 1.977 7.100 0.716 1.00 85.25 268 GLU A C 1
ATOM 1892 O O . GLU A 1 268 ? 0.773 7.317 0.810 1.00 85.25 268 GLU A O 1
ATOM 1897 N N . GLY A 1 269 ? 2.687 7.589 -0.307 1.00 78.94 269 GLY A N 1
ATOM 1898 C CA . GLY A 1 269 ? 2.117 8.386 -1.396 1.00 78.94 269 GLY A CA 1
ATOM 1899 C C . GLY A 1 269 ? 1.977 9.886 -1.115 1.00 78.94 269 GLY A C 1
ATOM 1900 O O . GLY A 1 269 ? 1.687 10.635 -2.047 1.00 78.94 269 GLY A O 1
ATOM 1901 N N . ARG A 1 270 ? 2.244 10.365 0.107 1.00 85.75 270 ARG A N 1
ATOM 1902 C CA . ARG A 1 270 ? 2.276 11.798 0.439 1.00 85.75 270 ARG A CA 1
ATOM 1903 C C . ARG A 1 270 ? 3.693 12.346 0.310 1.00 85.75 270 ARG A C 1
ATOM 1905 O O . ARG A 1 270 ? 4.618 11.807 0.907 1.00 85.75 270 ARG A O 1
ATOM 1912 N N . GLN A 1 271 ? 3.874 13.441 -0.426 1.00 93.12 271 GLN A N 1
ATOM 1913 C CA . GLN A 1 271 ? 5.182 14.089 -0.545 1.00 93.12 271 GLN A CA 1
ATOM 1914 C C . GLN A 1 271 ? 5.646 14.657 0.805 1.00 93.12 271 GLN A C 1
ATOM 1916 O O . GLN A 1 271 ? 4.919 15.414 1.448 1.00 93.12 271 GLN A O 1
ATOM 1921 N N . VAL A 1 272 ? 6.866 14.298 1.207 1.00 94.38 272 VAL A N 1
ATOM 1922 C CA . VAL A 1 272 ? 7.505 14.745 2.458 1.00 94.38 272 VAL A CA 1
ATOM 1923 C C . VAL A 1 272 ? 8.749 15.594 2.219 1.00 94.38 272 VAL A C 1
ATOM 1925 O O . VAL A 1 272 ? 9.124 16.373 3.087 1.00 94.38 272 VAL A O 1
ATOM 1928 N N . ALA A 1 273 ? 9.383 15.462 1.050 1.00 95.69 273 ALA A N 1
ATOM 1929 C CA . ALA A 1 273 ? 10.558 16.240 0.685 1.00 95.69 273 ALA A CA 1
ATOM 1930 C C . ALA A 1 273 ? 10.672 16.404 -0.833 1.00 95.69 273 ALA A C 1
ATOM 1932 O O . ALA A 1 273 ? 10.141 15.601 -1.605 1.00 95.69 273 ALA A O 1
ATOM 1933 N N . THR A 1 274 ? 11.424 17.422 -1.242 1.00 94.56 274 THR A N 1
ATOM 1934 C CA . THR A 1 274 ? 11.788 17.684 -2.637 1.00 94.56 274 THR A CA 1
ATOM 1935 C C . THR A 1 274 ? 13.303 17.565 -2.775 1.00 94.56 274 THR A C 1
ATOM 1937 O O . THR A 1 274 ? 14.032 18.052 -1.913 1.00 94.56 274 THR A O 1
ATOM 1940 N N . GLY A 1 275 ? 13.765 16.902 -3.832 1.00 91.44 275 GLY A N 1
ATOM 1941 C CA . GLY A 1 275 ? 15.181 16.780 -4.170 1.00 91.44 275 GLY A CA 1
ATOM 1942 C C . GLY A 1 275 ? 15.688 17.877 -5.109 1.00 91.44 275 GLY A C 1
ATOM 1943 O O . GLY A 1 275 ? 14.932 18.723 -5.585 1.00 91.44 275 GLY A O 1
ATOM 1944 N N . SER A 1 276 ? 16.987 17.848 -5.403 1.00 86.81 276 SER A N 1
ATOM 1945 C CA . SER A 1 276 ? 17.625 18.695 -6.415 1.00 86.81 276 SER A CA 1
ATOM 1946 C C . SER A 1 276 ? 17.146 18.354 -7.834 1.00 86.81 276 SER A C 1
ATOM 1948 O O . SER A 1 276 ? 17.021 17.176 -8.179 1.00 86.81 276 SER A O 1
ATOM 1950 N N . ALA A 1 277 ? 16.922 19.393 -8.644 1.00 84.12 277 ALA A N 1
ATOM 1951 C CA . ALA A 1 277 ? 16.525 19.328 -10.052 1.00 84.12 277 ALA A CA 1
ATOM 1952 C C . ALA A 1 277 ? 17.675 19.735 -10.996 1.00 84.12 277 ALA A C 1
ATOM 1954 O O . ALA A 1 277 ? 18.661 20.335 -10.569 1.00 84.12 277 ALA A O 1
ATOM 1955 N N . GLY A 1 278 ? 17.534 19.435 -12.288 1.00 70.06 278 GLY A N 1
ATOM 1956 C CA . GLY A 1 278 ? 18.390 19.902 -13.384 1.00 70.06 278 GLY A CA 1
ATOM 1957 C C . GLY A 1 278 ? 19.716 19.159 -13.560 1.00 70.06 278 GLY A C 1
ATOM 1958 O O . GLY A 1 278 ? 20.415 19.406 -14.539 1.00 70.06 278 GLY A O 1
ATOM 1959 N N . VAL A 1 279 ? 20.063 18.245 -12.651 1.00 73.62 279 VAL A N 1
ATOM 1960 C CA . VAL A 1 279 ? 21.328 17.498 -12.678 1.00 73.62 279 VAL A CA 1
ATOM 1961 C C . VAL A 1 279 ? 21.033 16.001 -12.542 1.00 73.62 279 VAL A C 1
ATOM 1963 O O . VAL A 1 279 ? 20.314 15.620 -11.614 1.00 73.62 279 VAL A O 1
ATOM 1966 N N . PRO A 1 280 ? 21.555 15.139 -13.434 1.00 72.19 280 PRO A N 1
ATOM 1967 C CA . PRO A 1 280 ? 21.450 13.697 -13.267 1.00 72.19 280 PRO A CA 1
ATOM 1968 C C . PRO A 1 280 ? 22.418 13.237 -12.167 1.00 72.19 280 PRO A C 1
ATOM 1970 O O . PRO A 1 280 ? 23.472 13.839 -11.954 1.00 72.19 280 PRO A O 1
ATOM 1973 N N . GLY A 1 281 ? 22.089 12.154 -11.467 1.00 83.56 281 GLY A N 1
ATOM 1974 C CA . GLY A 1 281 ? 22.908 11.618 -10.378 1.00 83.56 281 GLY A CA 1
ATOM 1975 C C . GLY A 1 281 ? 22.191 11.636 -9.032 1.00 83.56 281 GLY A C 1
ATOM 1976 O O . GLY A 1 281 ? 21.030 11.253 -8.945 1.00 83.56 281 GLY A O 1
ATOM 1977 N N . SER A 1 282 ? 22.902 11.989 -7.961 1.00 89.75 282 SER A N 1
ATOM 1978 C CA . SER A 1 282 ? 22.363 11.928 -6.597 1.00 89.75 282 SER A CA 1
ATOM 1979 C C . SER A 1 282 ? 21.491 13.144 -6.278 1.00 89.75 282 SER A C 1
ATOM 1981 O O . SER A 1 282 ? 21.941 14.281 -6.403 1.00 89.75 282 SER A O 1
ATOM 1983 N N . SER A 1 283 ? 20.264 12.900 -5.825 1.00 92.38 283 SER A N 1
ATOM 1984 C CA . SER A 1 283 ? 19.311 13.910 -5.369 1.00 92.38 283 SER A CA 1
ATOM 1985 C C . SER A 1 283 ? 18.851 13.561 -3.956 1.00 92.38 283 SER A C 1
ATOM 1987 O O . SER A 1 283 ? 18.486 12.415 -3.690 1.00 92.38 283 SER A O 1
ATOM 1989 N N . GLY A 1 284 ? 18.914 14.520 -3.030 1.00 94.31 284 GLY A N 1
ATOM 1990 C CA . GLY A 1 284 ? 18.665 14.293 -1.604 1.00 94.31 284 GLY A CA 1
ATOM 1991 C C . GLY A 1 284 ? 17.460 15.061 -1.068 1.00 94.31 284 GLY A C 1
ATOM 1992 O O . GLY A 1 284 ? 17.188 16.170 -1.514 1.00 94.31 284 GLY A O 1
ATOM 1993 N N . GLY A 1 285 ? 16.767 14.490 -0.087 1.00 94.94 285 GLY A N 1
ATOM 1994 C CA . GLY A 1 285 ? 15.665 15.113 0.643 1.00 94.94 285 GLY A CA 1
ATOM 1995 C C . GLY A 1 285 ? 15.667 14.701 2.116 1.00 94.94 285 GLY A C 1
ATOM 1996 O O . GLY A 1 285 ? 16.329 13.739 2.503 1.00 94.94 285 GLY A O 1
ATOM 1997 N N . GLN A 1 286 ? 14.927 15.428 2.951 1.00 96.44 286 GLN A N 1
ATOM 1998 C CA . GLN A 1 286 ? 14.793 15.124 4.375 1.00 96.44 286 GLN A CA 1
ATOM 1999 C C . GLN A 1 286 ? 13.329 14.896 4.729 1.00 96.44 286 GLN A C 1
ATOM 2001 O O . GLN A 1 286 ? 12.502 15.788 4.562 1.00 96.44 286 GLN A O 1
ATOM 2006 N N . TRP A 1 287 ? 13.020 13.719 5.261 1.00 96.88 287 TRP A N 1
ATOM 2007 C CA . TRP A 1 287 ? 11.728 13.450 5.871 1.00 96.88 287 TRP A CA 1
ATOM 2008 C C . TRP A 1 287 ? 11.789 13.779 7.363 1.00 96.88 287 TRP A C 1
ATOM 2010 O O . TRP A 1 287 ? 12.510 13.126 8.118 1.00 96.88 287 TRP A O 1
ATOM 2020 N N . ASN A 1 288 ? 11.032 14.797 7.776 1.00 95.88 288 ASN A N 1
ATOM 2021 C CA . ASN A 1 288 ? 10.839 15.141 9.181 1.00 95.88 288 ASN A CA 1
ATOM 2022 C C . ASN A 1 288 ? 9.716 14.275 9.776 1.00 95.88 288 ASN A C 1
ATOM 2024 O O . ASN A 1 288 ? 8.583 14.306 9.298 1.00 95.88 288 ASN A O 1
ATOM 2028 N N . LEU A 1 289 ? 10.045 13.517 10.820 1.00 95.19 289 LEU A N 1
ATOM 2029 C CA . LEU A 1 289 ? 9.141 12.625 11.550 1.00 95.19 289 LEU A CA 1
ATOM 2030 C C . LEU A 1 289 ? 8.241 13.372 12.543 1.00 95.19 289 LEU A C 1
ATOM 2032 O O . LEU A 1 289 ? 7.388 12.761 13.186 1.00 95.19 289 LEU A O 1
ATOM 2036 N N . GLY A 1 290 ? 8.444 14.680 12.693 1.00 94.19 290 GLY A N 1
ATOM 2037 C CA . GLY A 1 290 ? 7.729 15.502 13.652 1.00 94.19 290 GLY A CA 1
ATOM 2038 C C . GLY A 1 290 ? 8.171 15.238 15.095 1.00 94.19 290 GLY A C 1
ATOM 2039 O O . GLY A 1 290 ? 9.231 14.636 15.337 1.00 94.19 290 GLY A O 1
ATOM 2040 N N . PRO A 1 291 ? 7.383 15.717 16.073 1.00 93.69 291 PRO A N 1
ATOM 2041 C CA . PRO A 1 291 ? 7.662 15.467 17.477 1.00 93.69 291 PRO A CA 1
ATOM 2042 C C . PRO A 1 291 ? 7.610 13.968 17.799 1.00 93.69 291 PRO A C 1
ATOM 2044 O O . PRO A 1 291 ? 7.191 13.131 16.997 1.00 93.69 291 PRO A O 1
ATOM 2047 N N . MET A 1 292 ? 8.086 13.645 18.993 1.00 93.06 292 MET A N 1
ATOM 2048 C CA . MET A 1 292 ? 7.902 12.350 19.627 1.00 93.06 292 MET A CA 1
ATOM 2049 C C . MET A 1 292 ? 7.264 12.631 20.983 1.00 93.06 292 MET A C 1
ATOM 2051 O O . MET A 1 292 ? 7.890 13.273 21.833 1.00 93.06 292 MET A O 1
ATOM 2055 N N . THR A 1 293 ? 6.020 12.210 21.186 1.00 93.19 293 THR A N 1
ATOM 2056 C CA . THR A 1 293 ? 5.337 12.452 22.459 1.00 93.19 293 THR A CA 1
ATOM 2057 C C . THR A 1 293 ? 5.975 11.574 23.528 1.00 93.19 293 THR A C 1
ATOM 2059 O O . THR A 1 293 ? 5.919 10.355 23.436 1.00 93.19 293 THR A O 1
ATOM 2062 N N . ALA A 1 294 ? 6.604 12.180 24.538 1.00 88.50 294 ALA A N 1
ATOM 2063 C CA . ALA A 1 294 ? 7.279 11.452 25.621 1.00 88.50 294 ALA A CA 1
ATOM 2064 C C . ALA A 1 294 ? 6.415 11.303 26.887 1.00 88.50 294 ALA A C 1
ATOM 2066 O O . ALA A 1 294 ? 6.786 10.594 27.819 1.00 88.50 294 ALA A O 1
ATOM 2067 N N . THR A 1 295 ? 5.283 12.005 26.951 1.00 92.06 295 THR A N 1
ATOM 2068 C CA . THR A 1 295 ? 4.367 11.953 28.093 1.00 92.06 295 THR A CA 1
ATOM 2069 C C . THR A 1 295 ? 3.587 10.642 28.077 1.00 92.06 295 THR A C 1
ATOM 2071 O O . THR A 1 295 ? 2.841 10.377 27.137 1.00 92.06 295 THR A O 1
ATOM 2074 N N . VAL A 1 296 ? 3.746 9.845 29.134 1.00 89.75 296 VAL A N 1
ATOM 2075 C CA . VAL A 1 296 ? 3.000 8.595 29.345 1.00 89.75 296 VAL A CA 1
ATOM 2076 C C . VAL A 1 296 ? 1.507 8.895 29.483 1.00 89.75 296 VAL A C 1
ATOM 2078 O O . VAL A 1 296 ? 1.121 9.798 30.227 1.00 89.75 296 VAL A O 1
ATOM 2081 N N . GLY A 1 297 ? 0.678 8.142 28.762 1.00 87.62 297 GLY A N 1
ATOM 2082 C CA . GLY A 1 297 ? -0.784 8.264 28.770 1.00 87.62 297 GLY A CA 1
ATOM 2083 C C . GLY A 1 297 ? -1.325 9.406 27.904 1.00 87.62 297 GLY A C 1
ATOM 2084 O O . GLY A 1 297 ? -2.540 9.566 27.786 1.00 87.62 297 GLY A O 1
ATOM 2085 N N . ALA A 1 298 ? -0.452 10.200 27.278 1.00 91.00 298 ALA A N 1
ATOM 2086 C CA . ALA A 1 298 ? -0.870 11.184 26.288 1.00 91.00 298 ALA A CA 1
ATOM 2087 C C . ALA A 1 298 ? -1.219 10.505 24.957 1.00 91.00 298 ALA A C 1
ATOM 2089 O O . ALA A 1 298 ? -0.769 9.404 24.664 1.00 91.00 298 ALA A O 1
ATOM 2090 N N . GLN A 1 299 ? -2.008 11.186 24.131 1.00 90.94 299 GLN A N 1
ATOM 2091 C CA . GLN A 1 299 ? -2.219 10.802 22.736 1.00 90.94 299 GLN A CA 1
ATOM 2092 C C . GLN A 1 299 ? -1.133 11.432 21.841 1.00 90.94 299 GLN A C 1
ATOM 2094 O O . GLN A 1 299 ? -0.546 12.439 22.247 1.00 90.94 299 GLN A O 1
ATOM 2099 N N . PRO A 1 300 ? -0.875 10.881 20.637 1.00 92.44 300 PRO A N 1
ATOM 2100 C CA . PRO A 1 300 ? 0.128 11.426 19.721 1.00 92.44 300 PRO A CA 1
ATOM 2101 C C . PRO A 1 300 ? -0.102 12.909 19.411 1.00 92.44 300 PRO A C 1
ATOM 2103 O O . PRO A 1 300 ? -1.247 13.333 19.216 1.00 92.44 300 PRO A O 1
ATOM 2106 N N . ALA A 1 301 ? 0.980 13.685 19.334 1.00 93.19 301 ALA A N 1
ATOM 2107 C CA . ALA A 1 301 ? 0.925 15.103 18.999 1.00 93.19 301 ALA A CA 1
ATOM 2108 C C . ALA A 1 301 ? 0.582 15.328 17.515 1.00 93.19 301 ALA A C 1
ATOM 2110 O O . ALA A 1 301 ? 0.813 14.475 16.655 1.00 93.19 301 ALA A O 1
ATOM 2111 N N . GLU A 1 302 ? 0.059 16.511 17.186 1.00 91.81 302 GLU A N 1
ATOM 2112 C CA . GLU A 1 302 ? -0.179 16.881 15.790 1.00 91.81 302 GLU A CA 1
ATOM 2113 C C . GLU A 1 302 ? 1.135 16.858 14.987 1.00 91.81 302 GLU A C 1
ATOM 2115 O O . GLU A 1 302 ? 2.156 17.403 15.409 1.00 91.81 302 GLU A O 1
ATOM 2120 N N . GLY A 1 303 ? 1.112 16.204 13.822 1.00 88.50 303 GLY A N 1
ATOM 2121 C CA . GLY A 1 303 ? 2.283 16.064 12.951 1.00 88.50 303 GLY A CA 1
ATOM 2122 C C . GLY A 1 303 ? 3.313 15.018 13.402 1.00 88.50 303 GLY A C 1
ATOM 2123 O O . GLY A 1 303 ? 4.345 14.888 12.747 1.00 88.50 303 GLY A O 1
ATOM 2124 N N . GLU A 1 304 ? 3.060 14.268 14.479 1.00 93.25 304 GLU A N 1
ATOM 2125 C CA . GLU A 1 304 ? 3.888 13.128 14.886 1.00 93.25 304 GLU A CA 1
ATOM 2126 C C . GLU A 1 304 ? 3.743 11.959 13.904 1.00 93.25 304 GLU A C 1
ATOM 2128 O O . GLU A 1 304 ? 2.643 11.489 13.611 1.00 93.25 304 GLU A O 1
ATOM 2133 N N . THR A 1 305 ? 4.873 11.454 13.410 1.00 93.19 305 THR A N 1
ATOM 2134 C CA . THR A 1 305 ? 4.910 10.185 12.683 1.00 93.19 305 THR A CA 1
ATOM 2135 C C . THR A 1 305 ? 4.833 9.043 13.686 1.00 93.19 305 THR A C 1
ATOM 2137 O O . THR A 1 305 ? 5.753 8.856 14.481 1.00 93.19 305 THR A O 1
ATOM 2140 N N . LEU A 1 306 ? 3.745 8.279 13.637 1.00 92.31 306 LEU A N 1
ATOM 2141 C CA . LEU A 1 306 ? 3.573 7.105 14.493 1.00 92.31 306 LEU A CA 1
ATOM 2142 C C . LEU A 1 306 ? 4.613 6.029 14.173 1.00 92.31 306 LEU A C 1
ATOM 2144 O O . LEU A 1 306 ? 5.185 6.023 13.078 1.00 92.31 306 LEU A O 1
ATOM 2148 N N . ASP A 1 307 ? 4.808 5.102 15.097 1.00 93.19 307 ASP A N 1
ATOM 2149 C CA . ASP A 1 307 ? 5.739 3.999 14.917 1.00 93.19 307 ASP A CA 1
ATOM 2150 C C . ASP A 1 307 ? 5.177 2.920 13.962 1.00 93.19 307 ASP A C 1
ATOM 2152 O O . ASP A 1 307 ? 4.019 2.940 13.504 1.00 93.19 307 ASP A O 1
ATOM 2156 N N . GLY A 1 308 ? 6.082 2.056 13.525 1.00 90.62 308 GLY A N 1
ATOM 2157 C CA . GLY A 1 308 ? 5.902 0.972 12.579 1.00 90.62 308 GLY A CA 1
ATOM 2158 C C . GLY A 1 308 ? 6.599 1.156 11.235 1.00 90.62 308 GLY A C 1
ATOM 2159 O O . GLY A 1 308 ? 7.359 2.094 10.982 1.00 90.62 308 GLY A O 1
ATOM 2160 N N . ASN A 1 309 ? 6.350 0.199 10.345 1.00 89.81 309 ASN A N 1
ATOM 2161 C CA . ASN A 1 309 ? 6.949 0.186 9.018 1.00 89.81 309 ASN A CA 1
ATOM 2162 C C . ASN A 1 309 ? 6.315 1.262 8.125 1.00 89.81 309 ASN A C 1
ATOM 2164 O O . ASN A 1 309 ? 5.094 1.409 8.107 1.00 89.81 309 ASN A O 1
ATOM 2168 N N . ARG A 1 310 ? 7.133 2.008 7.381 1.00 90.19 310 ARG A N 1
ATOM 2169 C CA . ARG A 1 310 ? 6.706 3.079 6.472 1.00 90.19 310 ARG A CA 1
ATOM 2170 C C . ARG A 1 310 ? 7.323 2.870 5.101 1.00 90.19 310 ARG A C 1
ATOM 2172 O O . ARG A 1 310 ? 8.528 2.653 4.973 1.00 90.19 310 ARG A O 1
ATOM 2179 N N . LEU A 1 311 ? 6.494 2.942 4.062 1.00 91.88 311 LEU A N 1
ATOM 2180 C CA . LEU A 1 311 ? 6.964 2.828 2.687 1.00 91.88 311 LEU A CA 1
ATOM 2181 C C . LEU A 1 311 ? 7.379 4.204 2.170 1.00 91.88 311 LEU A C 1
ATOM 2183 O O . LEU A 1 311 ? 6.535 5.069 1.926 1.00 91.88 311 LEU A O 1
ATOM 2187 N N . VAL A 1 312 ? 8.679 4.384 1.971 1.00 95.50 312 VAL A N 1
ATOM 2188 C CA . VAL A 1 312 ? 9.249 5.575 1.349 1.00 95.50 312 VAL A CA 1
ATOM 2189 C C . VAL A 1 312 ? 9.448 5.306 -0.132 1.00 95.50 312 VAL A C 1
ATOM 2191 O O . VAL A 1 312 ? 9.943 4.249 -0.505 1.00 95.50 312 VAL A O 1
ATOM 2194 N N . SER A 1 313 ? 9.095 6.258 -0.985 1.00 91.94 313 SER A N 1
ATOM 2195 C CA . SER A 1 313 ? 9.292 6.177 -2.430 1.00 91.94 313 SER A CA 1
ATOM 2196 C C . SER A 1 313 ? 9.867 7.471 -2.988 1.00 91.94 313 SER A C 1
ATOM 2198 O O . SER A 1 313 ? 9.755 8.532 -2.374 1.00 91.94 313 SER A O 1
ATOM 2200 N N . ALA A 1 314 ? 10.483 7.383 -4.160 1.00 96.06 314 ALA A N 1
ATOM 2201 C CA . ALA A 1 314 ? 10.952 8.538 -4.907 1.00 96.06 314 ALA A CA 1
ATOM 2202 C C . ALA A 1 314 ? 10.404 8.509 -6.334 1.00 96.06 314 ALA A C 1
ATOM 2204 O O . ALA A 1 314 ? 10.328 7.451 -6.968 1.00 96.06 314 ALA A O 1
ATOM 2205 N N . LYS A 1 315 ? 10.046 9.695 -6.825 1.00 92.31 315 LYS A N 1
ATOM 2206 C CA . LYS A 1 315 ? 9.618 9.958 -8.200 1.00 92.31 315 LYS A CA 1
ATOM 2207 C C . LYS A 1 315 ? 10.465 11.087 -8.764 1.00 92.31 315 LYS A C 1
ATOM 2209 O O . LYS A 1 315 ? 10.664 12.094 -8.087 1.00 92.31 315 LYS A O 1
ATOM 2214 N N . ALA A 1 316 ? 10.946 10.915 -9.984 1.00 91.25 316 ALA A N 1
ATOM 2215 C CA . ALA A 1 316 ? 11.647 11.948 -10.726 1.00 91.25 316 ALA A CA 1
ATOM 2216 C C . ALA A 1 316 ? 10.756 12.361 -11.898 1.00 91.25 316 ALA A C 1
ATOM 2218 O O . ALA A 1 316 ? 10.235 11.503 -12.598 1.00 91.25 316 ALA A O 1
ATOM 2219 N N . PHE A 1 317 ? 10.536 13.658 -12.060 1.00 84.62 317 PHE A N 1
ATOM 2220 C CA . PHE A 1 317 ? 9.611 14.212 -13.034 1.00 84.62 317 PHE A CA 1
ATOM 2221 C C . PHE A 1 317 ? 10.358 15.013 -14.085 1.00 84.62 317 PHE A C 1
ATOM 2223 O O . PHE A 1 317 ? 11.341 15.689 -13.767 1.00 84.62 317 PHE A O 1
ATOM 2230 N N . ASP A 1 318 ? 9.869 14.980 -15.315 1.00 80.56 318 ASP A N 1
ATOM 2231 C CA . ASP A 1 318 ? 10.244 15.938 -16.346 1.00 80.56 318 ASP A CA 1
ATOM 2232 C C . ASP A 1 318 ? 9.477 17.264 -16.199 1.00 80.56 318 ASP A C 1
ATOM 2234 O O . ASP A 1 318 ? 8.716 17.490 -15.254 1.00 80.56 318 ASP A O 1
ATOM 2238 N N . GLN A 1 319 ? 9.702 18.175 -17.145 1.00 75.69 319 GLN A N 1
ATOM 2239 C CA . GLN A 1 319 ? 9.086 19.503 -17.165 1.00 75.69 319 GLN A CA 1
ATOM 2240 C C . GLN A 1 319 ? 7.574 19.495 -17.470 1.00 75.69 319 GLN A C 1
ATOM 2242 O O . GLN A 1 319 ? 6.937 20.544 -17.364 1.00 75.69 319 GLN A O 1
ATOM 2247 N N . TYR A 1 320 ? 7.003 18.343 -17.830 1.00 65.62 320 TYR A N 1
ATOM 2248 C CA . TYR A 1 320 ? 5.572 18.138 -18.082 1.00 65.62 320 TYR A CA 1
ATOM 2249 C C . TYR A 1 320 ? 4.868 17.442 -16.919 1.00 65.62 320 TYR A C 1
ATOM 2251 O O . TYR A 1 320 ? 3.644 17.319 -16.922 1.00 65.62 320 TYR A O 1
ATOM 2259 N N . GLY A 1 321 ? 5.625 17.021 -15.902 1.00 70.31 321 GLY A N 1
ATOM 2260 C CA . GLY A 1 321 ? 5.103 16.277 -14.765 1.00 70.31 321 GLY A CA 1
ATOM 2261 C C . GLY A 1 321 ? 4.924 14.784 -15.044 1.00 70.31 321 GLY A C 1
ATOM 2262 O O . GLY A 1 321 ? 4.269 14.109 -14.246 1.00 70.31 321 GLY A O 1
ATOM 2263 N N . GLN A 1 322 ? 5.505 14.247 -16.122 1.00 78.94 322 GLN A N 1
ATOM 2264 C CA . GLN A 1 322 ? 5.609 12.800 -16.310 1.00 78.94 322 GLN A CA 1
ATOM 2265 C C . GLN A 1 322 ? 6.795 12.259 -15.510 1.00 78.94 322 GLN A C 1
ATOM 2267 O O . GLN A 1 322 ? 7.778 12.964 -15.291 1.00 78.94 322 GLN A O 1
ATOM 2272 N N . PHE A 1 323 ? 6.712 11.008 -15.059 1.00 79.88 323 PHE A N 1
ATOM 2273 C CA . PHE A 1 323 ? 7.777 10.351 -14.302 1.00 79.88 323 PHE A CA 1
ATOM 2274 C C . PHE A 1 323 ? 8.045 8.943 -14.826 1.00 79.88 323 PHE A C 1
ATOM 2276 O O . PHE A 1 323 ? 7.121 8.240 -15.240 1.00 79.88 323 PHE A O 1
ATOM 2283 N N . GLY A 1 324 ? 9.317 8.547 -14.787 1.00 82.31 324 GLY A N 1
ATOM 2284 C CA . GLY A 1 324 ? 9.769 7.216 -15.172 1.00 82.31 324 GLY A CA 1
ATOM 2285 C C . GLY A 1 324 ? 9.683 6.214 -14.022 1.00 82.31 324 GLY A C 1
ATOM 2286 O O . GLY A 1 324 ? 8.883 6.350 -13.090 1.00 82.31 324 GLY A O 1
ATOM 2287 N N . ALA A 1 325 ? 10.529 5.183 -14.062 1.00 84.00 325 ALA A N 1
ATOM 2288 C CA . ALA A 1 325 ? 10.543 4.147 -13.033 1.00 84.00 325 ALA A CA 1
ATOM 2289 C C . ALA A 1 325 ? 10.746 4.728 -11.619 1.00 84.00 325 ALA A C 1
ATOM 2291 O O . ALA A 1 325 ? 11.596 5.587 -11.386 1.00 84.00 325 ALA A O 1
ATOM 2292 N N . THR A 1 326 ? 9.983 4.222 -10.650 1.00 87.00 326 THR A N 1
ATOM 2293 C CA . THR A 1 326 ? 10.071 4.634 -9.243 1.00 87.00 326 THR A CA 1
ATOM 2294 C C . THR A 1 326 ? 10.809 3.593 -8.410 1.00 87.00 326 THR A C 1
ATOM 2296 O O . THR A 1 326 ? 10.762 2.395 -8.708 1.00 87.00 326 THR A O 1
ATOM 2299 N N . ARG A 1 327 ? 11.412 4.018 -7.298 1.00 89.62 327 ARG A N 1
ATOM 2300 C CA . ARG A 1 327 ? 11.949 3.108 -6.275 1.00 89.62 327 ARG A CA 1
ATOM 2301 C C . ARG A 1 327 ? 11.285 3.360 -4.942 1.00 89.62 327 ARG A C 1
ATOM 2303 O O . ARG A 1 327 ? 10.949 4.501 -4.628 1.00 89.62 327 ARG A O 1
ATOM 2310 N N . SER A 1 328 ? 11.158 2.287 -4.171 1.00 91.38 328 SER A N 1
ATOM 2311 C CA . SER A 1 328 ? 10.626 2.325 -2.819 1.00 91.38 328 SER A CA 1
ATOM 2312 C C . SER A 1 328 ? 11.510 1.525 -1.875 1.00 91.38 328 SER A C 1
ATOM 2314 O O . SER A 1 328 ? 12.073 0.502 -2.264 1.00 91.38 328 SER A O 1
ATOM 2316 N N . VAL A 1 329 ? 11.613 1.990 -0.637 1.00 92.69 329 VAL A N 1
ATOM 2317 C CA . VAL A 1 329 ? 12.304 1.329 0.470 1.00 92.69 329 VAL A CA 1
ATOM 2318 C C . VAL A 1 329 ? 11.427 1.382 1.714 1.00 92.69 329 VAL A C 1
ATOM 2320 O O . VAL A 1 329 ? 10.640 2.309 1.898 1.00 92.69 329 VAL A O 1
ATOM 2323 N N . ALA A 1 330 ? 11.555 0.373 2.564 1.00 93.19 330 ALA A N 1
ATOM 2324 C CA . ALA A 1 330 ? 10.902 0.342 3.862 1.00 93.19 330 ALA A CA 1
ATOM 2325 C C . ALA A 1 330 ? 11.782 1.049 4.902 1.00 93.19 330 ALA A C 1
ATOM 2327 O O . ALA A 1 330 ? 12.991 0.812 4.952 1.00 93.19 330 ALA A O 1
ATOM 2328 N N . VAL A 1 331 ? 11.175 1.903 5.722 1.00 94.75 331 VAL A N 1
ATOM 2329 C CA . VAL A 1 331 ? 11.798 2.507 6.902 1.00 94.75 331 VAL A CA 1
ATOM 2330 C C . VAL A 1 331 ? 10.999 2.089 8.124 1.00 94.75 331 VAL A C 1
ATOM 2332 O O . VAL A 1 331 ? 9.788 2.283 8.166 1.00 94.75 331 VAL A O 1
ATOM 2335 N N . VAL A 1 332 ? 11.674 1.532 9.124 1.00 94.38 332 VAL A N 1
ATOM 2336 C CA . VAL A 1 332 ? 11.050 1.163 10.397 1.00 94.38 332 VAL A CA 1
ATOM 2337 C C . VAL A 1 332 ? 11.198 2.329 11.362 1.00 94.38 332 VAL A C 1
ATOM 2339 O O . VAL A 1 332 ? 12.317 2.712 11.691 1.00 94.38 332 VAL A O 1
ATOM 2342 N N . VAL A 1 333 ? 10.089 2.896 11.824 1.00 95.12 333 VAL A N 1
ATOM 2343 C CA . VAL A 1 333 ? 10.080 3.901 12.893 1.00 95.12 333 VAL A CA 1
ATOM 2344 C C . VAL A 1 333 ? 9.697 3.185 14.186 1.00 95.12 333 VAL A C 1
ATOM 2346 O O . VAL A 1 333 ? 8.687 2.504 14.215 1.00 95.12 333 VAL A O 1
ATOM 2349 N N . ASN A 1 334 ? 10.531 3.253 15.218 1.00 94.44 334 ASN A N 1
ATOM 2350 C CA . ASN A 1 334 ? 10.310 2.583 16.503 1.00 94.44 334 ASN A CA 1
ATOM 2351 C C . ASN A 1 334 ? 10.956 3.425 17.612 1.00 94.44 334 ASN A C 1
ATOM 2353 O O . ASN A 1 334 ? 12.019 3.100 18.147 1.00 94.44 334 ASN A O 1
ATOM 2357 N N . ARG A 1 335 ? 10.372 4.594 17.862 1.00 93.06 335 ARG A N 1
ATOM 2358 C CA . ARG A 1 335 ? 10.893 5.622 18.761 1.00 93.06 335 ARG A CA 1
ATOM 2359 C C . ARG A 1 335 ? 10.386 5.438 20.193 1.00 93.06 335 ARG A C 1
ATOM 2361 O O . ARG A 1 335 ? 11.132 5.765 21.113 1.00 93.06 335 ARG A O 1
ATOM 2368 N N . ARG A 1 336 ? 9.170 4.920 20.412 1.00 92.12 336 ARG A N 1
ATOM 2369 C CA . ARG A 1 336 ? 8.563 4.730 21.748 1.00 92.12 336 ARG A CA 1
ATOM 2370 C C . ARG A 1 336 ? 7.716 3.470 21.835 1.00 92.12 336 ARG A C 1
ATOM 2372 O O . ARG A 1 336 ? 7.293 2.937 20.829 1.00 92.12 336 ARG A O 1
ATOM 2379 N N . SER A 1 337 ? 7.438 3.038 23.064 1.00 94.44 337 SER A N 1
ATOM 2380 C CA . SER A 1 337 ? 6.398 2.046 23.330 1.00 94.44 337 SER A CA 1
ATOM 2381 C C . SER A 1 337 ? 5.007 2.544 22.915 1.00 94.44 337 SER A C 1
ATOM 2383 O O . SER A 1 337 ? 4.785 3.767 22.911 1.00 94.44 337 SER A O 1
ATOM 2385 N N . PRO A 1 338 ? 4.056 1.620 22.676 1.00 95.69 338 PRO A N 1
ATOM 2386 C CA . PRO A 1 338 ? 2.786 1.988 22.097 1.00 95.69 338 PRO A CA 1
ATOM 2387 C C . PRO A 1 338 ? 1.985 3.015 22.893 1.00 95.69 338 PRO A C 1
ATOM 2389 O O . PRO A 1 338 ? 2.068 3.088 24.121 1.00 95.69 338 PRO A O 1
ATOM 2392 N N . PHE A 1 339 ? 1.171 3.798 22.205 1.00 95.50 339 PHE A N 1
ATOM 2393 C CA . PHE A 1 339 ? 0.137 4.616 22.815 1.00 95.50 339 PHE A CA 1
ATOM 2394 C C . PHE A 1 339 ? -1.007 3.737 23.321 1.00 95.50 339 PHE A C 1
ATOM 2396 O O . PHE A 1 339 ? -1.382 2.734 22.709 1.00 95.50 339 PHE A O 1
ATOM 2403 N N . ALA A 1 340 ? -1.616 4.164 24.423 1.00 94.81 340 ALA A N 1
ATOM 2404 C CA . ALA A 1 340 ? -2.822 3.531 24.919 1.00 94.81 340 ALA A CA 1
ATOM 2405 C C . ALA A 1 340 ? -3.969 3.645 23.891 1.00 94.81 340 ALA A C 1
ATOM 2407 O O . ALA A 1 340 ? -4.102 4.695 23.239 1.00 94.81 340 ALA A O 1
ATOM 2408 N N . PRO A 1 341 ? -4.844 2.624 23.788 1.00 94.56 341 PRO A N 1
ATOM 2409 C CA . PRO A 1 341 ? -6.143 2.759 23.136 1.00 94.56 341 PRO A CA 1
ATOM 2410 C C . PRO A 1 341 ? -6.855 4.048 23.562 1.00 94.56 341 PRO A C 1
ATOM 2412 O O . PRO A 1 341 ? -6.942 4.356 24.751 1.00 94.56 341 PRO A O 1
ATOM 2415 N N . ALA A 1 342 ? -7.347 4.816 22.587 1.00 91.94 342 ALA A N 1
ATOM 2416 C CA . ALA A 1 342 ? -7.968 6.116 22.846 1.00 91.94 342 ALA A CA 1
ATOM 2417 C C . ALA A 1 342 ? -9.312 5.992 23.577 1.00 91.94 342 ALA A C 1
ATOM 2419 O O . ALA A 1 342 ? -9.717 6.911 24.287 1.00 91.94 342 ALA A O 1
ATOM 2420 N N . TRP A 1 343 ? -9.991 4.861 23.398 1.00 92.19 343 TRP A N 1
ATOM 2421 C CA . TRP A 1 343 ? -11.236 4.536 24.070 1.00 92.19 343 TRP A CA 1
ATOM 2422 C C . TRP A 1 343 ? -11.204 3.098 24.578 1.00 92.19 343 TRP A C 1
ATOM 2424 O O . TRP A 1 343 ? -10.758 2.195 23.866 1.00 92.19 343 TRP A O 1
ATOM 2434 N N . VAL A 1 344 ? -11.701 2.907 25.796 1.00 94.19 344 VAL A N 1
ATOM 2435 C CA . VAL A 1 344 ? -11.954 1.610 26.423 1.00 94.19 344 VAL A CA 1
ATOM 2436 C C . VAL A 1 344 ? -13.315 1.704 27.102 1.00 94.19 344 VAL A C 1
ATOM 2438 O O . VAL A 1 344 ? -13.607 2.705 27.756 1.00 94.19 344 VAL A O 1
ATOM 2441 N N . GLY A 1 345 ? -14.128 0.665 26.959 1.00 93.50 345 GLY A N 1
ATOM 2442 C CA . GLY A 1 345 ? -15.379 0.477 27.680 1.00 93.50 345 GLY A CA 1
ATOM 2443 C C . GLY A 1 345 ? -15.455 -0.943 28.227 1.00 93.50 345 GLY A C 1
ATOM 2444 O O . GLY A 1 345 ? -14.880 -1.870 27.654 1.00 93.50 345 GLY A O 1
ATOM 2445 N N . ALA A 1 346 ? -16.154 -1.122 29.342 1.00 94.94 346 ALA A N 1
ATOM 2446 C CA . ALA A 1 346 ? -16.364 -2.427 29.949 1.00 94.94 346 ALA A CA 1
ATOM 2447 C C . ALA A 1 346 ? -17.700 -2.462 30.694 1.00 94.94 346 ALA A C 1
ATOM 2449 O O . ALA A 1 346 ? -18.065 -1.458 31.299 1.00 94.94 346 ALA A O 1
ATOM 2450 N N . GLY A 1 347 ? -18.379 -3.611 30.678 1.00 92.94 347 GLY A N 1
ATOM 2451 C CA . GLY A 1 347 ? -19.695 -3.784 31.295 1.00 92.94 347 GLY A CA 1
ATOM 2452 C C . GLY A 1 347 ? -19.979 -5.206 31.743 1.00 92.94 347 GLY A C 1
ATOM 2453 O O . GLY A 1 347 ? -19.454 -6.173 31.185 1.00 92.94 347 GLY A O 1
ATOM 2454 N N . ARG A 1 348 ? -20.786 -5.346 32.801 1.00 91.75 348 ARG A N 1
ATOM 2455 C CA . ARG A 1 348 ? -21.202 -6.655 33.325 1.00 91.75 348 ARG A CA 1
ATOM 2456 C C . ARG A 1 348 ? -22.375 -7.194 32.518 1.00 91.75 348 ARG A C 1
ATOM 2458 O O . ARG A 1 348 ? -23.468 -6.649 32.585 1.00 91.75 348 ARG A O 1
ATOM 2465 N N . ASN A 1 349 ? -22.156 -8.331 31.863 1.00 89.56 349 ASN A N 1
ATOM 2466 C CA . ASN A 1 349 ? -23.166 -9.051 31.092 1.00 89.56 349 ASN A CA 1
ATOM 2467 C C . ASN A 1 349 ? -23.321 -10.466 31.668 1.00 89.56 349 ASN A C 1
ATOM 2469 O O . ASN A 1 349 ? -22.550 -11.390 31.386 1.00 89.56 349 ASN A O 1
ATOM 2473 N N . GLY A 1 350 ? -24.309 -10.617 32.555 1.00 85.81 350 GLY A N 1
ATOM 2474 C CA . GLY A 1 350 ? -24.510 -11.830 33.347 1.00 85.81 350 GLY A CA 1
ATOM 2475 C C . GLY A 1 350 ? -23.413 -12.016 34.400 1.00 85.81 350 GLY A C 1
ATOM 2476 O O . GLY A 1 350 ? -23.210 -11.159 35.256 1.00 85.81 350 GLY A O 1
ATOM 2477 N N . SER A 1 351 ? -22.716 -13.155 34.365 1.00 89.00 351 SER A N 1
ATOM 2478 C CA . SER A 1 351 ? -21.621 -13.457 35.300 1.00 89.00 351 SER A CA 1
ATOM 2479 C C . SER A 1 351 ? -20.253 -12.945 34.849 1.00 89.00 351 SER A C 1
ATOM 2481 O O . SER A 1 351 ? -19.300 -13.074 35.608 1.00 89.00 351 SER A O 1
ATOM 2483 N N . ALA A 1 352 ? -20.143 -12.405 33.636 1.00 93.19 352 ALA A N 1
ATOM 2484 C CA . ALA A 1 352 ? -18.884 -11.974 33.039 1.00 93.19 352 ALA A CA 1
ATOM 2485 C C . ALA A 1 352 ? -18.820 -10.452 32.898 1.00 93.19 352 ALA A C 1
ATOM 2487 O O . ALA A 1 352 ? -19.840 -9.764 32.971 1.00 93.19 352 ALA A O 1
ATOM 2488 N N . VAL A 1 353 ? -17.615 -9.940 32.659 1.00 94.94 353 VAL A N 1
ATOM 2489 C CA . VAL A 1 353 ? -17.419 -8.580 32.152 1.00 94.94 353 VAL A CA 1
ATOM 2490 C C . VAL A 1 353 ? -16.943 -8.661 30.712 1.00 94.94 353 VAL A C 1
ATOM 2492 O O . VAL A 1 353 ? -15.979 -9.364 30.419 1.00 94.94 353 VAL A O 1
ATOM 2495 N N . GLU A 1 354 ? -17.609 -7.940 29.820 1.00 93.56 354 GLU A N 1
ATOM 2496 C CA . GLU A 1 354 ? -17.135 -7.717 28.456 1.00 93.56 354 GLU A CA 1
ATOM 2497 C C . GLU A 1 354 ? -16.394 -6.386 28.398 1.00 93.56 354 GLU A C 1
ATOM 2499 O O . GLU A 1 354 ? -16.843 -5.395 28.966 1.00 93.56 354 GLU A O 1
ATOM 2504 N N . ILE A 1 355 ? -15.241 -6.382 27.738 1.00 95.19 355 ILE A N 1
ATOM 2505 C CA . ILE A 1 355 ? -14.348 -5.238 27.584 1.00 95.19 355 ILE A CA 1
ATOM 2506 C C . ILE A 1 355 ? -14.130 -5.032 26.091 1.00 95.19 355 ILE A C 1
ATOM 2508 O O . ILE A 1 355 ? -13.843 -5.988 25.373 1.00 95.19 355 ILE A O 1
ATOM 2512 N N . GLN A 1 356 ? -14.219 -3.792 25.629 1.00 93.44 356 GLN A N 1
ATOM 2513 C CA . GLN A 1 356 ? -13.950 -3.403 24.248 1.00 93.44 356 GLN A CA 1
ATOM 2514 C C . GLN A 1 356 ? -13.144 -2.112 24.198 1.00 93.44 356 GLN A C 1
ATOM 2516 O O . GLN A 1 356 ? -13.182 -1.300 25.122 1.00 93.44 356 GLN A O 1
ATOM 2521 N N . TRP A 1 357 ? -12.377 -1.932 23.128 1.00 94.81 357 TRP A N 1
ATOM 2522 C CA . TRP A 1 357 ? -11.524 -0.762 22.964 1.00 94.81 357 TRP A CA 1
ATOM 2523 C C . TRP A 1 357 ? -11.342 -0.388 21.498 1.00 94.81 357 TRP A C 1
ATOM 2525 O O . TRP A 1 357 ? -11.489 -1.205 20.591 1.00 94.81 357 TRP A O 1
ATOM 2535 N N . SER A 1 358 ? -10.979 0.869 21.261 1.00 92.12 358 SER A N 1
ATOM 2536 C CA . SER A 1 358 ? -10.523 1.309 19.944 1.00 92.12 358 SER A CA 1
ATOM 2537 C C . SER A 1 358 ? -9.142 0.714 19.639 1.00 92.12 358 SER A C 1
ATOM 2539 O O . SER A 1 358 ? -8.310 0.697 20.549 1.00 92.12 358 SER A O 1
ATOM 2541 N N . PRO A 1 359 ? -8.822 0.334 18.390 1.00 90.00 359 PRO A N 1
ATOM 2542 C CA . PRO A 1 359 ? -7.451 -0.002 18.013 1.00 90.00 359 PRO A CA 1
ATOM 2543 C C . PRO A 1 359 ? -6.451 1.077 18.454 1.00 90.00 359 PRO A C 1
ATOM 2545 O O . PRO A 1 359 ? -6.743 2.276 18.377 1.00 90.00 359 PRO A O 1
ATOM 2548 N N . ALA A 1 360 ? -5.264 0.665 18.897 1.00 90.69 360 ALA A N 1
ATOM 2549 C CA . ALA A 1 360 ? -4.157 1.595 19.085 1.00 90.69 360 ALA A CA 1
ATOM 2550 C C . ALA A 1 360 ? -3.756 2.244 17.748 1.00 90.69 360 ALA A C 1
ATOM 2552 O O . ALA A 1 360 ? -3.963 1.680 16.674 1.00 90.69 360 ALA A O 1
ATOM 2553 N N . LYS A 1 361 ? -3.219 3.466 17.815 1.00 87.62 361 LYS A N 1
ATOM 2554 C CA . LYS A 1 361 ? -2.966 4.284 16.618 1.00 87.62 361 LYS A CA 1
ATOM 2555 C C . LYS A 1 361 ? -1.732 3.844 15.821 1.00 87.62 361 LYS A C 1
ATOM 2557 O O . LYS A 1 361 ? -1.626 4.194 14.649 1.00 87.62 361 LYS A O 1
ATOM 2562 N N . GLU A 1 362 ? -0.794 3.136 16.441 1.00 87.94 362 GLU A N 1
ATOM 2563 C CA . GLU A 1 362 ? 0.449 2.699 15.794 1.00 87.94 362 GLU A CA 1
ATOM 2564 C C . GLU A 1 362 ? 0.258 1.524 14.837 1.00 87.94 362 GLU A C 1
ATOM 2566 O O . GLU A 1 362 ? -0.680 0.737 14.959 1.00 87.94 362 GLU A O 1
ATOM 2571 N N . LEU A 1 363 ? 1.175 1.406 13.871 1.00 86.12 363 LEU A N 1
ATOM 2572 C CA . LEU A 1 363 ? 1.085 0.404 12.805 1.00 86.12 363 LEU A CA 1
ATOM 2573 C C . LEU A 1 363 ? 1.850 -0.893 13.112 1.00 86.12 363 LEU A C 1
ATOM 2575 O O . LEU A 1 363 ? 1.733 -1.857 12.358 1.00 86.12 363 LEU A O 1
ATOM 2579 N N . ASP A 1 364 ? 2.647 -0.930 14.178 1.00 90.06 364 ASP A N 1
ATOM 2580 C CA . ASP A 1 364 ? 3.457 -2.078 14.612 1.00 90.06 364 ASP A CA 1
ATOM 2581 C C . ASP A 1 364 ? 2.931 -2.794 15.860 1.00 90.06 364 ASP A C 1
ATOM 2583 O O . ASP A 1 364 ? 3.604 -3.666 16.412 1.00 90.06 364 ASP A O 1
ATOM 2587 N N . VAL A 1 365 ? 1.696 -2.501 16.265 1.00 94.56 365 VAL A N 1
ATOM 2588 C CA . VAL A 1 365 ? 1.029 -3.204 17.363 1.00 94.56 365 VAL A CA 1
ATOM 2589 C C . VAL A 1 365 ? 0.777 -4.669 16.982 1.00 94.56 365 VAL A C 1
ATOM 2591 O O . VAL A 1 365 ? 0.086 -4.979 16.009 1.00 94.56 365 VAL A O 1
ATOM 2594 N N . GLU A 1 366 ? 1.317 -5.601 17.770 1.00 94.94 366 GLU A N 1
ATOM 2595 C CA . GLU A 1 366 ? 1.101 -7.044 17.601 1.00 94.94 366 GLU A CA 1
ATOM 2596 C C . GLU A 1 366 ? -0.220 -7.518 18.217 1.00 94.94 366 GLU A C 1
ATOM 2598 O O . GLU A 1 366 ? -0.764 -8.538 17.781 1.00 94.94 366 GLU A O 1
ATOM 2603 N N . GLY A 1 367 ? -0.742 -6.778 19.198 1.00 95.62 367 GLY A N 1
ATOM 2604 C CA . GLY A 1 367 ? -2.019 -7.027 19.857 1.00 95.62 367 GLY A CA 1
ATOM 2605 C C . GLY A 1 367 ? -2.177 -6.213 21.141 1.00 95.62 367 GLY A C 1
ATOM 2606 O O . GLY A 1 367 ? -1.424 -5.276 21.396 1.00 95.62 367 GLY A O 1
ATOM 2607 N N . HIS A 1 368 ? -3.147 -6.600 21.964 1.00 97.62 368 HIS A N 1
ATOM 2608 C CA . HIS A 1 368 ? -3.446 -5.956 23.238 1.00 97.62 368 HIS A CA 1
ATOM 2609 C C . HIS A 1 368 ? -3.474 -6.973 24.375 1.00 97.62 368 HIS A C 1
ATOM 2611 O O . HIS A 1 368 ? -3.734 -8.158 24.154 1.00 97.62 368 HIS A O 1
ATOM 2617 N N . ARG A 1 369 ? -3.235 -6.493 25.594 1.00 97.94 369 ARG A N 1
ATOM 2618 C CA . ARG A 1 369 ? -3.466 -7.228 26.843 1.00 97.94 369 ARG A CA 1
ATOM 2619 C C . ARG A 1 369 ? -4.477 -6.471 27.681 1.00 97.94 369 ARG A C 1
ATOM 2621 O O . ARG A 1 369 ? -4.478 -5.238 27.680 1.00 97.94 369 ARG A O 1
ATOM 2628 N N . VAL A 1 370 ? -5.304 -7.213 28.410 1.00 98.19 370 VAL A N 1
ATOM 2629 C CA . VAL A 1 370 ? -6.300 -6.634 29.315 1.00 98.19 370 VAL A CA 1
ATOM 2630 C C . VAL A 1 370 ? -5.965 -7.020 30.739 1.00 98.19 370 VAL A C 1
ATOM 2632 O O . VAL A 1 370 ? -5.766 -8.195 31.060 1.00 98.19 370 VAL A O 1
ATOM 2635 N N . TYR A 1 371 ? -5.938 -6.007 31.588 1.00 98.12 371 TYR A N 1
ATOM 2636 C CA . TYR A 1 371 ? -5.684 -6.124 33.005 1.00 98.12 371 TYR A CA 1
ATOM 2637 C C . TYR A 1 371 ? -6.918 -5.733 33.797 1.00 98.12 371 TYR A C 1
ATOM 2639 O O . TYR A 1 371 ? -7.663 -4.831 33.426 1.00 98.12 371 TYR A O 1
ATOM 2647 N N . ARG A 1 372 ? -7.094 -6.408 34.924 1.00 97.81 372 ARG A N 1
ATOM 2648 C CA . ARG A 1 372 ? -8.124 -6.137 35.914 1.00 97.81 372 ARG A CA 1
ATOM 2649 C C . ARG A 1 372 ? -7.467 -5.797 37.240 1.00 97.81 372 ARG A C 1
ATOM 2651 O O . ARG A 1 372 ? -6.573 -6.520 37.676 1.00 97.81 372 ARG A O 1
ATOM 2658 N N . SER A 1 373 ? -7.934 -4.766 37.926 1.00 96.88 373 SER A N 1
ATOM 2659 C CA . SER A 1 373 ? -7.496 -4.434 39.281 1.00 96.88 373 SER A CA 1
ATOM 2660 C C . SER A 1 373 ? -8.682 -4.154 40.202 1.00 96.88 373 SER A C 1
ATOM 2662 O O . SER A 1 373 ? -9.772 -3.778 39.773 1.00 96.88 373 SER A O 1
ATOM 2664 N N . ILE A 1 374 ? -8.470 -4.390 41.494 1.00 95.44 374 ILE A N 1
ATOM 2665 C CA . ILE A 1 374 ? -9.362 -3.955 42.572 1.00 95.44 374 ILE A CA 1
ATOM 2666 C C . ILE A 1 374 ? -8.598 -2.907 43.379 1.00 95.44 374 ILE A C 1
ATOM 2668 O O . ILE A 1 374 ? -7.384 -3.043 43.566 1.00 95.44 374 ILE A O 1
ATOM 2672 N N . ALA A 1 375 ? -9.289 -1.884 43.883 1.00 92.19 375 ALA A N 1
ATOM 2673 C CA . ALA A 1 375 ? -8.683 -0.861 44.730 1.00 92.19 375 ALA A CA 1
ATOM 2674 C C . ALA A 1 375 ? -7.822 -1.483 45.851 1.00 92.19 375 ALA A C 1
ATOM 2676 O O . ALA A 1 375 ? -8.281 -2.332 46.615 1.00 92.19 375 ALA A O 1
ATOM 2677 N N . GLY A 1 376 ? -6.553 -1.071 45.930 1.00 90.56 376 GLY A N 1
ATOM 2678 C CA . GLY A 1 376 ? -5.588 -1.584 46.911 1.00 90.56 376 GLY A CA 1
ATOM 2679 C C . GLY A 1 376 ? -4.922 -2.922 46.557 1.00 90.56 376 GLY A C 1
ATOM 2680 O O . GLY A 1 376 ? -4.172 -3.448 47.376 1.00 90.56 376 GLY A O 1
ATOM 2681 N N . THR A 1 377 ? -5.154 -3.471 45.360 1.00 93.81 377 THR A N 1
ATOM 2682 C CA . THR A 1 377 ? -4.535 -4.720 44.879 1.00 93.81 377 THR A CA 1
ATOM 2683 C C . THR A 1 377 ? -3.690 -4.493 43.625 1.00 93.81 377 THR A C 1
ATOM 2685 O O . THR A 1 377 ? -3.835 -3.488 42.931 1.00 93.81 377 THR A O 1
ATOM 2688 N N . SER A 1 378 ? -2.792 -5.432 43.323 1.00 93.69 378 SER A N 1
ATOM 2689 C CA . SER A 1 378 ? -2.067 -5.440 42.050 1.00 93.69 378 SER A CA 1
ATOM 2690 C C . SER A 1 378 ? -2.984 -5.856 40.902 1.00 93.69 378 SER A C 1
ATOM 2692 O O . SER A 1 378 ? -3.855 -6.710 41.072 1.00 93.69 378 SER A O 1
ATOM 2694 N N . ARG A 1 379 ? -2.749 -5.289 39.714 1.00 95.38 379 ARG A N 1
ATOM 2695 C CA . ARG A 1 379 ? -3.451 -5.703 38.497 1.00 95.38 379 ARG A CA 1
ATOM 2696 C C . ARG A 1 379 ? -3.148 -7.165 38.142 1.00 95.38 379 ARG A C 1
ATOM 2698 O O . ARG A 1 379 ? -2.036 -7.646 38.361 1.00 95.38 379 ARG A O 1
ATOM 2705 N N . VAL A 1 380 ? -4.128 -7.844 37.558 1.00 96.81 380 VAL A N 1
ATOM 2706 C CA . VAL A 1 380 ? -4.080 -9.238 37.100 1.00 96.81 380 VAL A CA 1
ATOM 2707 C C . VAL A 1 380 ? -4.420 -9.270 35.614 1.00 96.81 380 VAL A C 1
ATOM 2709 O O . VAL A 1 380 ? -5.386 -8.635 35.201 1.00 96.81 380 VAL A O 1
ATOM 2712 N N . GLU A 1 381 ? -3.636 -9.987 34.809 1.00 97.56 381 GLU A N 1
ATOM 2713 C CA . GLU A 1 381 ? -3.953 -10.200 33.390 1.00 97.56 381 GLU A CA 1
ATOM 2714 C C . GLU A 1 381 ? -5.194 -11.095 33.275 1.00 97.56 381 GLU A C 1
ATOM 2716 O O . GLU A 1 381 ? -5.229 -12.182 33.854 1.00 97.56 381 GLU A O 1
ATOM 2721 N N . VAL A 1 382 ? -6.214 -10.629 32.551 1.00 97.12 382 VAL A N 1
ATOM 2722 C CA . VAL A 1 382 ? -7.460 -11.380 32.307 1.00 97.12 382 VAL A CA 1
ATOM 2723 C C . VAL A 1 382 ? -7.577 -11.849 30.863 1.00 97.12 382 VAL A C 1
ATOM 2725 O O . VAL A 1 382 ? -8.097 -12.935 30.626 1.00 97.12 382 VAL A O 1
ATOM 2728 N N . CYS A 1 383 ? -7.029 -11.087 29.912 1.00 95.12 383 CYS A N 1
ATOM 2729 C CA . CYS A 1 383 ? -6.875 -11.531 28.532 1.00 95.12 383 CYS A CA 1
ATOM 2730 C C . CYS A 1 383 ? -5.413 -11.403 28.093 1.00 95.12 383 CYS A C 1
ATOM 2732 O O . CYS A 1 383 ? -4.863 -10.294 28.149 1.00 95.12 383 CYS A O 1
ATOM 2734 N N . PRO A 1 384 ? -4.795 -12.512 27.638 1.00 95.75 384 PRO A N 1
ATOM 2735 C CA . PRO A 1 384 ? -3.438 -12.497 27.120 1.00 95.75 384 PRO A CA 1
ATOM 2736 C C . PRO A 1 384 ? -3.369 -11.786 25.768 1.00 95.75 384 PRO A C 1
ATOM 2738 O O . PRO A 1 384 ? -4.386 -11.411 25.185 1.00 95.75 384 PRO A O 1
ATOM 2741 N N . LEU A 1 385 ? -2.144 -11.631 25.259 1.00 96.50 385 LEU A N 1
ATOM 2742 C CA . LEU A 1 385 ? -1.874 -10.939 24.002 1.00 96.50 385 LEU A CA 1
ATOM 2743 C C . LEU A 1 385 ? -2.705 -11.506 22.839 1.00 96.50 385 LEU A C 1
ATOM 2745 O O . LEU A 1 385 ? -2.482 -12.636 22.401 1.00 96.50 385 LEU A O 1
ATOM 2749 N N . ALA A 1 386 ? -3.606 -10.687 22.300 1.00 93.94 386 ALA A N 1
ATOM 2750 C CA . ALA A 1 386 ? -4.416 -11.018 21.133 1.00 93.94 386 ALA A CA 1
ATOM 2751 C C . ALA A 1 386 ? -4.630 -9.796 20.230 1.00 93.94 386 ALA A C 1
ATOM 2753 O O . ALA A 1 386 ? -4.627 -8.655 20.684 1.00 93.94 386 ALA A O 1
ATOM 2754 N N . ARG A 1 387 ? -4.869 -10.037 18.935 1.00 92.31 387 ARG A N 1
ATOM 2755 C CA . ARG A 1 387 ? -5.224 -8.985 17.958 1.00 92.31 387 ARG A CA 1
ATOM 2756 C C . ARG A 1 387 ? -6.686 -8.545 18.023 1.00 92.31 387 ARG A C 1
ATOM 2758 O O . ARG A 1 387 ? -7.084 -7.660 17.273 1.00 92.31 387 ARG A O 1
ATOM 2765 N N . ALA A 1 388 ? -7.480 -9.177 18.883 1.00 90.00 388 ALA A N 1
ATOM 2766 C CA . ALA A 1 388 ? -8.850 -8.764 19.127 1.00 90.00 388 ALA A CA 1
ATOM 2767 C C . ALA A 1 388 ? -8.894 -7.333 19.690 1.00 90.00 388 ALA A C 1
ATOM 2769 O O . ALA A 1 388 ? -7.932 -6.860 20.297 1.00 90.00 388 ALA A O 1
ATOM 2770 N N . ILE A 1 389 ? -10.029 -6.671 19.482 1.00 91.75 389 ILE A N 1
ATOM 2771 C CA . ILE A 1 389 ? -10.378 -5.356 20.051 1.00 91.75 389 ILE A CA 1
ATOM 2772 C C . ILE A 1 389 ? -11.473 -5.479 21.122 1.00 91.75 389 ILE A C 1
ATOM 2774 O O . ILE A 1 389 ? -12.198 -4.535 21.426 1.00 91.75 389 ILE A O 1
ATOM 2778 N N . GLY A 1 390 ? -11.592 -6.686 21.673 1.00 93.00 390 GLY A N 1
ATOM 2779 C CA . GLY A 1 390 ? -12.505 -7.036 22.742 1.00 93.00 390 GLY A CA 1
ATOM 2780 C C . GLY A 1 390 ? -11.995 -8.246 23.521 1.00 93.00 390 GLY A C 1
ATOM 2781 O O . GLY A 1 390 ? -11.187 -9.036 23.025 1.00 93.00 390 GLY A O 1
ATOM 2782 N N . CYS A 1 391 ? -12.445 -8.360 24.762 1.00 94.00 391 CYS A N 1
ATOM 2783 C CA . CYS A 1 391 ? -12.068 -9.382 25.729 1.00 94.00 391 CYS A CA 1
ATOM 2784 C C . CYS A 1 391 ? -13.268 -9.679 26.628 1.00 94.00 391 CYS A C 1
ATOM 2786 O O . CYS A 1 391 ? -14.076 -8.794 26.904 1.00 94.00 391 CYS A O 1
ATOM 2788 N N . ARG A 1 392 ? -13.361 -10.913 27.120 1.00 94.19 392 ARG A N 1
ATOM 2789 C CA . ARG A 1 392 ? -14.350 -11.300 28.123 1.00 94.19 392 ARG A CA 1
ATOM 2790 C C . ARG A 1 392 ? -13.634 -11.845 29.346 1.00 94.19 392 ARG A C 1
ATOM 2792 O O . ARG A 1 392 ? -12.885 -12.814 29.251 1.00 94.19 392 ARG A O 1
ATOM 2799 N N . ASP A 1 393 ? -13.866 -11.216 30.488 1.00 96.12 393 ASP A N 1
ATOM 2800 C CA . ASP A 1 393 ? -13.489 -11.756 31.784 1.00 96.12 393 ASP A CA 1
ATOM 2801 C C . ASP A 1 393 ? -14.613 -12.667 32.278 1.00 96.12 393 ASP A C 1
ATOM 2803 O O . ASP A 1 393 ? -15.688 -12.205 32.659 1.00 96.12 393 ASP A O 1
ATOM 2807 N N . GLU A 1 394 ? -14.359 -13.972 32.238 1.00 94.50 394 GLU A N 1
ATOM 2808 C CA . GLU A 1 394 ? -15.314 -15.027 32.592 1.00 94.50 394 GLU A CA 1
ATOM 2809 C C . GLU A 1 394 ? -15.586 -15.135 34.098 1.00 94.50 394 GLU A C 1
ATOM 2811 O O . GLU A 1 394 ? -16.604 -15.691 34.510 1.00 94.50 394 GLU A O 1
ATOM 2816 N N . ALA A 1 395 ? -14.670 -14.635 34.931 1.00 94.25 395 ALA A N 1
ATOM 2817 C CA . ALA A 1 395 ? -14.744 -14.762 36.383 1.00 94.25 395 ALA A CA 1
ATOM 2818 C C . ALA A 1 395 ? -14.349 -13.447 37.082 1.00 94.25 395 ALA A C 1
ATOM 2820 O O . ALA A 1 395 ? -13.375 -13.413 37.850 1.00 94.25 395 ALA A O 1
ATOM 2821 N N . PRO A 1 396 ? -15.095 -12.352 36.837 1.00 94.94 396 PRO A N 1
ATOM 2822 C CA . PRO A 1 396 ? -14.862 -11.076 37.484 1.00 94.94 396 PRO A CA 1
ATOM 2823 C C . PRO A 1 396 ? -15.189 -11.185 38.985 1.00 94.94 396 PRO A C 1
ATOM 2825 O O . PRO A 1 396 ? -16.213 -11.766 39.358 1.00 94.94 396 PRO A O 1
ATOM 2828 N N . PRO A 1 397 ? -14.381 -10.597 39.883 1.00 93.75 397 PRO A N 1
ATOM 2829 C CA . PRO A 1 397 ? -14.653 -10.603 41.313 1.00 93.75 397 PRO A CA 1
ATOM 2830 C C . PRO A 1 397 ? -16.006 -9.952 41.637 1.00 93.75 397 PRO A C 1
ATOM 2832 O O . PRO A 1 397 ? -16.372 -8.924 41.059 1.00 93.75 397 PRO A O 1
ATOM 2835 N N . ALA A 1 398 ? -16.739 -10.531 42.589 1.00 92.12 398 ALA A N 1
ATOM 2836 C CA . ALA A 1 398 ? -18.018 -10.014 43.082 1.00 92.12 398 ALA A CA 1
ATOM 2837 C C . ALA A 1 398 ? -17.804 -8.943 44.170 1.00 92.12 398 ALA A C 1
ATOM 2839 O O . ALA A 1 398 ? -18.204 -9.106 45.321 1.00 92.12 398 ALA A O 1
ATOM 2840 N N . VAL A 1 399 ? -17.109 -7.866 43.804 1.00 93.75 399 VAL A N 1
ATOM 2841 C CA . VAL A 1 399 ? -16.861 -6.681 44.643 1.00 93.75 399 VAL A CA 1
ATOM 2842 C C . VAL A 1 399 ? -17.555 -5.465 44.037 1.00 93.75 399 VAL A C 1
ATOM 2844 O O . VAL A 1 399 ? -17.926 -5.507 42.867 1.00 93.75 399 VAL A O 1
ATOM 2847 N N . SER A 1 400 ? -17.729 -4.395 44.820 1.00 92.50 400 SER A N 1
ATOM 2848 C CA . SER A 1 400 ? -18.490 -3.206 44.408 1.00 92.50 400 SER A CA 1
ATOM 2849 C C . SER A 1 400 ? -18.004 -2.602 43.093 1.00 92.50 400 SER A C 1
ATOM 2851 O O . SER A 1 400 ? -18.828 -2.245 42.260 1.00 92.50 400 SER A O 1
ATOM 2853 N N . GLU A 1 401 ? -16.687 -2.532 42.903 1.00 94.00 401 GLU A N 1
ATOM 2854 C CA . GLU A 1 401 ? -16.053 -1.946 41.726 1.00 94.00 401 GLU A CA 1
ATOM 2855 C C . GLU A 1 401 ? -14.823 -2.756 41.322 1.00 94.00 401 GLU A C 1
ATOM 2857 O O . GLU A 1 401 ? -14.016 -3.170 42.160 1.00 94.00 401 GLU A O 1
ATOM 2862 N N . VAL A 1 402 ? -14.686 -2.967 40.018 1.00 96.06 402 VAL A N 1
ATOM 2863 C CA . VAL A 1 402 ? -13.522 -3.592 39.395 1.00 96.06 402 VAL A CA 1
ATOM 2864 C C . VAL A 1 402 ? -13.058 -2.683 38.265 1.00 96.06 402 VAL A C 1
ATOM 2866 O O . VAL A 1 402 ? -13.879 -2.270 37.451 1.00 96.06 402 VAL A O 1
ATOM 2869 N N . THR A 1 403 ? -11.763 -2.394 38.193 1.00 97.12 403 THR A N 1
ATOM 2870 C CA . THR A 1 403 ? -11.195 -1.542 37.144 1.00 97.12 403 THR A CA 1
ATOM 2871 C C . THR A 1 403 ? -10.551 -2.394 36.059 1.00 97.12 403 THR A C 1
ATOM 2873 O O . THR A 1 403 ? -9.781 -3.303 36.374 1.00 97.12 403 THR A O 1
ATOM 2876 N N . TYR A 1 404 ? -10.825 -2.082 34.792 1.00 97.44 404 TYR A N 1
ATOM 2877 C CA . TYR A 1 404 ? -10.180 -2.700 33.633 1.00 97.44 404 TYR A CA 1
ATOM 2878 C C . TYR A 1 404 ? -9.314 -1.698 32.883 1.00 97.44 404 TYR A C 1
ATOM 2880 O O . TYR A 1 404 ? -9.704 -0.552 32.676 1.00 97.44 404 TYR A O 1
ATOM 2888 N N . GLU A 1 405 ? -8.144 -2.151 32.458 1.00 97.00 405 GLU A N 1
ATOM 2889 C CA . GLU A 1 405 ? -7.153 -1.366 31.730 1.00 97.00 405 GLU A CA 1
ATOM 2890 C C . GLU A 1 405 ? -6.658 -2.171 30.529 1.00 97.00 405 GLU A C 1
ATOM 2892 O O . GLU A 1 405 ? -6.475 -3.389 30.616 1.00 97.00 405 GLU A O 1
ATOM 2897 N N . VAL A 1 406 ? -6.408 -1.494 29.412 1.00 97.81 406 VAL A N 1
ATOM 2898 C CA . VAL A 1 406 ? -5.900 -2.112 28.184 1.00 97.81 406 VAL A CA 1
ATOM 2899 C C . VAL A 1 406 ? -4.551 -1.497 27.836 1.00 97.81 406 VAL A C 1
ATOM 2901 O O . VAL A 1 406 ? -4.378 -0.280 27.891 1.00 97.81 406 VAL A O 1
ATOM 2904 N N . VAL A 1 407 ? -3.599 -2.345 27.452 1.00 97.25 407 VAL A N 1
ATOM 2905 C CA . VAL A 1 407 ? -2.314 -1.925 26.877 1.00 97.25 407 VAL A CA 1
ATOM 2906 C C . VAL A 1 407 ? -2.177 -2.494 25.473 1.00 97.25 407 VAL A C 1
ATOM 2908 O O . VAL A 1 407 ? -2.506 -3.658 25.233 1.00 97.25 407 VAL A O 1
ATOM 2911 N N . ALA A 1 408 ? -1.674 -1.685 24.546 1.00 97.50 408 ALA A N 1
ATOM 2912 C CA . ALA A 1 408 ? -1.164 -2.181 23.274 1.00 97.50 408 ALA A CA 1
ATOM 2913 C C . ALA A 1 408 ? 0.252 -2.742 23.464 1.00 97.50 408 ALA A C 1
ATOM 2915 O O . ALA A 1 408 ? 0.979 -2.325 24.365 1.00 97.50 408 ALA A O 1
ATOM 2916 N N . VAL A 1 409 ? 0.631 -3.715 22.641 1.00 97.69 409 VAL A N 1
ATOM 2917 C CA . VAL A 1 409 ? 1.926 -4.399 22.715 1.00 97.69 409 VAL A CA 1
ATOM 2918 C C . VAL A 1 409 ? 2.556 -4.414 21.330 1.00 97.69 409 VAL A C 1
ATOM 2920 O O . VAL A 1 409 ? 1.922 -4.858 20.374 1.00 97.69 409 VAL A O 1
ATOM 2923 N N . ASP A 1 410 ? 3.804 -3.975 21.231 1.00 96.69 410 ASP A N 1
ATOM 2924 C CA . ASP A 1 410 ? 4.636 -4.051 20.027 1.00 96.69 410 ASP A CA 1
ATOM 2925 C C . ASP A 1 410 ? 5.968 -4.754 20.351 1.00 96.69 410 ASP A C 1
ATOM 2927 O O . ASP A 1 410 ? 6.119 -5.384 21.406 1.00 96.69 410 ASP A O 1
ATOM 2931 N N . ARG A 1 411 ? 6.941 -4.663 19.437 1.00 95.56 411 ARG A N 1
ATOM 2932 C CA . ARG A 1 411 ? 8.326 -5.066 19.699 1.00 95.56 411 ARG A CA 1
ATOM 2933 C C . ARG A 1 411 ? 9.230 -3.857 19.848 1.00 95.56 411 ARG A C 1
ATOM 2935 O O . ARG A 1 411 ? 9.161 -2.917 19.064 1.00 95.56 411 ARG A O 1
ATOM 2942 N N . ASP A 1 412 ? 10.154 -3.935 20.793 1.00 94.06 412 ASP A N 1
ATOM 2943 C CA . ASP A 1 412 ? 11.269 -3.002 20.885 1.00 94.06 412 ASP A CA 1
ATOM 2944 C C . ASP A 1 412 ? 12.266 -3.182 19.713 1.00 94.06 412 ASP A C 1
ATOM 2946 O O . ASP A 1 412 ? 12.173 -4.149 18.944 1.00 94.06 412 ASP A O 1
ATOM 2950 N N . PRO A 1 413 ? 13.266 -2.293 19.561 1.00 89.94 413 PRO A N 1
ATOM 2951 C CA . PRO A 1 413 ? 14.278 -2.432 18.511 1.00 89.94 413 PRO A CA 1
ATOM 2952 C C . PRO A 1 413 ? 15.128 -3.714 18.582 1.00 89.94 413 PRO A C 1
ATOM 2954 O O . PRO A 1 413 ? 15.783 -4.063 17.600 1.00 89.94 413 PRO A O 1
ATOM 2957 N N . GLY A 1 414 ? 15.143 -4.412 19.723 1.00 91.12 414 GLY A N 1
ATOM 2958 C CA . GLY A 1 414 ? 15.771 -5.724 19.896 1.00 91.12 414 GLY A CA 1
ATOM 2959 C C . GLY A 1 414 ? 14.864 -6.896 19.502 1.00 91.12 414 GLY A C 1
ATOM 2960 O O . GLY A 1 414 ? 15.304 -8.045 19.532 1.00 91.12 414 GLY A O 1
ATOM 2961 N N . GLY A 1 415 ? 13.613 -6.625 19.118 1.00 91.44 415 GLY A N 1
ATOM 2962 C CA . GLY A 1 415 ? 12.616 -7.623 18.752 1.00 91.44 415 GLY A CA 1
ATOM 2963 C C . GLY A 1 415 ? 11.891 -8.248 19.947 1.00 91.44 415 GLY A C 1
ATOM 2964 O O . GLY A 1 415 ? 11.231 -9.274 19.771 1.00 91.44 415 GLY A O 1
ATOM 2965 N N . VAL A 1 416 ? 12.002 -7.681 21.148 1.00 96.81 416 VAL A N 1
ATOM 2966 C CA . VAL A 1 416 ? 11.342 -8.183 22.362 1.00 96.81 416 VAL A CA 1
ATOM 2967 C C . VAL A 1 416 ? 9.985 -7.507 22.528 1.00 96.81 416 VAL A C 1
ATOM 2969 O O . VAL A 1 416 ? 9.865 -6.306 22.318 1.00 96.81 416 VAL A O 1
ATOM 2972 N N . LEU A 1 417 ? 8.959 -8.274 22.912 1.00 97.38 417 LEU A N 1
ATOM 2973 C CA . LEU A 1 417 ? 7.635 -7.716 23.199 1.00 97.38 417 LEU A CA 1
ATOM 2974 C C . LEU A 1 417 ? 7.709 -6.707 24.350 1.00 97.38 417 LEU A C 1
ATOM 2976 O O . LEU A 1 417 ? 8.242 -7.035 25.413 1.00 97.38 417 LEU A O 1
ATOM 2980 N N . ARG A 1 418 ? 7.123 -5.524 24.165 1.00 96.69 418 ARG A N 1
ATOM 2981 C CA . ARG A 1 418 ? 6.994 -4.501 25.211 1.00 96.69 418 ARG A CA 1
ATOM 2982 C C . ARG A 1 418 ? 5.563 -3.972 25.277 1.00 96.69 418 ARG A C 1
ATOM 2984 O O . ARG A 1 418 ? 4.878 -3.865 24.265 1.00 96.69 418 ARG A O 1
ATOM 2991 N N . GLU A 1 419 ? 5.113 -3.656 26.485 1.00 97.12 419 GLU A N 1
ATOM 2992 C CA . GLU A 1 419 ? 3.817 -3.004 26.691 1.00 97.12 419 GLU A CA 1
ATOM 2993 C C . GLU A 1 419 ? 3.928 -1.499 26.461 1.00 97.12 419 GLU A C 1
ATOM 2995 O O . GLU A 1 419 ? 4.947 -0.881 26.778 1.00 97.12 419 GLU A O 1
ATOM 3000 N N . GLY A 1 420 ? 2.859 -0.931 25.915 1.00 96.25 420 GLY A N 1
ATOM 3001 C CA . GLY A 1 420 ? 2.664 0.499 25.774 1.00 96.25 420 GLY A CA 1
ATOM 3002 C C . GLY A 1 420 ? 2.125 1.170 27.030 1.00 96.25 420 GLY A C 1
ATOM 3003 O O . GLY A 1 420 ? 2.066 0.596 28.120 1.00 96.25 420 GLY A O 1
ATOM 3004 N N . ASP A 1 421 ? 1.694 2.409 26.837 1.00 96.50 421 ASP A N 1
ATOM 3005 C CA . ASP A 1 421 ? 0.989 3.176 27.849 1.00 96.50 421 ASP A CA 1
ATOM 3006 C C . ASP A 1 421 ? -0.327 2.483 28.230 1.00 96.50 421 ASP A C 1
ATOM 3008 O O . ASP A 1 421 ? -1.011 1.869 27.405 1.00 96.50 421 ASP A O 1
ATOM 3012 N N . VAL A 1 422 ? -0.691 2.610 29.503 1.00 95.50 422 VAL A N 1
ATOM 3013 C CA . VAL A 1 422 ? -1.941 2.072 30.042 1.00 95.50 422 VAL A CA 1
ATOM 3014 C C . VAL A 1 422 ? -3.094 3.006 29.683 1.00 95.50 422 VAL A C 1
ATOM 3016 O O . VAL A 1 422 ? -2.973 4.225 29.821 1.00 95.50 422 VAL A O 1
ATOM 3019 N N . SER A 1 423 ? -4.212 2.444 29.216 1.00 95.38 423 SER A N 1
ATOM 3020 C CA . SER A 1 423 ? -5.445 3.204 28.999 1.00 95.38 423 SER A CA 1
ATOM 3021 C C . SER A 1 423 ? -5.955 3.850 30.289 1.00 95.38 423 SER A C 1
ATOM 3023 O O . SER A 1 423 ? -5.629 3.391 31.386 1.00 95.38 423 SER A O 1
ATOM 3025 N N . PRO A 1 424 ? -6.838 4.859 30.198 1.00 90.38 424 PRO A N 1
ATOM 3026 C CA . PRO A 1 424 ? -7.700 5.188 31.322 1.00 90.38 424 PRO A CA 1
ATOM 3027 C C . PRO A 1 424 ? -8.400 3.918 31.824 1.00 90.38 424 P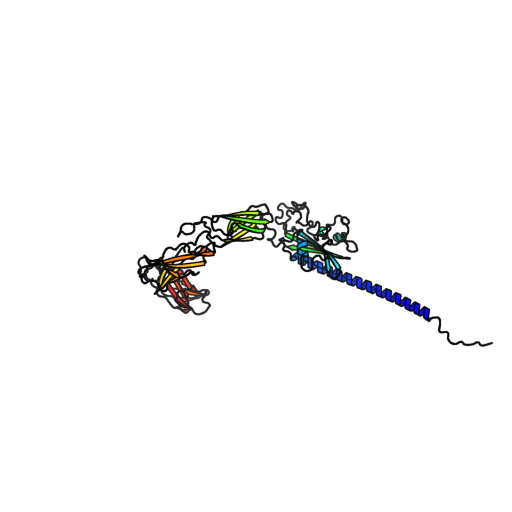RO A C 1
ATOM 3029 O O . PRO A 1 424 ? -8.875 3.107 31.022 1.00 90.38 424 PRO A O 1
ATOM 3032 N N . GLY A 1 425 ? -8.417 3.728 33.142 1.00 91.56 425 GLY A N 1
ATOM 3033 C CA . GLY A 1 425 ? -9.107 2.603 33.757 1.00 91.56 425 GLY A CA 1
ATOM 3034 C C . GLY A 1 425 ? -10.620 2.774 33.658 1.00 91.56 425 GLY A C 1
ATOM 3035 O O . GLY A 1 425 ? -11.145 3.839 33.984 1.00 91.56 425 GLY A O 1
ATOM 3036 N N . VAL A 1 426 ? -11.320 1.722 33.239 1.00 95.31 426 VAL A N 1
ATOM 3037 C CA . VAL A 1 426 ? -12.786 1.679 33.213 1.00 95.31 426 VAL A CA 1
ATOM 3038 C C . VAL A 1 426 ? -13.284 0.986 34.466 1.00 95.31 426 VAL A C 1
ATOM 3040 O O . VAL A 1 426 ? -12.946 -0.172 34.711 1.00 95.31 426 VAL A O 1
ATOM 3043 N N . ILE A 1 427 ? -14.081 1.696 35.258 1.00 94.56 427 ILE A N 1
ATOM 3044 C CA . ILE A 1 427 ? -14.680 1.162 36.479 1.00 94.56 427 ILE A CA 1
ATOM 3045 C C . ILE A 1 427 ? -15.981 0.456 36.116 1.00 94.56 427 ILE A C 1
ATOM 3047 O O . ILE A 1 427 ? -16.885 1.057 35.547 1.00 94.56 427 ILE A O 1
ATOM 3051 N N . VAL A 1 428 ? -16.078 -0.815 36.490 1.00 95.00 428 VAL A N 1
ATOM 3052 C CA . VAL A 1 428 ? -17.271 -1.635 36.308 1.00 95.00 428 VAL A CA 1
ATOM 3053 C C . VAL A 1 428 ? -17.904 -1.896 37.669 1.00 95.00 428 VAL A C 1
ATOM 3055 O O . VAL A 1 428 ? -17.378 -2.663 38.487 1.00 95.00 428 VAL A O 1
ATOM 3058 N N . GLY A 1 429 ? -19.044 -1.250 37.904 1.00 92.00 429 GLY A N 1
ATOM 3059 C CA . GLY A 1 429 ? -19.838 -1.410 39.117 1.00 92.00 429 GLY A CA 1
ATOM 3060 C C . GLY A 1 429 ? -20.576 -2.749 39.151 1.00 92.00 429 GLY A C 1
ATOM 3061 O O . GLY A 1 429 ? -21.028 -3.257 38.128 1.00 92.00 429 GLY A O 1
ATOM 3062 N N . LEU A 1 430 ? -20.724 -3.339 40.337 1.00 91.62 430 LEU A N 1
ATOM 3063 C CA . LEU A 1 430 ? -21.539 -4.550 40.517 1.00 91.62 430 LEU A CA 1
ATOM 3064 C C . LEU A 1 430 ? -23.044 -4.278 40.390 1.00 91.62 430 LEU A C 1
ATOM 3066 O O . LEU A 1 430 ? -23.812 -5.202 40.140 1.00 91.62 430 LEU A O 1
ATOM 3070 N N . THR A 1 431 ? -23.458 -3.032 40.609 1.00 91.50 431 THR A N 1
ATOM 3071 C CA . THR A 1 431 ? -24.866 -2.628 40.674 1.00 91.50 431 THR A CA 1
ATOM 3072 C C . THR A 1 431 ? -25.394 -1.999 39.392 1.00 91.50 431 THR A C 1
ATOM 3074 O O . THR A 1 431 ? -26.564 -1.637 39.398 1.00 91.50 431 THR A O 1
ATOM 3077 N N . ASN A 1 432 ? -24.569 -1.865 38.344 1.00 92.00 432 ASN A N 1
ATOM 3078 C CA . ASN A 1 432 ? -25.013 -1.338 37.052 1.00 92.00 432 ASN A CA 1
ATOM 3079 C C . ASN A 1 432 ? -26.143 -2.215 36.505 1.00 92.00 432 ASN A C 1
ATOM 3081 O O . ASN A 1 432 ? -26.006 -3.443 36.448 1.00 92.00 432 ASN A O 1
ATOM 3085 N N . GLN A 1 433 ? -27.256 -1.596 36.153 1.00 92.75 433 GLN A N 1
ATOM 3086 C CA . GLN A 1 433 ? -28.442 -2.238 35.627 1.00 92.75 433 GLN A CA 1
ATOM 3087 C C . GLN A 1 433 ? -28.523 -1.969 34.132 1.00 92.75 433 GLN A C 1
ATOM 3089 O O . GLN A 1 433 ? -28.355 -0.835 33.712 1.00 92.75 433 GLN A O 1
ATOM 3094 N N . PRO A 1 434 ? -28.824 -2.989 33.319 1.00 93.44 434 PRO A N 1
ATOM 3095 C CA . PRO A 1 434 ? -28.936 -2.775 31.893 1.00 93.44 434 PRO A CA 1
ATOM 3096 C C . PRO A 1 434 ? -30.151 -1.901 31.540 1.00 93.44 434 PRO A C 1
ATOM 3098 O O . PRO A 1 434 ? -31.167 -1.927 32.253 1.00 93.44 434 PRO A O 1
ATOM 3101 N N . PRO A 1 435 ? -30.115 -1.224 30.380 1.00 95.75 435 PRO A N 1
ATOM 3102 C CA . PRO A 1 435 ? -31.221 -0.402 29.922 1.00 95.75 435 PRO A CA 1
ATOM 3103 C C . PRO A 1 435 ? -32.451 -1.258 29.576 1.00 95.75 435 PRO A C 1
ATOM 3105 O O . PRO A 1 435 ? -32.348 -2.474 29.355 1.00 95.75 435 PRO A O 1
ATOM 3108 N N . PRO A 1 436 ? -33.647 -0.649 29.448 1.00 96.44 436 PRO A N 1
ATOM 3109 C CA . PRO A 1 436 ? -34.811 -1.354 28.929 1.00 96.44 436 PRO A CA 1
ATOM 3110 C C . PRO A 1 436 ? -34.567 -1.834 27.486 1.00 96.44 436 PRO A C 1
ATOM 3112 O O . PRO A 1 436 ? -33.899 -1.145 26.710 1.00 96.44 436 PRO A O 1
ATOM 3115 N N . PRO A 1 437 ? -35.124 -2.989 27.082 1.00 95.81 437 PRO A N 1
ATOM 3116 C CA . PRO A 1 437 ? -34.894 -3.519 25.747 1.00 95.81 437 PRO A CA 1
ATOM 3117 C C . PRO A 1 437 ? -35.595 -2.682 24.664 1.00 95.81 437 PRO A C 1
ATOM 3119 O O . PRO A 1 437 ? -36.627 -2.051 24.932 1.00 95.81 437 PRO A O 1
ATOM 3122 N N . PRO A 1 438 ? -35.099 -2.715 23.412 1.00 97.38 438 PRO A N 1
ATOM 3123 C CA . PRO A 1 438 ? -35.853 -2.217 22.269 1.00 97.38 438 PRO A CA 1
ATOM 3124 C C . PRO A 1 438 ? -37.158 -3.014 22.106 1.00 97.38 438 PRO A C 1
ATOM 3126 O O . PRO A 1 438 ? -37.346 -4.080 22.699 1.00 97.38 438 PRO A O 1
ATOM 3129 N N . THR A 1 439 ? -38.072 -2.540 21.259 1.00 97.31 439 THR A N 1
ATOM 3130 C CA . THR A 1 439 ? -39.355 -3.228 21.014 1.00 97.31 439 THR A CA 1
ATOM 3131 C C . THR A 1 439 ? -39.693 -3.332 19.530 1.00 97.31 439 THR A C 1
ATOM 3133 O O . THR A 1 439 ? -39.096 -2.660 18.697 1.00 97.31 439 THR A O 1
ATOM 3136 N N . GLY A 1 440 ? -40.655 -4.189 19.174 1.00 96.56 440 GLY A N 1
ATOM 3137 C CA . GLY A 1 440 ? -41.229 -4.211 17.823 1.00 96.56 440 GLY A CA 1
ATOM 3138 C C . GLY A 1 440 ? -40.259 -4.612 16.706 1.00 96.56 440 GLY A C 1
ATOM 3139 O O . GLY A 1 440 ? -40.325 -4.032 15.625 1.00 96.56 440 GLY A O 1
ATOM 3140 N N . LEU A 1 441 ? -39.364 -5.576 16.954 1.00 98.19 441 LEU A N 1
ATOM 3141 C CA . LEU A 1 441 ? -38.458 -6.088 15.924 1.00 98.19 441 LEU A CA 1
ATOM 3142 C C . LEU A 1 441 ? -39.247 -6.768 14.801 1.00 98.19 441 LEU A C 1
ATOM 3144 O O . LEU A 1 441 ? -40.088 -7.631 15.055 1.00 98.19 441 LEU A O 1
ATOM 3148 N N . THR A 1 442 ? -38.949 -6.405 13.558 1.00 98.12 442 THR A N 1
ATOM 3149 C CA . THR A 1 442 ? -39.453 -7.079 12.357 1.00 98.12 442 THR A CA 1
ATOM 3150 C C . THR A 1 442 ? -38.322 -7.298 11.362 1.00 98.12 442 THR A C 1
ATOM 3152 O O . THR A 1 442 ? -37.364 -6.529 11.346 1.00 98.12 442 THR A O 1
ATOM 3155 N N . ALA A 1 443 ? -38.440 -8.336 10.530 1.00 97.25 443 ALA A N 1
ATOM 3156 C CA . ALA A 1 443 ? -37.492 -8.647 9.467 1.00 97.25 443 ALA A CA 1
ATOM 3157 C C . ALA A 1 443 ? -38.216 -8.767 8.122 1.00 97.25 443 ALA A C 1
ATOM 3159 O O . ALA A 1 443 ? -39.214 -9.479 7.991 1.00 97.25 443 ALA A O 1
ATOM 3160 N N . THR A 1 444 ? -37.708 -8.072 7.109 1.00 95.75 444 THR A N 1
ATOM 3161 C CA . THR A 1 444 ? -38.278 -8.043 5.758 1.00 95.75 444 THR A CA 1
ATOM 3162 C C . THR A 1 444 ? -37.189 -8.288 4.725 1.00 95.75 444 THR A C 1
ATOM 3164 O O . THR A 1 444 ? -36.085 -7.769 4.841 1.00 95.75 444 THR A O 1
ATOM 3167 N N . LEU A 1 445 ? -37.484 -9.096 3.705 1.00 94.56 445 LEU A N 1
ATOM 3168 C CA . LEU A 1 445 ? -36.542 -9.308 2.603 1.00 94.56 445 LEU A CA 1
ATOM 3169 C C . LEU A 1 445 ? -36.646 -8.133 1.625 1.00 94.56 445 LEU A C 1
ATOM 3171 O O . LEU A 1 445 ? -37.752 -7.803 1.191 1.00 94.56 445 LEU A O 1
ATOM 3175 N N . THR A 1 446 ? -35.516 -7.535 1.268 1.00 92.56 446 THR A N 1
ATOM 3176 C CA . THR A 1 446 ? -35.402 -6.475 0.259 1.00 92.56 446 THR A CA 1
ATOM 3177 C C . THR A 1 446 ? -34.487 -6.932 -0.884 1.00 92.56 446 THR A C 1
ATOM 3179 O O . THR A 1 446 ? -33.998 -8.061 -0.879 1.00 92.56 446 THR A O 1
ATOM 3182 N N . SER A 1 447 ? -34.264 -6.079 -1.891 1.00 90.88 447 SER A N 1
ATOM 3183 C CA . SER A 1 447 ? -33.282 -6.353 -2.954 1.00 90.88 447 SER A CA 1
ATOM 3184 C C . SER A 1 447 ? -31.845 -6.432 -2.440 1.00 90.88 447 SER A C 1
ATOM 3186 O O . SER A 1 447 ? -31.019 -7.094 -3.059 1.00 90.88 447 SER A O 1
ATOM 3188 N N . ASP A 1 448 ? -31.567 -5.762 -1.322 1.00 89.12 448 ASP A N 1
ATOM 3189 C CA . ASP A 1 448 ? -30.210 -5.519 -0.836 1.00 89.12 448 ASP A CA 1
ATOM 3190 C C . ASP A 1 448 ? -29.848 -6.441 0.344 1.00 89.12 448 ASP A C 1
ATOM 3192 O O . ASP A 1 448 ? -28.695 -6.471 0.762 1.00 89.12 448 ASP A O 1
ATOM 3196 N N . GLY A 1 449 ? -30.815 -7.191 0.892 1.00 93.56 449 GLY A N 1
ATOM 3197 C CA . GLY A 1 449 ? -30.604 -8.084 2.033 1.00 93.56 449 GLY A CA 1
ATOM 3198 C C . GLY A 1 449 ? -31.843 -8.286 2.908 1.00 93.56 449 GLY A C 1
ATOM 3199 O O . GLY A 1 449 ? -32.979 -8.049 2.487 1.00 93.56 449 GLY A O 1
ATOM 3200 N N . VAL A 1 450 ? -31.633 -8.718 4.153 1.00 96.69 450 VAL A N 1
ATOM 3201 C CA . VAL A 1 450 ? -32.695 -8.780 5.173 1.00 96.69 450 VAL A CA 1
ATOM 3202 C C . VAL A 1 450 ? -32.698 -7.476 5.965 1.00 96.69 450 VAL A C 1
ATOM 3204 O O . VAL A 1 450 ? -31.779 -7.203 6.731 1.00 96.69 450 VAL A O 1
ATOM 3207 N N . ARG A 1 451 ? -33.734 -6.651 5.796 1.00 96.69 451 ARG A N 1
ATOM 3208 C CA . ARG A 1 451 ? -33.918 -5.415 6.564 1.00 96.69 451 ARG A CA 1
ATOM 3209 C C . ARG A 1 451 ? -34.622 -5.704 7.885 1.00 96.69 451 ARG A C 1
ATOM 3211 O O . ARG A 1 451 ? -35.774 -6.146 7.888 1.00 96.69 451 ARG A O 1
ATOM 3218 N N . LEU A 1 452 ? -33.949 -5.370 8.977 1.00 98.19 452 LEU A N 1
ATOM 3219 C CA . LEU A 1 452 ? -34.487 -5.331 10.328 1.00 98.19 452 LEU A CA 1
ATOM 3220 C C . LEU A 1 452 ? -34.981 -3.924 10.664 1.00 98.19 452 LEU A C 1
ATOM 3222 O O . LEU A 1 452 ? -34.335 -2.938 10.309 1.00 98.19 452 LEU A O 1
ATOM 3226 N N . THR A 1 453 ? -36.100 -3.827 11.375 1.00 98.25 453 THR A N 1
ATOM 3227 C CA . THR A 1 453 ? -36.575 -2.571 11.976 1.00 98.25 453 THR A CA 1
ATOM 3228 C C . THR A 1 453 ? -37.063 -2.823 13.390 1.00 98.25 453 THR A C 1
ATOM 3230 O O . THR A 1 453 ? -37.700 -3.845 13.634 1.00 98.25 453 THR A O 1
ATOM 3233 N N . TRP A 1 454 ? -36.830 -1.884 14.297 1.00 98.19 454 TRP A N 1
ATOM 3234 C CA . TRP A 1 454 ? -37.310 -1.928 15.679 1.00 98.19 454 TRP A CA 1
ATOM 3235 C C . TRP A 1 454 ? -37.691 -0.523 16.156 1.00 98.19 454 TRP A C 1
ATOM 3237 O O . TRP A 1 454 ? -37.580 0.456 15.428 1.00 98.19 454 TRP A O 1
ATOM 3247 N N . SER A 1 455 ? -38.186 -0.421 17.382 1.00 97.44 455 SER A N 1
ATOM 3248 C CA . SER A 1 455 ? -38.424 0.833 18.091 1.00 97.44 455 SER A CA 1
ATOM 3249 C C . SER A 1 455 ? -37.449 0.951 19.255 1.00 97.44 455 SER A C 1
ATOM 3251 O O . SER A 1 455 ? -37.168 -0.042 19.934 1.00 97.44 455 SER A O 1
ATOM 3253 N N . ALA A 1 456 ? -36.948 2.164 19.491 1.00 94.25 456 ALA A N 1
ATOM 3254 C CA . ALA A 1 456 ? -36.090 2.459 20.632 1.00 94.25 456 ALA A CA 1
ATOM 3255 C C . ALA A 1 456 ? -36.797 2.140 21.972 1.00 94.25 456 ALA A C 1
ATOM 3257 O O . ALA A 1 456 ? -38.034 2.109 22.022 1.00 94.25 456 ALA A O 1
ATOM 3258 N N . PRO A 1 457 ? -36.041 1.903 23.058 1.00 94.31 457 PRO A N 1
ATOM 3259 C CA . PRO A 1 457 ? -36.609 1.652 24.378 1.00 94.31 457 PRO A CA 1
ATOM 3260 C C . PRO A 1 457 ? -37.535 2.787 24.841 1.00 94.31 457 PRO A C 1
ATOM 3262 O O . PRO A 1 457 ? -37.230 3.964 24.672 1.00 94.31 457 PRO A O 1
ATOM 3265 N N . ALA A 1 458 ? -38.681 2.439 25.434 1.00 85.00 458 ALA A N 1
ATOM 3266 C CA . ALA A 1 458 ? -39.682 3.421 25.871 1.00 85.00 458 ALA A CA 1
ATOM 3267 C C . ALA A 1 458 ? -39.366 4.079 27.232 1.00 85.00 458 ALA A C 1
ATOM 3269 O O . ALA A 1 458 ? -40.023 5.050 27.607 1.00 85.00 458 ALA A O 1
ATOM 3270 N N . GLY A 1 459 ? -38.400 3.540 27.984 1.00 83.12 459 GLY A N 1
ATOM 3271 C CA . GLY A 1 459 ? -37.968 4.041 29.292 1.00 83.12 459 GLY A CA 1
ATOM 3272 C C . GLY A 1 459 ? -36.533 4.565 29.262 1.00 83.12 459 GLY A C 1
ATOM 3273 O O . GLY A 1 459 ? -35.763 4.210 28.372 1.00 83.12 459 GLY A O 1
ATOM 3274 N N . SER A 1 460 ? -36.184 5.403 30.241 1.00 88.62 460 SER A N 1
ATOM 3275 C CA . SER A 1 460 ? -34.790 5.765 30.501 1.00 88.62 460 SER A CA 1
ATOM 3276 C C . SER A 1 460 ? -34.035 4.590 31.111 1.00 88.62 460 SER A C 1
ATOM 3278 O O . SER A 1 460 ? -34.643 3.643 31.617 1.00 88.62 460 SER A O 1
ATOM 3280 N N . ASP A 1 461 ? -32.713 4.699 31.100 1.00 94.50 461 ASP A N 1
ATOM 3281 C CA . ASP A 1 461 ? -31.866 3.810 31.876 1.00 94.50 461 ASP A CA 1
ATOM 3282 C C . ASP A 1 461 ? -32.267 3.827 33.371 1.00 94.50 461 ASP A C 1
ATOM 3284 O O . ASP A 1 461 ? -32.661 4.897 33.872 1.00 94.50 461 ASP A O 1
ATOM 3288 N N . PRO A 1 462 ? -32.268 2.674 34.073 1.00 94.12 462 PRO A N 1
ATOM 3289 C CA . PRO A 1 462 ? -32.546 2.625 35.506 1.00 94.12 462 PRO A CA 1
ATOM 3290 C C . PRO A 1 462 ? -31.511 3.368 36.361 1.00 94.12 462 PRO A C 1
ATOM 3292 O O . PRO A 1 462 ? -31.863 3.824 37.456 1.00 94.12 462 PRO A O 1
ATOM 3295 N N . ASP A 1 463 ? -30.273 3.510 35.883 1.00 93.75 463 ASP A N 1
ATOM 3296 C CA . ASP A 1 463 ? -29.183 4.130 36.624 1.00 93.75 463 ASP A CA 1
ATOM 3297 C C . ASP A 1 463 ? -29.122 5.658 36.406 1.00 93.75 463 ASP A C 1
ATOM 3299 O O . ASP A 1 463 ? -29.070 6.158 35.276 1.00 93.75 463 ASP A O 1
ATOM 3303 N N . PRO A 1 464 ? -29.129 6.470 37.487 1.00 91.88 464 PRO A N 1
ATOM 3304 C CA . PRO A 1 464 ? -29.130 7.924 37.365 1.00 91.88 464 PRO A CA 1
ATOM 3305 C C . PRO A 1 464 ? -27.911 8.474 36.614 1.00 91.88 464 PRO A C 1
ATOM 3307 O O . PRO A 1 464 ? -26.780 8.387 37.085 1.00 91.88 464 PRO A O 1
ATOM 3310 N N . GLY A 1 465 ? -28.166 9.152 35.492 1.00 89.25 465 GLY A N 1
ATOM 3311 C CA . GLY A 1 465 ? -27.120 9.759 34.663 1.00 89.25 465 GLY A CA 1
ATOM 3312 C C . GLY A 1 465 ? -26.580 8.841 33.567 1.00 89.25 465 GLY A C 1
ATOM 3313 O O . GLY A 1 465 ? -25.757 9.300 32.771 1.00 89.25 465 GLY A O 1
ATOM 3314 N N . ASP A 1 466 ? -27.075 7.605 33.486 1.00 93.62 466 ASP A N 1
ATOM 3315 C CA . ASP A 1 466 ? -26.814 6.700 32.376 1.00 93.62 466 ASP A CA 1
ATOM 3316 C C . ASP A 1 466 ? -27.883 6.822 31.273 1.00 93.62 466 ASP A C 1
ATOM 3318 O O . ASP A 1 466 ? -28.929 7.464 31.435 1.00 93.62 466 ASP A O 1
ATOM 3322 N N . ALA A 1 467 ? -27.576 6.290 30.096 1.00 94.06 467 ALA A N 1
ATOM 3323 C CA . ALA A 1 467 ? -28.450 6.252 28.939 1.00 94.06 467 ALA A CA 1
ATOM 3324 C C . ALA A 1 467 ? -28.001 5.159 27.967 1.00 94.06 467 ALA A C 1
ATOM 3326 O O . ALA A 1 467 ? -26.822 4.824 27.893 1.00 94.06 467 ALA A O 1
ATOM 3327 N N . VAL A 1 468 ? -28.934 4.715 27.124 1.00 94.88 468 VAL A N 1
ATOM 3328 C CA . VAL A 1 468 ? -28.615 3.877 25.962 1.00 94.88 468 VAL A CA 1
ATOM 3329 C C . VAL A 1 468 ? -27.595 4.591 25.071 1.00 94.88 468 VAL A C 1
ATOM 3331 O O . VAL A 1 468 ? -27.793 5.748 24.688 1.00 94.88 468 VAL A O 1
ATOM 3334 N N . ASP A 1 469 ? -26.523 3.885 24.739 1.00 93.56 469 ASP A N 1
ATOM 3335 C CA . ASP A 1 469 ? -25.415 4.340 23.905 1.00 93.56 469 ASP A CA 1
ATOM 3336 C C . ASP A 1 469 ? -25.537 3.816 22.463 1.00 93.56 469 ASP A C 1
ATOM 3338 O O . ASP A 1 469 ? -25.425 4.581 21.502 1.00 93.56 469 ASP A O 1
ATOM 3342 N N . HIS A 1 470 ? -25.844 2.525 22.305 1.00 95.44 470 HIS A N 1
ATOM 3343 C CA . HIS A 1 470 ? -25.981 1.861 21.005 1.00 95.44 470 HIS A CA 1
ATOM 3344 C C . HIS A 1 470 ? -26.877 0.613 21.083 1.00 95.44 470 HIS A C 1
ATOM 3346 O O . HIS A 1 470 ? -27.342 0.212 22.155 1.00 95.44 470 HIS A O 1
ATOM 3352 N N . PHE A 1 471 ? -27.125 -0.008 19.928 1.00 97.62 471 PHE A N 1
ATOM 3353 C CA . PHE A 1 471 ? -27.770 -1.314 19.814 1.00 97.62 471 PHE A CA 1
ATOM 3354 C C . PHE A 1 471 ? -26.791 -2.358 19.279 1.00 97.62 471 PHE A C 1
ATOM 3356 O O . PHE A 1 471 ? -26.069 -2.085 18.321 1.00 97.62 471 PHE A O 1
ATOM 3363 N N . ASN A 1 472 ? -26.820 -3.568 19.837 1.00 96.69 472 ASN A N 1
ATOM 3364 C CA . ASN A 1 472 ? -26.137 -4.724 19.253 1.00 96.69 472 ASN A CA 1
ATOM 3365 C C . ASN A 1 472 ? -27.125 -5.545 18.426 1.00 96.69 472 ASN A C 1
ATOM 3367 O O . ASN A 1 472 ? -28.243 -5.814 18.870 1.00 96.69 472 ASN A O 1
ATOM 3371 N N . VAL A 1 473 ? -26.698 -5.962 17.236 1.00 97.94 473 VAL A N 1
ATOM 3372 C CA . VAL A 1 473 ? -27.470 -6.814 16.328 1.00 97.94 473 VAL A CA 1
ATOM 3373 C C . VAL A 1 473 ? -26.811 -8.184 16.261 1.00 97.94 473 VAL A C 1
ATOM 3375 O O . VAL A 1 473 ? -25.606 -8.295 16.028 1.00 97.94 473 VAL A O 1
ATOM 3378 N N . TYR A 1 474 ? -27.607 -9.234 16.439 1.00 97.75 474 TYR A N 1
ATOM 3379 C CA . TYR A 1 474 ? -27.136 -10.616 16.442 1.00 97.75 474 TYR A CA 1
ATOM 3380 C C . TYR A 1 474 ? -27.818 -11.449 15.362 1.00 97.75 474 TYR A C 1
ATOM 3382 O O . TYR A 1 474 ? -28.973 -11.192 15.000 1.00 97.75 474 TYR A O 1
ATOM 3390 N N . ARG A 1 475 ? -27.109 -12.481 14.893 1.00 97.38 475 ARG A N 1
ATOM 3391 C CA . ARG A 1 475 ? -27.604 -13.458 13.919 1.00 97.38 475 ARG A CA 1
ATOM 3392 C C . ARG A 1 475 ? -27.298 -14.881 14.379 1.00 97.38 475 ARG A C 1
ATOM 3394 O O . ARG A 1 475 ? -26.164 -15.190 14.711 1.00 97.38 475 ARG A O 1
ATOM 3401 N N . ASP A 1 476 ? -28.313 -15.738 14.359 1.00 96.75 476 ASP A N 1
ATOM 3402 C CA . ASP A 1 476 ? -28.272 -17.171 14.703 1.00 96.75 476 ASP A CA 1
ATOM 3403 C C . ASP A 1 476 ? -27.809 -17.509 16.130 1.00 96.75 476 ASP A C 1
ATOM 3405 O O . ASP A 1 476 ? -27.539 -18.667 16.450 1.00 96.75 476 ASP A O 1
ATOM 3409 N N . GLY A 1 477 ? -27.807 -16.516 17.013 1.00 95.56 477 GLY A N 1
ATOM 3410 C CA . GLY A 1 477 ? -27.480 -16.659 18.422 1.00 95.56 477 GLY A CA 1
ATOM 3411 C C . GLY A 1 477 ? -27.511 -15.308 19.127 1.00 95.56 477 GLY A C 1
ATOM 3412 O O . GLY A 1 477 ? -27.923 -14.305 18.547 1.00 95.56 477 GLY A O 1
ATOM 3413 N N . THR A 1 478 ? -27.122 -15.292 20.397 1.00 92.06 478 THR A N 1
ATOM 3414 C CA . THR A 1 478 ? -27.104 -14.082 21.242 1.00 92.06 478 THR A CA 1
ATOM 3415 C C . THR A 1 478 ? -25.810 -13.963 22.043 1.00 92.06 478 THR A C 1
ATOM 3417 O O . THR A 1 478 ? -25.742 -13.189 22.994 1.00 92.06 478 THR A O 1
ATOM 3420 N N . GLY A 1 479 ? -24.804 -14.789 21.743 1.00 87.62 479 GLY A N 1
ATOM 3421 C CA . GLY A 1 479 ? -23.484 -14.664 22.342 1.00 87.62 479 GLY A CA 1
ATOM 3422 C C . GLY A 1 479 ? -22.681 -13.559 21.664 1.00 87.62 479 GLY A C 1
ATOM 3423 O O . GLY A 1 479 ? -22.969 -13.165 20.536 1.00 87.62 479 GLY A O 1
ATOM 3424 N N . ALA A 1 480 ? -21.607 -13.106 22.312 1.00 83.06 480 ALA A N 1
ATOM 3425 C CA . ALA A 1 480 ? -20.702 -12.107 21.738 1.00 83.06 480 ALA A CA 1
ATOM 3426 C C . ALA A 1 480 ? -20.136 -12.518 20.358 1.00 83.06 480 ALA A C 1
ATOM 3428 O O . ALA A 1 480 ? -19.888 -11.662 19.517 1.00 83.06 480 ALA A O 1
ATOM 3429 N N . ALA A 1 481 ? -19.972 -13.823 20.102 1.00 87.50 481 ALA A N 1
ATOM 3430 C CA . ALA A 1 481 ? -19.526 -14.354 18.809 1.00 87.50 481 ALA A CA 1
ATOM 3431 C C . ALA A 1 481 ? -20.604 -14.309 17.704 1.00 87.50 481 ALA A C 1
ATOM 3433 O O . ALA A 1 481 ? -20.261 -14.385 16.527 1.00 87.50 481 ALA A O 1
ATOM 3434 N N . ASP A 1 482 ? -21.878 -14.176 18.080 1.00 93.94 482 ASP A N 1
ATOM 3435 C CA . ASP A 1 482 ? -23.029 -14.120 17.168 1.00 93.94 482 ASP A CA 1
ATOM 3436 C C . ASP A 1 482 ? -23.411 -12.670 16.814 1.00 93.94 482 ASP A C 1
ATOM 3438 O O . ASP A 1 482 ? -24.346 -12.428 16.043 1.00 93.94 482 ASP A O 1
ATOM 3442 N N . ARG A 1 483 ? -22.714 -11.686 17.402 1.00 93.75 483 ARG A N 1
ATOM 3443 C CA . ARG A 1 483 ? -22.916 -10.260 17.137 1.00 93.75 483 ARG A CA 1
ATOM 3444 C C . ARG A 1 483 ? -22.388 -9.935 15.743 1.00 93.75 483 ARG A C 1
ATOM 3446 O O . ARG A 1 483 ? -21.204 -10.111 15.462 1.00 93.75 483 ARG A O 1
ATOM 3453 N N . VAL A 1 484 ? -23.273 -9.461 14.874 1.00 95.81 484 VAL A N 1
ATOM 3454 C CA . VAL A 1 484 ? -22.951 -9.137 13.477 1.00 95.81 484 VAL A CA 1
ATOM 3455 C C . VAL A 1 484 ? -22.749 -7.647 13.248 1.00 95.81 484 VAL A C 1
ATOM 3457 O O . VAL A 1 484 ? -22.066 -7.288 12.293 1.00 95.81 484 VAL A O 1
ATOM 3460 N N . ASP A 1 485 ? -23.313 -6.795 14.107 1.00 95.81 485 ASP A N 1
ATOM 3461 C CA . ASP A 1 485 ? -23.090 -5.352 14.043 1.00 95.81 485 ASP A CA 1
ATOM 3462 C C . ASP A 1 485 ? -23.393 -4.649 15.376 1.00 95.81 485 ASP A C 1
ATOM 3464 O O . ASP A 1 485 ? -24.088 -5.196 16.242 1.00 95.81 485 ASP A O 1
ATOM 3468 N N . ASN A 1 486 ? -22.908 -3.414 15.506 1.00 93.81 486 ASN A N 1
ATOM 3469 C CA . ASN A 1 486 ? -23.399 -2.435 16.466 1.00 93.81 486 ASN A CA 1
ATOM 3470 C C . ASN A 1 486 ? -23.810 -1.151 15.732 1.00 93.81 486 ASN A C 1
ATOM 3472 O O . ASN A 1 486 ? -23.160 -0.700 14.796 1.00 93.81 486 ASN A O 1
ATOM 3476 N N . VAL A 1 487 ? -24.937 -0.568 16.125 1.00 97.25 487 VAL A N 1
ATOM 3477 C CA . VAL A 1 487 ? -25.471 0.635 15.476 1.00 97.25 487 VAL A CA 1
ATOM 3478 C C . VAL A 1 487 ? -25.774 1.697 16.513 1.00 97.25 487 VAL A C 1
ATOM 3480 O O . VAL A 1 487 ? -26.161 1.376 17.635 1.00 97.25 487 VAL A O 1
ATOM 3483 N N . ASP A 1 488 ? -25.599 2.964 16.147 1.00 95.56 488 ASP A N 1
ATOM 3484 C CA . ASP A 1 488 ? -25.856 4.073 17.062 1.00 95.56 488 ASP A CA 1
ATOM 3485 C C . ASP A 1 488 ? -27.298 4.064 17.608 1.00 95.56 488 ASP A C 1
ATOM 3487 O O . ASP A 1 488 ? -28.224 3.514 17.008 1.00 95.56 488 ASP A O 1
ATOM 3491 N N . VAL A 1 489 ? -27.506 4.707 18.760 1.00 94.19 489 VAL A N 1
ATOM 3492 C CA . VAL A 1 489 ? -28.823 4.778 19.419 1.00 94.19 489 VAL A CA 1
ATOM 3493 C C . VAL A 1 489 ? -29.911 5.472 18.580 1.00 94.19 489 VAL A C 1
ATOM 3495 O O . VAL A 1 489 ? -31.102 5.300 18.846 1.00 94.19 489 VAL A O 1
ATOM 3498 N N . ALA A 1 490 ? -29.543 6.251 17.555 1.00 94.38 490 ALA A N 1
ATOM 3499 C CA . ALA A 1 490 ? -30.501 6.886 16.647 1.00 94.38 490 ALA A CA 1
ATOM 3500 C C . ALA A 1 490 ? -30.987 5.926 15.544 1.00 94.38 490 ALA A C 1
ATOM 3502 O O . ALA A 1 490 ? -32.042 6.146 14.936 1.00 94.38 490 ALA A O 1
ATOM 3503 N N . THR A 1 491 ? -30.249 4.847 15.299 1.00 96.69 491 THR A N 1
ATOM 3504 C CA . THR A 1 491 ? -30.523 3.866 14.259 1.00 96.69 491 THR A CA 1
ATOM 3505 C C . THR A 1 491 ? -31.531 2.833 14.749 1.00 96.69 491 THR A C 1
ATOM 3507 O O . THR A 1 491 ? -31.292 2.061 15.671 1.00 96.69 491 THR A O 1
ATOM 3510 N N . THR A 1 492 ? -32.689 2.799 14.090 1.00 96.56 492 THR A N 1
ATOM 3511 C CA . THR A 1 492 ? -33.798 1.866 14.380 1.00 96.56 492 THR A CA 1
ATOM 3512 C C . THR A 1 492 ? -34.113 0.934 13.206 1.00 96.56 492 THR A C 1
ATOM 3514 O O . THR A 1 492 ? -35.144 0.257 13.174 1.00 96.56 492 THR A O 1
ATOM 3517 N N . ALA A 1 493 ? -33.217 0.898 12.218 1.00 96.81 493 ALA A N 1
ATOM 3518 C CA . ALA A 1 493 ? -33.282 0.004 11.077 1.00 9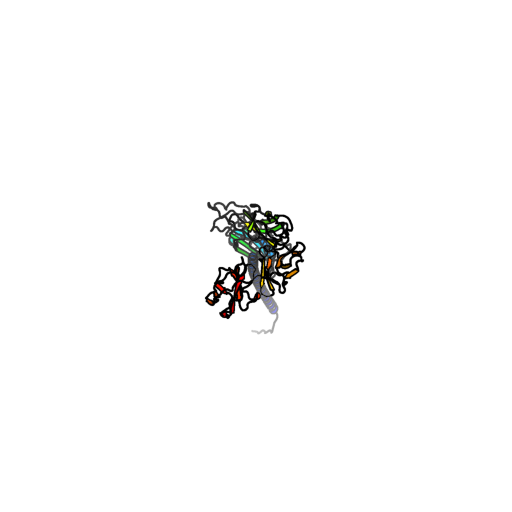6.81 493 ALA A CA 1
ATOM 3519 C C . ALA A 1 493 ? -31.873 -0.380 10.617 1.00 96.81 493 ALA A C 1
ATOM 3521 O O . ALA A 1 493 ? -31.006 0.479 10.487 1.00 96.81 493 ALA A O 1
ATOM 3522 N N . TRP A 1 494 ? -31.672 -1.657 10.312 1.00 97.62 494 TRP A N 1
ATOM 3523 C CA . TRP A 1 494 ? -30.395 -2.214 9.863 1.00 97.62 494 TRP A CA 1
ATOM 3524 C C . TRP A 1 494 ? -30.627 -3.223 8.738 1.00 97.62 494 TRP A C 1
ATOM 3526 O O . TRP A 1 494 ? -31.733 -3.745 8.597 1.00 97.62 494 TRP A O 1
ATOM 3536 N N . ILE A 1 495 ? -29.625 -3.475 7.896 1.00 96.25 495 ILE A N 1
ATOM 3537 C CA . ILE A 1 495 ? -29.750 -4.417 6.782 1.00 96.25 495 ILE A CA 1
ATOM 3538 C C . ILE A 1 495 ? -28.611 -5.432 6.769 1.00 96.25 495 ILE A C 1
ATOM 3540 O O . ILE A 1 495 ? -27.442 -5.070 6.667 1.00 96.25 495 ILE A O 1
ATOM 3544 N N . ASP A 1 496 ? -28.972 -6.713 6.801 1.00 96.50 496 ASP A N 1
ATOM 3545 C CA . ASP A 1 496 ? -28.031 -7.805 6.599 1.00 96.50 496 ASP A CA 1
ATOM 3546 C C . ASP A 1 496 ? -27.819 -8.045 5.104 1.00 96.50 496 ASP A C 1
ATOM 3548 O O . ASP A 1 496 ? -28.595 -8.749 4.449 1.00 96.50 496 ASP A O 1
ATOM 3552 N N . VAL A 1 497 ? -26.746 -7.474 4.565 1.00 95.06 497 VAL A N 1
ATOM 3553 C CA . VAL A 1 497 ? -26.310 -7.693 3.174 1.00 95.06 497 VAL A CA 1
ATOM 3554 C C . VAL A 1 497 ? -25.609 -9.045 2.974 1.00 95.06 497 VAL A C 1
ATOM 3556 O O . VAL A 1 497 ? -25.290 -9.428 1.851 1.00 95.06 497 VAL A O 1
ATOM 3559 N N . SER A 1 498 ? -25.345 -9.774 4.061 1.00 93.25 498 SER A N 1
ATOM 3560 C CA . SER A 1 498 ? -24.530 -10.993 4.094 1.00 93.25 498 SER A CA 1
ATOM 3561 C C . SER A 1 498 ? -25.326 -12.260 4.423 1.00 93.25 498 SER A C 1
ATOM 3563 O O . SER A 1 498 ? -24.731 -13.312 4.637 1.00 93.25 498 SER A O 1
ATOM 3565 N N . ALA A 1 499 ? -26.660 -12.182 4.426 1.00 86.19 499 ALA A N 1
ATOM 3566 C CA . ALA A 1 499 ? -27.571 -13.272 4.792 1.00 86.19 499 ALA A CA 1
ATOM 3567 C C . ALA A 1 499 ? -27.499 -14.514 3.872 1.00 86.19 499 ALA A C 1
ATOM 3569 O O . ALA A 1 499 ? -28.156 -15.519 4.116 1.00 86.19 499 ALA A O 1
ATOM 3570 N N . GLY A 1 500 ? -26.771 -14.453 2.750 1.00 85.81 500 GLY A N 1
ATOM 3571 C CA . GLY A 1 500 ? -26.482 -15.626 1.911 1.00 85.81 500 GLY A CA 1
ATOM 3572 C C . GLY A 1 500 ? -27.697 -16.341 1.297 1.00 85.81 500 GLY A C 1
ATOM 3573 O O . GLY A 1 500 ? -27.537 -17.416 0.724 1.00 85.81 500 GLY A O 1
ATOM 3574 N N . GLY A 1 501 ? -28.902 -15.769 1.398 1.00 82.75 501 GLY A N 1
ATOM 3575 C CA . GLY A 1 501 ? -30.143 -16.357 0.887 1.00 82.75 501 GLY A CA 1
ATOM 3576 C C . GLY A 1 501 ? -30.685 -17.540 1.699 1.00 82.75 501 GLY A C 1
ATOM 3577 O O . GLY A 1 501 ? -31.547 -18.258 1.190 1.00 82.75 501 GLY A O 1
ATOM 3578 N N . VAL A 1 502 ? -30.205 -17.759 2.928 1.00 89.25 502 VAL A N 1
ATOM 3579 C CA . VAL A 1 502 ? -30.733 -18.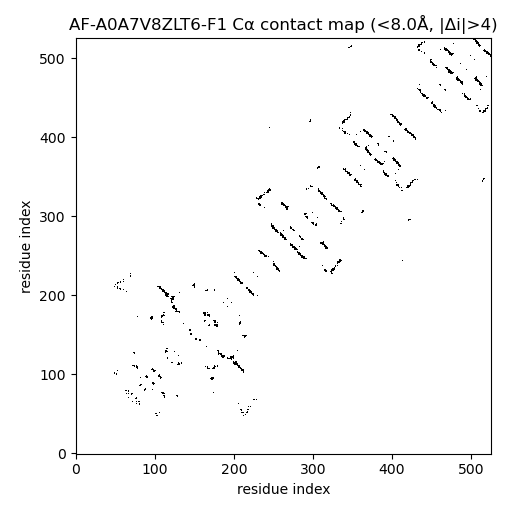781 3.846 1.00 89.25 502 VAL A CA 1
ATOM 3580 C C . VAL A 1 502 ? -31.499 -18.129 5.003 1.00 89.25 502 VAL A C 1
ATOM 3582 O O . VAL A 1 502 ? -31.208 -16.983 5.339 1.00 89.25 502 VAL A O 1
ATOM 3585 N N . PRO A 1 503 ? -32.485 -18.821 5.609 1.00 92.75 503 PRO A N 1
ATOM 3586 C CA . PRO A 1 503 ? -33.202 -18.273 6.751 1.00 92.75 503 PRO A CA 1
ATOM 3587 C C . PRO A 1 503 ? -32.283 -18.078 7.955 1.00 92.75 503 PRO A C 1
ATOM 3589 O O . PRO A 1 503 ? -31.596 -19.019 8.357 1.00 92.75 503 PRO A O 1
ATOM 3592 N N . HIS A 1 504 ? -32.348 -16.898 8.563 1.00 96.31 504 HIS A N 1
ATOM 3593 C CA . HIS A 1 504 ? -31.573 -16.544 9.752 1.00 96.31 504 HIS A CA 1
ATOM 3594 C C . HIS A 1 504 ? -32.476 -16.068 10.888 1.00 96.31 504 HIS A C 1
ATOM 3596 O O . HIS A 1 504 ? -33.544 -15.501 10.646 1.00 96.31 504 HIS A O 1
ATOM 3602 N N . SER A 1 505 ? -32.052 -16.290 12.135 1.00 97.69 505 SER A N 1
ATOM 3603 C CA . SER A 1 505 ? -32.723 -15.723 13.316 1.00 97.69 505 SER A CA 1
ATOM 3604 C C . SER A 1 505 ? -32.007 -14.465 13.779 1.00 97.69 505 SER A C 1
ATOM 3606 O O . SER A 1 505 ? -30.810 -14.505 14.038 1.00 97.69 505 SER A O 1
ATOM 3608 N N . TYR A 1 506 ? -32.739 -13.362 13.912 1.00 98.12 506 TYR A N 1
ATOM 3609 C CA . TYR A 1 506 ? -32.179 -12.066 14.281 1.00 98.12 506 TYR A CA 1
ATOM 3610 C C . TYR A 1 506 ? -32.656 -11.599 15.649 1.00 98.12 506 TYR A C 1
ATOM 3612 O O . TYR A 1 506 ? -33.828 -11.771 16.003 1.00 98.12 506 TYR A O 1
ATOM 3620 N N . TYR A 1 507 ? -31.746 -10.951 16.373 1.00 98.31 507 TYR A N 1
ATOM 3621 C CA . TYR A 1 507 ? -31.981 -10.393 17.699 1.00 98.31 507 TYR A CA 1
ATOM 3622 C C . TYR A 1 507 ? -31.353 -9.005 17.823 1.00 98.31 507 TYR A C 1
ATOM 3624 O O . TYR A 1 507 ? -30.381 -8.699 17.132 1.00 98.31 507 TYR A O 1
ATOM 3632 N N . VAL A 1 508 ? -31.890 -8.180 18.723 1.00 98.31 508 VAL A N 1
ATOM 3633 C CA . VAL A 1 508 ? -31.355 -6.847 19.033 1.00 98.31 508 VAL A CA 1
ATOM 3634 C C . VAL A 1 508 ? -31.333 -6.629 20.549 1.00 98.31 508 VAL A C 1
ATOM 3636 O O . VAL A 1 508 ? -32.296 -6.979 21.231 1.00 98.31 508 VAL A O 1
ATOM 3639 N N . THR A 1 509 ? -30.267 -6.034 21.085 1.00 97.19 509 THR A N 1
ATOM 3640 C CA . THR A 1 509 ? -30.211 -5.517 22.468 1.00 97.19 509 THR A CA 1
ATOM 3641 C C . THR A 1 509 ? -29.924 -4.020 22.467 1.00 97.19 509 THR A C 1
ATOM 3643 O O . THR A 1 509 ? -29.315 -3.502 21.533 1.00 97.19 509 THR A O 1
ATOM 3646 N N . ALA A 1 510 ? -30.382 -3.319 23.504 1.00 97.06 510 ALA A N 1
ATOM 3647 C CA . ALA A 1 510 ? -29.899 -1.990 23.864 1.00 97.06 510 ALA A CA 1
ATOM 3648 C C . ALA A 1 510 ? -28.716 -2.122 24.827 1.00 97.06 510 ALA A C 1
ATOM 3650 O O . ALA A 1 510 ? -28.714 -3.015 25.678 1.00 97.06 510 ALA A O 1
ATOM 3651 N N . VAL A 1 511 ? -27.743 -1.226 24.691 1.00 95.31 511 VAL A N 1
ATOM 3652 C CA . VAL A 1 511 ? -26.517 -1.192 25.494 1.00 95.31 511 VAL A CA 1
ATOM 3653 C C . VAL A 1 511 ? -26.352 0.205 26.079 1.00 95.31 511 VAL A C 1
ATOM 3655 O O . VAL A 1 511 ? -26.527 1.182 25.350 1.00 95.31 511 VAL A O 1
ATOM 3658 N N . ASP A 1 512 ? -26.055 0.313 27.372 1.00 94.81 512 ASP A N 1
ATOM 3659 C CA . ASP A 1 512 ? -25.802 1.596 28.047 1.00 94.81 512 ASP A CA 1
ATOM 3660 C C . ASP A 1 512 ? -24.340 2.073 27.898 1.00 94.81 512 ASP A C 1
ATOM 3662 O O . ASP A 1 512 ? -23.511 1.431 27.240 1.00 94.81 512 ASP A O 1
ATOM 3666 N N . LYS A 1 513 ? -23.994 3.215 28.507 1.00 92.00 513 LYS A N 1
ATOM 3667 C CA . LYS A 1 513 ? -22.629 3.775 28.440 1.00 92.00 513 LYS A CA 1
ATOM 3668 C C . LYS A 1 513 ? -21.612 3.011 29.286 1.00 92.00 513 LYS A C 1
ATOM 3670 O O . LYS A 1 513 ? -20.408 3.207 29.102 1.00 92.00 513 LYS A O 1
ATOM 3675 N N . HIS A 1 514 ? -22.073 2.143 30.178 1.00 92.56 514 HIS A N 1
ATOM 3676 C CA . HIS A 1 514 ? -21.262 1.225 30.975 1.00 92.56 514 HIS A CA 1
ATOM 3677 C C . HIS A 1 514 ? -21.343 -0.214 30.440 1.00 92.56 514 HIS A C 1
ATOM 3679 O O . HIS A 1 514 ? -21.004 -1.163 31.143 1.00 92.56 514 HIS A O 1
ATOM 3685 N N . LEU A 1 515 ? -21.747 -0.365 29.173 1.00 93.56 515 LEU A N 1
ATOM 3686 C CA . LEU A 1 515 ? -21.823 -1.601 28.404 1.00 93.56 515 LEU A CA 1
ATOM 3687 C C . LEU A 1 515 ? -22.634 -2.744 29.031 1.00 93.56 515 LEU A C 1
ATOM 3689 O O . LEU A 1 515 ? -22.377 -3.909 28.702 1.00 93.56 515 LEU A O 1
ATOM 3693 N N . ALA A 1 516 ? -23.600 -2.457 29.906 1.00 92.62 516 ALA A N 1
ATOM 3694 C CA . ALA A 1 516 ? -24.567 -3.480 30.283 1.00 92.62 516 ALA A CA 1
ATOM 3695 C C . ALA A 1 516 ? -25.632 -3.624 29.190 1.00 92.62 516 ALA A C 1
ATOM 3697 O O . ALA A 1 516 ? -26.147 -2.650 28.636 1.00 92.62 516 ALA A O 1
ATOM 3698 N N . GLU A 1 517 ? -25.947 -4.873 28.857 1.00 94.38 517 GLU A N 1
ATOM 3699 C CA . GLU A 1 517 ? -26.904 -5.200 27.806 1.00 94.38 517 GLU A CA 1
ATOM 3700 C C . GLU A 1 517 ? -28.288 -5.527 28.359 1.00 94.38 517 GLU A C 1
ATOM 3702 O O . GLU A 1 517 ? -28.456 -6.354 29.260 1.00 94.38 517 GLU A O 1
ATOM 3707 N N . SER A 1 518 ? -29.308 -4.923 27.749 1.00 95.19 518 SER A N 1
ATOM 3708 C CA . SER A 1 518 ? -30.711 -5.256 27.990 1.00 95.19 518 SER A CA 1
ATOM 3709 C C . SER A 1 518 ? -31.001 -6.734 27.712 1.00 95.19 518 SER A C 1
ATOM 3711 O O . SER A 1 518 ? -30.292 -7.402 26.958 1.00 95.19 518 SER A O 1
ATOM 3713 N N . THR A 1 519 ? -32.140 -7.227 28.195 1.00 94.38 519 THR A N 1
ATOM 3714 C CA . THR A 1 519 ? -32.689 -8.496 27.700 1.00 94.38 519 THR A CA 1
ATOM 3715 C C . THR A 1 519 ? -32.876 -8.467 26.179 1.00 94.38 519 THR A C 1
ATOM 3717 O O . THR A 1 519 ? -33.335 -7.473 25.627 1.00 94.38 519 THR A O 1
ATOM 3720 N N . VAL A 1 520 ? -32.592 -9.574 25.501 1.00 95.69 520 VAL A N 1
ATOM 3721 C CA . VAL A 1 520 ? -32.723 -9.689 24.040 1.00 95.69 520 VAL A CA 1
ATOM 3722 C C . VAL A 1 520 ? -34.152 -9.438 23.533 1.00 95.69 520 VAL A C 1
ATOM 3724 O O . VAL A 1 520 ? -35.116 -10.003 24.051 1.00 95.69 520 VAL A O 1
ATOM 3727 N N . LEU A 1 521 ? -34.270 -8.656 22.454 1.00 97.56 521 LEU A N 1
ATOM 3728 C CA . LEU A 1 521 ? -35.455 -8.565 21.601 1.00 97.56 521 LEU A CA 1
ATOM 3729 C C . LEU A 1 521 ? -35.316 -9.523 20.411 1.00 97.56 521 LEU A C 1
ATOM 3731 O O . LEU A 1 521 ? -34.381 -9.401 19.624 1.00 97.56 521 LEU A O 1
ATOM 3735 N N . GLY A 1 522 ? -36.270 -10.439 20.247 1.00 95.88 522 GLY A N 1
ATOM 3736 C CA . GLY A 1 522 ? -36.281 -11.444 19.180 1.00 95.88 522 GLY A CA 1
ATOM 3737 C C . GLY A 1 522 ? -36.584 -12.854 19.713 1.00 95.88 522 GLY A C 1
ATOM 3738 O O . GLY A 1 522 ? -36.963 -12.994 20.877 1.00 95.88 522 GLY A O 1
ATOM 3739 N N . PRO A 1 523 ? -36.430 -13.907 18.890 1.00 96.81 523 PRO A N 1
ATOM 3740 C CA . PRO A 1 523 ? -35.997 -13.846 17.497 1.00 96.81 523 PRO A CA 1
ATOM 3741 C C . PRO A 1 523 ? -37.089 -13.344 16.552 1.00 96.81 523 PRO A C 1
ATOM 3743 O O . PRO A 1 523 ? -38.279 -13.570 16.774 1.00 96.81 523 PRO A O 1
ATOM 3746 N N . VAL A 1 524 ? -36.665 -12.767 15.432 1.00 97.31 524 VAL A N 1
ATOM 3747 C CA . VAL A 1 524 ? -37.440 -12.787 14.184 1.00 97.31 524 VAL A CA 1
ATOM 3748 C C . VAL A 1 524 ? -36.672 -13.585 13.141 1.00 97.31 524 VAL A C 1
ATOM 3750 O O . VAL A 1 524 ? -35.454 -13.461 13.043 1.00 97.31 524 VAL A O 1
ATOM 3753 N N . THR A 1 525 ? -37.369 -14.411 12.368 1.00 95.69 525 THR A N 1
ATOM 3754 C CA . THR A 1 525 ? -36.744 -15.232 11.326 1.00 95.69 525 THR A CA 1
ATOM 3755 C C . THR A 1 525 ? -37.112 -14.690 9.957 1.00 95.69 525 THR A C 1
ATOM 3757 O O . THR A 1 525 ? -38.293 -14.422 9.705 1.00 95.69 525 THR A O 1
ATOM 3760 N N . ARG A 1 526 ? -36.131 -14.553 9.063 1.00 92.56 526 ARG A N 1
ATOM 3761 C CA . ARG A 1 526 ? -36.398 -14.200 7.669 1.00 92.56 526 ARG A CA 1
ATOM 3762 C C . ARG A 1 526 ? -35.495 -14.917 6.691 1.00 92.56 526 ARG A C 1
ATOM 3764 O O . ARG A 1 526 ? -34.332 -15.167 7.065 1.00 92.56 526 ARG A O 1
#

Radius of gyration: 44.29 Å; Cα contacts (8 Å, |Δi|>4): 1192; chains: 1; bounding box: 86×95×164 Å

Sequence (526 aa):
MAFRTGTRNGEGGFMLVETIVAAALLLVGMSGILTLLDNASSTTRSTQTREAGTALQREVIEAARSVPYEQMTPNTLAGLVSQRPGLGDSQIGGLGWTVDRRGAVFTISIGVCTVDDPRDGIGPHEAGVFCRSATGASTAQCGQWFSASGELLAPGTSAGVPAGDCGIDVDLDGAVDGLAVPTATACPPGSCGSTPDREPADYKRVVSLVRWPGGWNLQTTAVNSTGSAAAPAVSSLIASPSTVTSGSNVWLTATVAPSPAAVSFLVEGRQVATGSAGVPGSSGGQWNLGPMTATVGAQPAEGETLDGNRLVSAKAFDQYGQFGATRSVAVVVNRRSPFAPAWVGAGRNGSAVEIQWSPAKELDVEGHRVYRSIAGTSRVEVCPLARAIGCRDEAPPAVSEVTYEVVAVDRDPGGVLREGDVSPGVIVGLTNQPPPPPTGLTATLTSDGVRLTWSAPAGSDPDPGDAVDHFNVYRDGTGAADRVDNVDVATTAWIDVSAGGVPHSYYVTAVDKHLAESTVLGPVTR

Solvent-accessible surface area (backbone atoms only — not comparable to full-atom values): 28575 Å² total; per-residue (Å²): 135,82,88,83,84,88,85,81,86,82,91,83,79,60,66,65,60,51,50,50,50,51,49,50,52,49,52,52,51,50,53,52,50,50,54,50,50,52,51,52,51,49,53,50,50,54,50,53,50,52,52,50,49,55,50,48,47,50,51,55,52,54,46,51,69,70,48,57,74,79,61,60,37,49,90,40,39,32,67,60,38,32,69,38,93,92,47,42,60,66,48,83,92,58,88,36,36,28,35,72,56,97,93,41,67,30,41,43,18,27,28,42,19,32,31,58,57,75,87,81,30,41,24,57,38,54,49,56,41,25,36,67,52,89,84,57,62,54,72,75,56,44,49,55,44,37,46,98,56,36,45,79,55,68,93,72,77,42,71,90,52,64,46,14,54,50,17,35,45,86,88,35,80,16,35,28,40,73,33,26,29,85,55,61,33,84,40,63,92,93,59,54,61,102,68,51,27,88,68,38,68,47,27,37,40,37,30,32,21,35,34,33,93,67,34,72,47,77,50,73,48,79,44,76,56,82,85,38,68,84,31,9,18,30,82,44,64,48,57,46,60,42,62,34,57,68,86,42,68,32,41,35,40,32,32,34,42,56,56,16,59,36,26,41,32,21,48,80,84,44,78,58,28,60,31,61,50,73,54,58,40,85,26,50,32,54,39,71,35,43,62,76,76,81,60,82,65,48,74,82,49,90,70,40,59,65,40,21,79,41,51,35,33,40,46,20,16,31,90,85,69,46,49,23,53,62,34,73,47,73,31,37,34,51,63,70,68,38,50,27,30,86,42,67,47,38,10,57,54,86,74,24,33,44,35,39,41,45,75,47,88,49,72,47,58,69,24,29,36,33,31,38,31,42,92,97,53,76,70,41,81,65,37,72,81,34,73,60,57,56,46,67,36,76,76,56,77,96,46,69,56,40,34,37,34,38,26,24,26,29,59,47,96,88,68,47,81,41,69,24,24,59,24,78,67,34,72,34,54,65,79,74,58,42,21,52,37,39,43,76,74,45,60,43,83,57,99,72,30,44,36,36,37,42,40,73,44,94,59,71,34,80,44,93,91,54,40,71,49,29,31,42,34,21,47,76,47,83,50,84,88,25,50,75,49,75,42,53,62,86,59,45,63,52,68,40,68,77,55,83,90,54,81,43,38,35,33,38,26,22,22,25,76,54,48,16,56,17,64,75,33,66,76,38,71,80

Nearest PDB structures (foldseek):
  8bxr-assembly1_A  TM=3.214E-01  e=9.876E-13  Homo sapiens
  5t5w-assembly1_A  TM=4.402E-01  e=3.469E-06  Homo sapiens
  1fnh-assembly1_A  TM=2.760E-01  e=2.721E-08  Homo sapiens
  2yn3-assembly1_A  TM=2.993E-01  e=1.394E-07  Salmonella enterica subsp. enterica serovar Typhimurium str. LT2
  8odz-assembly1_D  TM=2.158E-01  e=1.951E-09  Mus musculus

Mean predicted aligned error: 16.39 Å

Secondary structure (DSSP, 8-state):
------------SSHHHHHHHHHHHHHHHHHHHHHHHHHHHHHHHHHHHHHHHHHHHHHHHHHHHTS-GGG--TTTHHHHHHTSTT-S-SSTTSSS-EEEETTEEEEEEEEEEEE--TTT---PBPTTTBBS-SS---HHHHGGGB-TTSPBPPTTTTTTS-TGGGT--SS-SSBPTT-B-SS-BSSSTT---SS--S----EEEEEEEEEETTEEEEEEEEEE--SSSSS-EEEEEEEESSEESSSSEEEEEEEEES--SEEEEEETTEEEEE---SSSEEEEEEEE------STTPPPPTT---SEEEEEEEEEE-TTS-B---EEEEEEE--SSPPP-S-EEEEEETTEEEEEEPPPS-S---EEEEEEE-TTS--EEEEEEES-SEEEESS---SSEEEEEEEEEEE-TTS-EEEEEEPPPEEEETT--PPPPPEEEEEEE-SSSEEEEEE--SS--SSTT--EEEEEEEES-SSGGGEEEEEETT--EEEETT-TTS--EEEEEEEETT-PBPPPEEEEE-

pLDDT: mean 87.77, std 11.0, range [36.84, 98.31]